Protein AF-0000000078524363 (afdb_homodimer)

Solvent-accessible surface area (backbone atoms only — not comparable to full-atom values): 30331 Å² total; per-residue (Å²): 136,84,83,78,81,81,77,78,78,78,72,84,49,73,62,57,52,48,48,48,49,49,46,49,48,50,50,48,50,50,52,49,51,38,39,44,22,25,48,52,52,36,53,69,60,32,50,50,48,59,71,64,64,77,65,51,61,67,53,34,22,51,27,39,32,40,5,48,63,60,56,24,57,70,42,38,52,54,34,45,75,74,59,30,51,55,81,67,30,52,76,46,66,52,56,66,34,87,51,42,39,62,42,52,50,52,36,44,78,66,65,46,58,49,71,41,58,53,98,62,28,33,45,65,48,55,42,81,37,46,66,48,39,47,58,34,48,77,68,63,26,63,46,67,55,47,26,87,88,64,48,28,29,58,55,36,40,58,62,64,27,83,56,102,59,63,60,44,47,50,52,40,46,76,65,66,26,74,89,56,72,68,50,54,52,56,24,54,36,82,49,38,82,42,19,57,58,45,36,53,51,44,44,72,73,60,48,65,65,71,43,71,39,63,51,53,29,31,54,59,38,39,21,56,75,68,64,34,61,71,44,39,42,50,41,47,74,72,62,41,62,53,71,46,52,46,73,83,19,84,56,74,50,41,16,40,56,56,46,49,68,69,44,86,51,93,57,31,66,61,51,52,51,49,70,70,102,134,86,82,78,80,82,78,78,79,79,74,82,49,73,61,58,53,49,49,48,50,50,47,49,50,49,50,48,50,52,52,49,52,38,40,43,22,24,50,51,50,36,52,67,60,34,51,52,49,59,71,66,66,76,66,50,62,67,53,35,21,51,29,38,32,40,6,47,65,60,56,24,57,70,42,39,52,53,33,47,76,73,58,31,53,56,82,68,31,53,78,43,71,51,57,62,37,86,52,42,41,62,42,50,50,51,38,44,77,66,65,47,58,48,70,40,58,55,97,64,27,32,46,66,49,56,42,78,37,46,65,47,39,46,58,33,47,78,67,62,28,62,47,66,56,46,26,87,87,62,48,28,28,59,55,36,40,58,61,62,28,84,56,102,60,62,60,45,47,50,53,41,45,77,65,65,25,75,89,54,71,66,51,54,52,56,25,54,35,83,49,39,82,42,18,56,60,45,35,53,50,44,45,73,73,61,48,66,64,71,42,70,38,62,52,52,29,30,52,59,39,39,21,56,76,68,66,36,61,71,46,42,42,50,42,46,76,71,62,42,62,53,71,47,53,44,74,82,19,82,56,73,50,40,18,41,55,54,47,48,67,68,44,86,52,94,57,29,65,62,51,51,51,50,72,69,101

InterPro domains:
  IPR002110 Ankyrin repeat [PF13637] (196-236)
  IPR002110 Ankyrin repeat [PS50088] (218-247)
  IPR002110 Ankyrin repeat [SM00248] (59-88)
  IPR002110 Ankyrin repeat [SM00248] (149-183)
  IPR002110 Ankyrin repeat [SM00248] (215-244)
  IPR036770 Ankyrin repeat-containing domain superfamily [G3DSA:1.25.40.20] (22-184)
  IPR036770 Ankyrin repeat-containing domain superfamily [G3DSA:1.25.40.20] (185-277)
  IPR036770 Ankyrin repeat-containing domain superfamily [SSF48403] (101-267)
  IPR050745 Multifunctional regulatory proteins [PTHR24189] (63-179)

Sequence (554 aa):
MPGHPKVGKSGYTTECKWEHLDGMKAEEAFVEEFLDACAAGDLSNTQEAISSGRLTVEDLDEGLKLATEEARPEIVTALFDAGARATSAISWLTGEQRELPGIIRQFFDHGLDPNATSNGEPLLCLLSTPESAREFLLRGADPNRCSPRGASPLMRAISSTCEEDPSLFELLLAHGAKLEPHLLFKAIAPRLRQGEFMTKYLLAKGLDINMTHEIWGSPLHRAITYSKLSIIKLLVDAGADRTARPAGTPYHDESPLEFAERSERSDKEAILSLLRSMPGHPKVGKSGYTTECKWEHLDGMKAEEAFVEEFLDACAAGDLSNTQEAISSGRLTVEDLDEGLKLATEEARPEIVTALFDAGARATSAISWLTGEQRELPGIIRQFFDHGLDPNATSNGEPLLCLLSTPESAREFLLRGADPNRCSPRGASPLMRAISSTCEEDPSLFELLLAHGAKLEPHLLFKAIAPRLRQGEFMTKYLLAKGLDINMTHEIWGSPLHRAITYSKLSIIKLLVDAGADRTARPAGTPYHDESPLEFAERSERSDKEAILSLLRS

pLDDT: mean 86.43, std 15.02, range [28.31, 97.88]

Organism: Penicillium expansum (NCBI:txid27334)

Nearest PDB structures (foldseek):
  6mol-assembly1_A  TM=6.518E-01  e=6.651E-08  synthetic construct
  8v0e-assembly1_A  TM=6.307E-01  e=8.390E-06  Homo sapiens
  5y4d-assembly1_A  TM=4.933E-01  e=9.089E-07  Mus musculus
  8csl-assembly1_A  TM=4.910E-01  e=6.460E-06  Homo sapiens
  6le6-assembly2_B  TM=4.713E-01  e=1.006E-04  Homo sapiens

Radius of gyration: 29.72 Å; Cα contacts (8 Å, |Δi|>4): 803; chains: 2; bounding box: 67×107×103 Å

Secondary structure (DSSP, 8-state):
-------------HHHHHHHHHHHHHHHHHHHHHHHHHHHT-HHHHHHHHHTT---HHHHHHHHHHHHHTT-HHHHHHHHHHT--GGGGGGGG-S--TTHHHHHHHHHHTT--TT-EETTEEHHHH--SHHHHHHHHHTT--TTPPPTT---HHHHHHHH--SS--HHHHHHHHTT----TTHHHHHTSTT-TTHHHHHHHHHHTT--TT--BTTTBSHHHHHHHTT-HHHHHHHHHTT--TT---TTSTTTT--HHHHHHH---TTHHHHHHHHH-/-------------HHHHHHHHHHHHHHHHHHHHHHHHHHHT-HHHHHHHHHTT---HHHHHHHHHHHHHTT-HHHHHHHHHHT--GGGGGGGG-S--TTHHHHHHHHHHTT--TT-EETTEEHHHH--SHHHHHHHHHTT--TTPPPTT---HHHHHHHH--SS--HHHHHHHHTT----TTHHHHHTSTT-TTHHHHHHHHHHTT--TT--BTTTBSHHHHHHHTT-HHHHHHHHHTT--TT---TTSTTTT--HHHHHHH---TTHHHHHHHHH-

Foldseek 3Di:
DDDDDDPPPPCPDPVVVVVVVVVVVVLVVLLVVLLVCLLVLVLVSVLVSLVVVSDDLVSLLSSLQNNLLSLRQSSNLSSLVSPHQLLSNLVSLQDDDPSSLVNLLSSVVSPDDLQDADVQAGSLLRHADQSNNVSSLVVPHDQQDAGPVGHGSLLSNQQSDQDLDCNNNVSSVVSPHDLDLCSLLSLLDPPRNCSQSVNVVSVVVPRDQQDQDLEQGGSLSSNLVRVVLSNNLVSVVVPYDQQAQDPNYPCNRGGSLRSLVPDPDPCSVSSNVSNVD/DDDDDDPPPPCPDPVVVVVVVVVVVVLVVLLVVLLVCLLVLVLVSVLVSLVVVSDDLVSLLSSLQNNLLSLRQSSNLSSLVSPHQLLSNLVSLQDDDPSSLVNLLSSVVSPDDLQDDDVQAGSLLRHADQSNNVSSLVVPHDQQDAGPVGHGSLLSNQQSDQDLDCNNNVSSVVSPHDLDLCSLLSLLDPRRNCSQSVNVVSVVVPRDQQDQDLEQGGSLSSNLVVVVLSNNLVSVVVPYDQQAQDPNYPCNRGGSLRSLVPDPDPCSVSSNVSNVD

Structure (mmCIF, N/CA/C/O backbone):
data_AF-0000000078524363-model_v1
#
loop_
_entity.id
_entity.type
_entity.pdbx_description
1 polymer 'Uncharacterized protein'
#
loop_
_atom_site.group_PDB
_atom_site.id
_atom_site.type_symbol
_atom_site.label_atom_id
_atom_site.label_alt_id
_atom_site.label_comp_id
_atom_site.label_asym_id
_atom_site.label_entity_id
_atom_site.label_seq_id
_atom_site.pdbx_PDB_ins_code
_atom_site.Cartn_x
_atom_site.Cartn_y
_atom_site.Cartn_z
_atom_site.occupancy
_atom_site.B_iso_or_equiv
_atom_site.auth_seq_id
_atom_site.auth_comp_id
_atom_site.auth_asym_id
_atom_site.auth_atom_id
_atom_site.pdbx_PDB_model_num
ATOM 1 N N . MET A 1 1 ? -13.047 69.25 -46.938 1 28.31 1 MET A N 1
ATOM 2 C CA . MET A 1 1 ? -12.305 69.125 -45.688 1 28.31 1 MET A CA 1
ATOM 3 C C . MET A 1 1 ? -12.914 68 -44.844 1 28.31 1 MET A C 1
ATOM 5 O O . MET A 1 1 ? -13.945 68.25 -44.188 1 28.31 1 MET A O 1
ATOM 9 N N . PRO A 1 2 ? -12.844 66.688 -45.188 1 36.53 2 PRO A N 1
ATOM 10 C CA . PRO A 1 2 ? -13.555 65.5 -44.688 1 36.53 2 PRO A CA 1
ATOM 11 C C . PRO A 1 2 ? -13.148 65.188 -43.25 1 36.53 2 PRO A C 1
ATOM 13 O O . PRO A 1 2 ? -12.008 65.375 -42.844 1 36.53 2 PRO A O 1
ATOM 16 N N . GLY A 1 3 ? -14.07 65.312 -42.25 1 31.25 3 GLY A N 1
ATOM 17 C CA . GLY A 1 3 ? -13.938 65.188 -40.812 1 31.25 3 GLY A CA 1
ATOM 18 C C . GLY A 1 3 ? -13.562 63.75 -40.406 1 31.25 3 GLY A C 1
ATOM 19 O O . GLY A 1 3 ? -14.141 62.781 -40.906 1 31.25 3 GLY A O 1
ATOM 20 N N . HIS A 1 4 ? -12.25 63.469 -40 1 36.78 4 HIS A N 1
ATOM 21 C CA . HIS A 1 4 ? -11.594 62.25 -39.625 1 36.78 4 HIS A CA 1
ATOM 22 C C . HIS A 1 4 ? -12.258 61.625 -38.375 1 36.78 4 HIS A C 1
ATOM 24 O O . HIS A 1 4 ? -12.539 62.344 -37.406 1 36.78 4 HIS A O 1
ATOM 30 N N . PRO A 1 5 ? -13.023 60.5 -38.531 1 36.97 5 PRO A N 1
ATOM 31 C CA . PRO A 1 5 ? -13.727 59.906 -37.375 1 36.97 5 PRO A CA 1
ATOM 32 C C . PRO A 1 5 ? -12.789 59.562 -36.219 1 36.97 5 PRO A C 1
ATOM 34 O O . PRO A 1 5 ? -11.641 59.156 -36.469 1 36.97 5 PRO A O 1
ATOM 37 N N . LYS A 1 6 ? -13.008 60.094 -35 1 35.5 6 LYS A N 1
ATOM 38 C CA . LYS A 1 6 ? -12.336 59.875 -33.719 1 35.5 6 LYS A CA 1
ATOM 39 C C . LYS A 1 6 ? -12.453 58.406 -33.312 1 35.5 6 LYS A C 1
ATOM 41 O O . LYS A 1 6 ? -13.562 57.875 -33.188 1 35.5 6 LYS A O 1
ATOM 46 N N . VAL A 1 7 ? -11.57 57.531 -33.719 1 36.22 7 VAL A N 1
ATOM 47 C CA . VAL A 1 7 ? -11.461 56.156 -33.219 1 36.22 7 VAL A CA 1
ATOM 48 C C . VAL A 1 7 ? -11.375 56.156 -31.688 1 36.22 7 VAL A C 1
ATOM 50 O O . VAL A 1 7 ? -10.492 56.812 -31.125 1 36.22 7 VAL A O 1
ATOM 53 N N . GLY A 1 8 ? -12.469 56 -30.969 1 31.89 8 GLY A N 1
ATOM 54 C CA . GLY A 1 8 ? -12.547 55.844 -29.531 1 31.89 8 GLY A CA 1
ATOM 55 C C . GLY A 1 8 ? -11.648 54.719 -29.016 1 31.89 8 GLY A C 1
ATOM 56 O O . GLY A 1 8 ? -11.641 53.625 -29.578 1 31.89 8 GLY A O 1
ATOM 57 N N . LYS A 1 9 ? -10.453 55.062 -28.422 1 35.5 9 LYS A N 1
ATOM 58 C CA . LYS A 1 9 ? -9.508 54.219 -27.688 1 35.5 9 LYS A CA 1
ATOM 59 C C . LYS A 1 9 ? -10.227 53.375 -26.656 1 35.5 9 LYS A C 1
ATOM 61 O O . LYS A 1 9 ? -10.898 53.906 -25.766 1 35.5 9 LYS A O 1
ATOM 66 N N . SER A 1 10 ? -10.727 52.25 -26.969 1 35.62 10 SER A N 1
ATOM 67 C CA . SER A 1 10 ? -11.141 51.219 -26.016 1 35.62 10 SER A CA 1
ATOM 68 C C . SER A 1 10 ? -10.047 50.938 -25 1 35.62 10 SER A C 1
ATOM 70 O O . SER A 1 10 ? -8.977 50.438 -25.344 1 35.62 10 SER A O 1
ATOM 72 N N . GLY A 1 11 ? -9.688 51.812 -24.078 1 31.16 11 GLY A N 1
ATOM 73 C CA . GLY A 1 11 ? -8.82 51.625 -22.922 1 31.16 11 GLY A CA 1
ATOM 74 C C . GLY A 1 11 ? -9.109 50.375 -22.141 1 31.16 11 GLY A C 1
ATOM 75 O O . GLY A 1 11 ? -9.844 50.406 -21.156 1 31.16 11 GLY A O 1
ATOM 76 N N . TYR A 1 12 ? -9.367 49.25 -22.703 1 42.53 12 TYR A N 1
ATOM 77 C CA . TYR A 1 12 ? -9.258 47.969 -21.953 1 42.53 12 TYR A CA 1
ATOM 78 C C . TYR A 1 12 ? -7.961 47.938 -21.156 1 42.53 12 TYR A C 1
ATOM 80 O O . TYR A 1 12 ? -6.891 47.688 -21.703 1 42.53 12 TYR A O 1
ATOM 88 N N . THR A 1 13 ? -7.668 48.969 -20.234 1 39.34 13 THR A N 1
ATOM 89 C CA . THR A 1 13 ? -6.453 49.406 -19.547 1 39.34 13 THR A CA 1
ATOM 90 C C . THR A 1 13 ? -5.848 48.25 -18.75 1 39.34 13 THR A C 1
ATOM 92 O O . THR A 1 13 ? -6.562 47.344 -18.312 1 39.34 13 THR A O 1
ATOM 95 N N . THR A 1 14 ? -4.496 48.062 -18.594 1 50.56 14 THR A N 1
ATOM 96 C CA . THR A 1 14 ? -3.525 47.375 -17.766 1 50.56 14 THR A CA 1
ATOM 97 C C . THR A 1 14 ? -4.031 47.25 -16.328 1 50.56 14 THR A C 1
ATOM 99 O O . THR A 1 14 ? -3.705 46.281 -15.633 1 50.56 14 THR A O 1
ATOM 102 N N . GLU A 1 15 ? -4.879 48.156 -15.938 1 46.12 15 GLU A N 1
ATOM 103 C CA . GLU A 1 15 ? -5.422 48.094 -14.586 1 46.12 15 GLU A CA 1
ATOM 104 C C . GLU A 1 15 ? -6.395 46.938 -14.422 1 46.12 15 GLU A C 1
ATOM 106 O O . GLU A 1 15 ? -6.418 46.281 -13.375 1 46.12 15 GLU A O 1
ATOM 111 N N . CYS A 1 16 ? -7.148 46.656 -15.422 1 47.91 16 CYS A N 1
ATOM 112 C CA . CYS A 1 16 ? -8.086 45.531 -15.312 1 47.91 16 CYS A CA 1
ATOM 113 C C . CYS A 1 16 ? -7.355 44.219 -15.25 1 47.91 16 CYS A C 1
ATOM 115 O O . CYS A 1 16 ? -7.766 43.312 -14.516 1 47.91 16 CYS A O 1
ATOM 117 N N . LYS A 1 17 ? -6.316 44.219 -15.922 1 50.66 17 LYS A N 1
ATOM 118 C CA . LYS A 1 17 ? -5.535 42.969 -15.906 1 50.66 17 LYS A CA 1
ATOM 119 C C . LYS A 1 17 ? -4.855 42.75 -14.562 1 50.66 17 LYS A C 1
ATOM 121 O O . LYS A 1 17 ? -4.832 41.656 -14.039 1 50.66 17 LYS A O 1
ATOM 126 N N . TRP A 1 18 ? -4.273 43.781 -14.078 1 49.41 18 TRP A N 1
ATOM 127 C CA . TRP A 1 18 ? -3.629 43.688 -12.773 1 49.41 18 TRP A CA 1
ATOM 128 C C . TRP A 1 18 ? -4.656 43.406 -11.68 1 49.41 18 TRP A C 1
ATOM 130 O O . TRP A 1 18 ? -4.414 42.594 -10.789 1 49.41 18 TRP A O 1
ATOM 140 N N . GLU A 1 19 ? -5.828 44.125 -11.797 1 50.22 19 GLU A N 1
ATOM 141 C CA . GLU A 1 19 ? -6.891 43.844 -10.844 1 50.22 19 GLU A CA 1
ATOM 142 C C . GLU A 1 19 ? -7.363 42.406 -10.953 1 50.22 19 GLU A C 1
ATOM 144 O O . GLU A 1 19 ? -7.637 41.75 -9.938 1 50.22 19 GLU A O 1
ATOM 149 N N . HIS A 1 20 ? -7.418 41.938 -12.18 1 55.78 20 HIS A N 1
ATOM 150 C CA . HIS A 1 20 ? -7.805 40.562 -12.391 1 55.78 20 HIS A CA 1
ATOM 151 C C . HIS A 1 20 ? -6.746 39.594 -11.844 1 55.78 20 HIS A C 1
ATOM 153 O O . HIS A 1 20 ? -7.082 38.594 -11.242 1 55.78 20 HIS A O 1
ATOM 159 N N . LEU A 1 21 ? -5.547 39.969 -12.141 1 58.31 21 LEU A N 1
ATOM 160 C CA . LEU A 1 21 ? -4.469 39.156 -11.617 1 58.31 21 LEU A CA 1
ATOM 161 C C . LEU A 1 21 ? -4.422 39.219 -10.094 1 58.31 21 LEU A C 1
ATOM 163 O O . LEU A 1 21 ? -4.195 38.219 -9.43 1 58.31 21 LEU A O 1
ATOM 167 N N . ASP A 1 22 ? -4.574 40.531 -9.578 1 61.69 22 ASP A N 1
ATOM 168 C CA . ASP A 1 22 ? -4.613 40.688 -8.133 1 61.69 22 ASP A CA 1
ATOM 169 C C . ASP A 1 22 ? -5.805 39.969 -7.516 1 61.69 22 ASP A C 1
ATOM 171 O O . ASP A 1 22 ? -5.688 39.375 -6.441 1 61.69 22 ASP A O 1
ATOM 175 N N . GLY A 1 23 ? -6.926 40.062 -8.211 1 62.38 23 GLY A N 1
ATOM 176 C CA . GLY A 1 23 ? -8.102 39.344 -7.773 1 62.38 23 GLY A CA 1
ATOM 177 C C . GLY A 1 23 ? -7.887 37.812 -7.762 1 62.38 23 GLY A C 1
ATOM 178 O O . GLY A 1 23 ? -8.297 37.156 -6.824 1 62.38 23 GLY A O 1
ATOM 179 N N . MET A 1 24 ? -7.242 37.438 -8.812 1 70.88 24 MET A N 1
ATOM 180 C CA . MET A 1 24 ? -6.965 36 -8.914 1 70.88 24 MET A CA 1
ATOM 181 C C . MET A 1 24 ? -6.012 35.562 -7.809 1 70.88 24 MET A C 1
ATOM 183 O O . MET A 1 24 ? -6.188 34.5 -7.227 1 70.88 24 MET A O 1
ATOM 187 N N . LYS A 1 25 ? -5.07 36.406 -7.559 1 74.69 25 LYS A N 1
ATOM 188 C CA . LYS A 1 25 ? -4.125 36.094 -6.488 1 74.69 25 LYS A CA 1
ATOM 189 C C . LYS A 1 25 ? -4.812 36.094 -5.129 1 74.69 25 LYS A C 1
ATOM 191 O O . LYS A 1 25 ? -4.512 35.25 -4.273 1 74.69 25 LYS A O 1
ATOM 196 N N . ALA A 1 26 ? -5.66 37.094 -5.016 1 77.94 26 ALA A N 1
ATOM 197 C CA . ALA A 1 26 ? -6.398 37.156 -3.758 1 77.94 26 ALA A CA 1
ATOM 198 C C . ALA A 1 26 ? -7.301 35.938 -3.588 1 77.94 26 ALA A C 1
ATOM 200 O O . ALA A 1 26 ? -7.426 35.406 -2.486 1 77.94 26 ALA A O 1
ATOM 201 N N . GLU A 1 27 ? -7.922 35.562 -4.625 1 83.44 27 GLU A N 1
ATOM 202 C CA . GLU A 1 27 ? -8.773 34.375 -4.57 1 83.44 27 GLU A CA 1
ATOM 203 C C . GLU A 1 27 ? -7.949 33.125 -4.293 1 83.44 27 GLU A C 1
ATOM 205 O O . GLU A 1 27 ? -8.367 32.25 -3.52 1 83.44 27 GLU A O 1
ATOM 210 N N . GLU A 1 28 ? -6.852 33.094 -4.879 1 87.25 28 GLU A N 1
ATOM 211 C CA . GLU A 1 28 ? -5.961 31.969 -4.652 1 87.25 28 GLU A CA 1
ATOM 212 C C . GLU A 1 28 ? -5.5 31.922 -3.197 1 87.25 28 GLU A C 1
ATOM 214 O O . GLU A 1 28 ? -5.426 30.844 -2.607 1 87.25 28 GLU A O 1
ATOM 219 N N . ALA A 1 29 ? -5.18 33.094 -2.713 1 89.25 29 ALA A N 1
ATOM 220 C CA . ALA A 1 29 ? -4.762 33.156 -1.314 1 89.25 29 ALA A CA 1
ATOM 221 C C . ALA A 1 29 ? -5.887 32.719 -0.384 1 89.25 29 ALA A C 1
ATOM 223 O O . ALA A 1 29 ? -5.645 32.031 0.627 1 89.25 29 ALA A O 1
ATOM 224 N N . PHE A 1 30 ? -7.094 33.125 -0.729 1 92.88 30 PHE A N 1
ATOM 225 C CA . PHE A 1 30 ? -8.266 32.75 0.053 1 92.88 30 PHE A CA 1
ATOM 226 C C . PHE A 1 30 ? -8.438 31.234 0.062 1 92.88 30 PHE A C 1
ATOM 228 O O . PHE A 1 30 ? -8.656 30.641 1.117 1 92.88 30 PHE A O 1
ATOM 235 N N . VAL A 1 31 ? -8.367 30.609 -1.031 1 94.81 31 VAL A N 1
ATOM 236 C CA . VAL A 1 31 ? -8.539 29.156 -1.145 1 94.81 31 VAL A CA 1
ATOM 237 C C . VAL A 1 31 ? -7.414 28.453 -0.404 1 94.81 31 VAL A C 1
ATOM 239 O O . VAL A 1 31 ? -7.648 27.438 0.274 1 94.81 31 VAL A O 1
ATOM 242 N N . GLU A 1 32 ? -6.258 28.953 -0.534 1 92.38 32 GLU A N 1
ATOM 243 C CA . GLU A 1 32 ? -5.117 28.359 0.154 1 92.38 32 GLU A CA 1
ATOM 244 C C . GLU A 1 32 ? -5.301 28.406 1.669 1 92.38 32 GLU A C 1
ATOM 246 O O . GLU A 1 32 ? -4.984 27.438 2.365 1 92.38 32 GLU A O 1
ATOM 251 N N . GLU A 1 33 ? -5.727 29.516 2.096 1 90.56 33 GLU A N 1
ATOM 252 C CA . GLU A 1 33 ? -5.992 29.656 3.525 1 90.56 33 GLU A CA 1
ATOM 253 C C . GLU A 1 33 ? -7.074 28.672 3.982 1 90.56 33 GLU A C 1
ATOM 255 O O . GLU A 1 33 ? -6.988 28.109 5.078 1 90.56 33 GLU A O 1
ATOM 260 N N . PHE A 1 34 ? -8.102 28.547 3.154 1 94.94 34 PHE A N 1
ATOM 261 C CA . PHE A 1 34 ? -9.156 27.578 3.43 1 94.94 34 PHE A CA 1
ATOM 262 C C . PHE A 1 34 ? -8.586 26.172 3.52 1 94.94 34 PHE A C 1
ATOM 264 O O . PHE A 1 34 ? -8.875 25.438 4.473 1 94.94 34 PHE A O 1
ATOM 271 N N . LEU A 1 35 ? -7.77 25.812 2.619 1 94.38 35 LEU A N 1
ATOM 272 C CA . LEU A 1 35 ? -7.184 24.484 2.594 1 94.38 35 LEU A CA 1
ATOM 273 C C . LEU A 1 35 ? -6.266 24.266 3.791 1 94.38 35 LEU A C 1
ATOM 275 O O . LEU A 1 35 ? -6.258 23.188 4.387 1 94.38 35 LEU A O 1
ATOM 279 N N . ASP A 1 36 ? -5.547 25.312 4.121 1 90.12 36 ASP A N 1
ATOM 280 C CA . ASP A 1 36 ? -4.699 25.234 5.305 1 90.12 36 ASP A CA 1
ATOM 281 C C . ASP A 1 36 ? -5.531 24.984 6.562 1 90.12 36 ASP A C 1
ATOM 283 O O . ASP A 1 36 ? -5.141 24.203 7.434 1 90.12 36 ASP A O 1
ATOM 287 N N . ALA A 1 37 ? -6.582 25.656 6.656 1 92.12 37 ALA A N 1
ATOM 288 C CA . ALA A 1 37 ? -7.484 25.5 7.797 1 92.12 37 ALA A CA 1
ATOM 289 C C . ALA A 1 37 ? -8.031 24.078 7.859 1 92.12 37 ALA A C 1
ATOM 291 O O . ALA A 1 37 ? -8.141 23.5 8.945 1 92.12 37 ALA A O 1
ATOM 292 N N . CYS A 1 38 ? -8.383 23.5 6.723 1 94.31 38 CYS A N 1
ATOM 293 C CA . CYS A 1 38 ? -8.883 22.141 6.664 1 94.31 38 CYS A CA 1
ATOM 294 C C . CYS A 1 38 ? -7.832 21.156 7.164 1 94.31 38 CYS A C 1
ATOM 296 O O . CYS A 1 38 ? -8.133 20.266 7.969 1 94.31 38 CYS A O 1
ATOM 298 N N . ALA A 1 39 ? -6.652 21.344 6.734 1 89.5 39 ALA A N 1
ATOM 299 C CA . ALA A 1 39 ? -5.559 20.453 7.109 1 89.5 39 ALA A CA 1
ATOM 300 C C . ALA A 1 39 ? -5.238 20.578 8.602 1 89.5 39 ALA A C 1
ATOM 302 O O . ALA A 1 39 ? -4.941 19.578 9.258 1 89.5 39 ALA A O 1
ATOM 303 N N . ALA A 1 40 ? -5.34 21.781 9.094 1 86.56 40 ALA A N 1
ATOM 304 C CA . ALA A 1 40 ? -4.984 22.062 10.477 1 86.56 40 ALA A CA 1
ATOM 305 C C . ALA A 1 40 ? -6.102 21.641 11.43 1 86.56 40 ALA A C 1
ATOM 307 O O . ALA A 1 40 ? -5.879 21.5 12.633 1 86.56 40 ALA A O 1
ATOM 308 N N . GLY A 1 41 ? -7.238 21.453 10.883 1 89.81 41 GLY A N 1
ATOM 309 C CA . GLY A 1 41 ? -8.391 21.141 11.719 1 89.81 41 GLY A CA 1
ATOM 310 C C . GLY A 1 41 ? -9 22.359 12.367 1 89.81 41 GLY A C 1
ATOM 311 O O . GLY A 1 41 ? -9.609 22.266 13.438 1 89.81 41 GLY A O 1
ATOM 312 N N . ASP A 1 42 ? -8.766 23.484 11.82 1 89.44 42 ASP A N 1
ATOM 313 C CA . ASP A 1 42 ? -9.344 24.734 12.32 1 89.44 42 ASP A CA 1
ATOM 314 C C . ASP A 1 42 ? -10.789 24.891 11.867 1 89.44 42 ASP A C 1
ATOM 316 O O . ASP A 1 42 ? -11.062 25.531 10.852 1 89.44 42 ASP A O 1
ATOM 320 N N . LEU A 1 43 ? -11.68 24.422 12.695 1 93.5 43 LEU A N 1
ATOM 321 C CA . LEU A 1 43 ? -13.094 24.375 12.328 1 93.5 43 LEU A CA 1
ATOM 322 C C . LEU A 1 43 ? -13.648 25.781 12.133 1 93.5 43 LEU A C 1
ATOM 324 O O . LEU A 1 43 ? -14.414 26.016 11.188 1 93.5 43 LEU A O 1
ATOM 328 N N . SER A 1 44 ? -13.273 26.641 13.023 1 93.25 44 SER A N 1
ATOM 329 C CA . SER A 1 44 ? -13.805 28 12.969 1 93.25 44 SER A CA 1
ATOM 330 C C . SER A 1 44 ? -13.477 28.672 11.633 1 93.25 44 SER A C 1
ATOM 332 O O . SER A 1 44 ? -14.375 29.156 10.938 1 93.25 44 SER A O 1
ATOM 334 N N . ASN A 1 45 ? -12.242 28.688 11.258 1 93.5 45 ASN A N 1
ATOM 335 C CA . ASN A 1 45 ? -11.828 29.312 10 1 93.5 45 ASN A CA 1
ATOM 336 C C . ASN A 1 45 ? -12.406 28.578 8.797 1 93.5 45 ASN A C 1
ATOM 338 O O . ASN A 1 45 ? -12.727 29.203 7.781 1 93.5 45 ASN A O 1
ATOM 342 N N . THR A 1 46 ? -12.469 27.266 8.875 1 96.38 46 THR A N 1
ATOM 343 C CA . THR A 1 46 ? -13.062 26.484 7.797 1 96.38 46 THR A CA 1
ATOM 344 C C . THR A 1 46 ? -14.516 26.875 7.57 1 96.38 46 THR A C 1
ATOM 346 O O . THR A 1 46 ? -14.93 27.141 6.438 1 96.38 46 THR A O 1
ATOM 349 N N . GLN A 1 47 ? -15.266 26.984 8.656 1 97 47 GLN A N 1
ATOM 350 C CA . GLN A 1 47 ? -16.672 27.328 8.562 1 97 47 GLN A CA 1
ATOM 351 C C . GLN A 1 47 ? -16.859 28.766 8.055 1 97 47 GLN A C 1
ATOM 353 O O . GLN A 1 47 ? -17.781 29.031 7.289 1 97 47 GLN A O 1
ATOM 358 N N . GLU A 1 48 ? -16.031 29.609 8.547 1 96.25 48 GLU A N 1
ATOM 359 C CA . GLU A 1 48 ? -16.078 30.984 8.062 1 96.25 48 GLU A CA 1
ATOM 360 C C . GLU A 1 48 ? -15.859 31.062 6.551 1 96.25 48 GLU A C 1
ATOM 362 O O . GLU A 1 48 ? -16.562 31.781 5.844 1 96.25 48 GLU A O 1
ATOM 367 N N . ALA A 1 49 ? -14.906 30.375 6.074 1 96.81 49 ALA A N 1
ATOM 368 C CA . ALA A 1 49 ? -14.625 30.328 4.641 1 96.81 49 ALA A CA 1
ATOM 369 C C . ALA A 1 49 ? -15.812 29.766 3.863 1 96.81 49 ALA A C 1
ATOM 371 O O . ALA A 1 49 ? -16.172 30.297 2.807 1 96.81 49 ALA A O 1
ATOM 372 N N . ILE A 1 50 ? -16.406 28.734 4.348 1 97.31 50 ILE A N 1
ATOM 373 C CA . ILE A 1 50 ? -17.562 28.109 3.717 1 97.31 50 ILE A CA 1
ATOM 374 C C . ILE A 1 50 ? -18.719 29.109 3.652 1 97.31 50 ILE A C 1
ATOM 376 O O . ILE A 1 50 ? -19.375 29.25 2.615 1 97.31 50 ILE A O 1
ATOM 380 N N . SER A 1 51 ? -18.938 29.828 4.742 1 96.69 51 SER A N 1
ATOM 381 C CA . SER A 1 51 ? -20.062 30.75 4.867 1 96.69 51 SER A CA 1
ATOM 382 C C . SER A 1 51 ? -19.891 31.953 3.947 1 96.69 51 SER A C 1
ATOM 384 O O . SER A 1 51 ? -20.859 32.656 3.625 1 96.69 51 SER A O 1
ATOM 386 N N . SER A 1 52 ? -18.688 32.188 3.559 1 95.69 52 SER A N 1
ATOM 387 C CA . SER A 1 52 ? -18.422 33.312 2.668 1 95.69 52 SER A CA 1
ATOM 388 C C . SER A 1 52 ? -19.109 33.125 1.32 1 95.69 52 SER A C 1
ATOM 390 O O . SER A 1 52 ? -19.375 34.094 0.611 1 95.69 52 SER A O 1
ATOM 392 N N . GLY A 1 53 ? -19.266 31.891 0.875 1 93.75 53 GLY A N 1
ATOM 393 C CA . GLY A 1 53 ? -19.906 31.578 -0.394 1 93.75 53 GLY A CA 1
ATOM 394 C C . GLY A 1 53 ? -18.969 31.688 -1.578 1 93.75 53 GLY A C 1
ATOM 395 O O . GLY A 1 53 ? -19.391 31.562 -2.729 1 93.75 53 GLY A O 1
ATOM 396 N N . ARG A 1 54 ? -17.734 31.859 -1.306 1 94.75 54 ARG A N 1
ATOM 397 C CA . ARG A 1 54 ? -16.75 32.094 -2.363 1 94.75 54 ARG A CA 1
ATOM 398 C C . ARG A 1 54 ? -16.156 30.781 -2.859 1 94.75 54 ARG A C 1
ATOM 400 O O . ARG A 1 54 ? -15.523 30.734 -3.916 1 94.75 54 ARG A O 1
ATOM 407 N N . LEU A 1 55 ? -16.344 29.719 -2.174 1 96.56 55 LEU A N 1
ATOM 408 C CA . LEU A 1 55 ? -15.703 28.438 -2.488 1 96.56 55 LEU A CA 1
ATOM 409 C C . LEU A 1 55 ? -16.5 27.688 -3.549 1 96.56 55 LEU A C 1
ATOM 411 O O . LEU A 1 55 ? -17.734 27.672 -3.518 1 96.56 55 LEU A O 1
ATOM 415 N N . THR A 1 56 ? -15.797 27.109 -4.484 1 95.88 56 THR A N 1
ATOM 416 C CA . THR A 1 56 ? -16.422 26.203 -5.449 1 95.88 56 THR A CA 1
ATOM 417 C C . THR A 1 56 ? -16.516 24.797 -4.879 1 95.88 56 THR A C 1
ATOM 419 O O . THR A 1 56 ? -15.953 24.5 -3.824 1 95.88 56 THR A O 1
ATOM 422 N N . VAL A 1 57 ? -17.234 23.969 -5.578 1 95.75 57 VAL A N 1
ATOM 423 C CA . VAL A 1 57 ? -17.359 22.578 -5.16 1 95.75 57 VAL A CA 1
ATOM 424 C C . VAL A 1 57 ? -16 21.891 -5.223 1 95.75 57 VAL A C 1
ATOM 426 O O . VAL A 1 57 ? -15.688 21.047 -4.383 1 95.75 57 VAL A O 1
ATOM 429 N N . GLU A 1 58 ? -15.234 22.25 -6.211 1 95.62 58 GLU A N 1
ATOM 430 C CA . GLU A 1 58 ? -13.898 21.672 -6.348 1 95.62 58 GLU A CA 1
ATOM 431 C C . GLU A 1 58 ? -13.008 22.062 -5.164 1 95.62 58 GLU A C 1
ATOM 433 O O . GLU A 1 58 ? -12.195 21.25 -4.707 1 95.62 58 GLU A O 1
ATOM 438 N N . ASP A 1 59 ? -13.156 23.266 -4.734 1 96.31 59 ASP A N 1
ATOM 439 C CA . ASP A 1 59 ? -12.422 23.703 -3.547 1 96.31 59 ASP A CA 1
ATOM 440 C C . ASP A 1 59 ? -12.82 22.875 -2.326 1 96.31 59 ASP A C 1
ATOM 442 O O . ASP A 1 59 ? -11.961 22.438 -1.562 1 96.31 59 ASP A O 1
ATOM 446 N N . LEU A 1 60 ? -14.125 22.703 -2.213 1 97.31 60 LEU A N 1
ATOM 447 C CA . LEU A 1 60 ? -14.633 21.906 -1.101 1 97.31 60 LEU A CA 1
ATOM 448 C C . LEU A 1 60 ? -14.117 20.469 -1.176 1 97.31 60 LEU A C 1
ATOM 450 O O . LEU A 1 60 ? -13.734 19.891 -0.158 1 97.31 60 LEU A O 1
ATOM 454 N N . ASP A 1 61 ? -14.086 19.938 -2.357 1 95.94 61 ASP A N 1
ATOM 455 C CA . ASP A 1 61 ? -13.578 18.594 -2.562 1 95.94 61 ASP A CA 1
ATOM 456 C C . ASP A 1 61 ? -12.109 18.484 -2.15 1 95.94 61 ASP A C 1
ATOM 458 O O . ASP A 1 61 ? -11.703 17.5 -1.532 1 95.94 61 ASP A O 1
ATOM 462 N N . GLU A 1 62 ? -11.359 19.469 -2.527 1 94.94 62 GLU A N 1
ATOM 463 C CA . GLU A 1 62 ? -9.953 19.469 -2.154 1 94.94 62 GLU A CA 1
ATOM 464 C C . GLU A 1 62 ? -9.781 19.562 -0.64 1 94.94 62 GLU A C 1
ATOM 466 O O . GLU A 1 62 ? -8.906 18.922 -0.067 1 94.94 62 GLU A O 1
ATOM 471 N N . GLY A 1 63 ? -10.516 20.391 -0.059 1 95.88 63 GLY A N 1
ATOM 472 C CA . GLY A 1 63 ? -10.516 20.469 1.393 1 95.88 63 GLY A CA 1
ATOM 473 C C . GLY A 1 63 ? -10.859 19.141 2.055 1 95.88 63 GLY A C 1
ATOM 474 O O . GLY A 1 63 ? -10.242 18.766 3.049 1 95.88 63 GLY A O 1
ATOM 475 N N . LEU A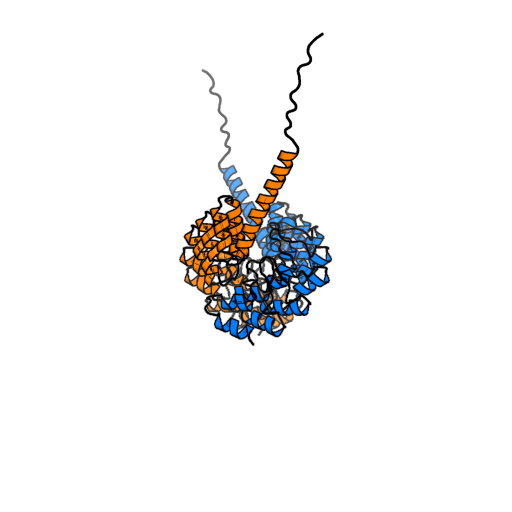 1 64 ? -11.828 18.422 1.481 1 95.69 64 LEU A N 1
ATOM 476 C CA . LEU A 1 64 ? -12.242 17.125 2.012 1 95.69 64 LEU A CA 1
ATOM 477 C C . LEU A 1 64 ? -11.102 16.125 1.937 1 95.69 64 LEU A C 1
ATOM 479 O O . LEU A 1 64 ? -10.898 15.344 2.869 1 95.69 64 LEU A O 1
ATOM 483 N N . LYS A 1 65 ? -10.453 16.156 0.822 1 91.69 65 LYS A N 1
ATOM 484 C CA . LYS A 1 65 ? -9.297 15.281 0.676 1 91.69 65 LYS A CA 1
ATOM 485 C C . LYS A 1 65 ? -8.273 15.531 1.779 1 91.69 65 LYS A C 1
ATOM 487 O O . LYS A 1 65 ? -7.816 14.594 2.438 1 91.69 65 LYS A O 1
ATOM 492 N N . LEU A 1 66 ? -7.949 16.75 2.014 1 90.12 66 LEU A N 1
ATOM 493 C CA . LEU A 1 66 ? -6.949 17.125 3.008 1 90.12 66 LEU A CA 1
ATOM 494 C C . LEU A 1 66 ? -7.426 16.781 4.414 1 90.12 66 LEU A C 1
ATOM 496 O O . LEU A 1 66 ? -6.66 16.266 5.227 1 90.12 66 LEU A O 1
ATOM 500 N N . ALA A 1 67 ? -8.633 17.109 4.688 1 92.38 67 ALA A N 1
ATOM 501 C CA . ALA A 1 67 ? -9.203 16.828 6 1 92.38 67 ALA A CA 1
ATOM 502 C C . ALA A 1 67 ? -9.219 15.336 6.281 1 92.38 67 ALA A C 1
ATOM 504 O O . ALA A 1 67 ? -9.008 14.906 7.418 1 92.38 67 ALA A O 1
ATOM 505 N N . THR A 1 68 ? -9.523 14.555 5.277 1 89.69 68 THR A N 1
ATOM 506 C CA . THR A 1 68 ? -9.531 13.109 5.418 1 89.69 68 THR A CA 1
ATOM 507 C C . THR A 1 68 ? -8.109 12.578 5.637 1 89.69 68 THR A C 1
ATOM 509 O O . THR A 1 68 ? -7.887 11.734 6.508 1 89.69 68 THR A O 1
ATOM 512 N N . GLU A 1 69 ? -7.234 13.055 4.898 1 84.69 69 GLU A N 1
ATOM 513 C CA . GLU A 1 69 ? -5.836 12.648 5.035 1 84.69 69 GLU A CA 1
ATOM 514 C C . GLU A 1 69 ? -5.312 12.938 6.438 1 84.69 69 GLU A C 1
ATOM 516 O O . GLU A 1 69 ? -4.562 12.141 7.004 1 84.69 69 GLU A O 1
ATOM 521 N N . GLU A 1 70 ? -5.715 14.078 6.969 1 85.62 70 GLU A N 1
ATOM 522 C CA . GLU A 1 70 ? -5.227 14.508 8.273 1 85.62 70 GLU A CA 1
ATOM 523 C C . GLU A 1 70 ? -6.129 13.992 9.391 1 85.62 70 GLU A C 1
ATOM 525 O O . GLU A 1 70 ? -5.91 14.305 10.57 1 85.62 70 GLU A O 1
ATOM 530 N N . ALA A 1 71 ? -7.141 13.258 9 1 85.81 71 ALA A N 1
ATOM 531 C CA . ALA A 1 71 ? -8.039 12.633 9.969 1 85.81 71 ALA A CA 1
ATOM 532 C C . ALA A 1 71 ? -8.719 13.688 10.844 1 85.81 71 ALA A C 1
ATOM 534 O O . ALA A 1 71 ? -8.656 13.609 12.07 1 85.81 71 ALA A O 1
ATOM 535 N N . ARG A 1 72 ? -9.352 14.625 10.227 1 89 72 ARG A N 1
ATOM 536 C CA . ARG A 1 72 ? -10.086 15.688 10.898 1 89 72 ARG A CA 1
ATOM 537 C C . ARG A 1 72 ? -11.594 15.477 10.781 1 89 72 ARG A C 1
ATOM 539 O O . ARG A 1 72 ? -12.234 16.047 9.898 1 89 72 ARG A O 1
ATOM 546 N N . PRO A 1 73 ? -12.195 14.781 11.719 1 90.81 73 PRO A N 1
ATOM 547 C CA . PRO A 1 73 ? -13.594 14.391 11.555 1 90.81 73 PRO A CA 1
ATOM 548 C C . PRO A 1 73 ? -14.539 15.586 11.531 1 90.81 73 PRO A C 1
ATOM 550 O O . PRO A 1 73 ? -15.508 15.602 10.766 1 90.81 73 PRO A O 1
ATOM 553 N N . GLU A 1 74 ? -14.297 16.578 12.383 1 93 74 GLU A N 1
ATOM 554 C CA . GLU A 1 74 ? -15.195 17.734 12.445 1 93 74 GLU A CA 1
ATOM 555 C C . GLU A 1 74 ? -15.164 18.516 11.141 1 93 74 GLU A C 1
ATOM 557 O O . GLU A 1 74 ? -16.188 19.031 10.688 1 93 74 GLU A O 1
ATOM 562 N N . ILE A 1 75 ? -13.961 18.625 10.602 1 95.5 75 ILE A N 1
ATOM 563 C CA . ILE A 1 75 ? -13.812 19.344 9.336 1 95.5 75 ILE A CA 1
ATOM 564 C C . ILE A 1 75 ? -14.523 18.578 8.227 1 95.5 75 ILE A C 1
ATOM 566 O O . ILE A 1 75 ? -15.195 19.172 7.379 1 95.5 75 ILE A O 1
ATOM 570 N N . VAL A 1 76 ? -14.375 17.266 8.195 1 95.94 76 VAL A N 1
ATOM 571 C CA . VAL A 1 76 ? -15.016 16.406 7.211 1 95.94 76 VAL A CA 1
ATOM 572 C C . VAL A 1 76 ? -16.531 16.625 7.242 1 95.94 76 VAL A C 1
ATOM 574 O O . VAL A 1 76 ? -17.156 16.812 6.199 1 95.94 76 VAL A O 1
ATOM 577 N N . THR A 1 77 ? -17.094 16.656 8.438 1 95.5 77 THR A N 1
ATOM 578 C CA . THR A 1 77 ? -18.531 16.875 8.594 1 95.5 77 THR A CA 1
ATOM 579 C C . THR A 1 77 ? -18.938 18.219 8.016 1 95.5 77 THR A C 1
ATOM 581 O O . THR A 1 77 ? -19.906 18.312 7.27 1 95.5 77 THR A O 1
ATOM 584 N N . ALA A 1 78 ? -18.219 19.25 8.383 1 96.94 78 ALA A N 1
ATOM 585 C CA . ALA A 1 78 ? -18.516 20.609 7.914 1 96.94 78 ALA A CA 1
ATOM 586 C C . ALA A 1 78 ? -18.484 20.672 6.391 1 96.94 78 ALA A C 1
ATOM 588 O O . ALA A 1 78 ? -19.312 21.359 5.773 1 96.94 78 ALA A O 1
ATOM 589 N N . LEU A 1 79 ? -17.516 20.016 5.824 1 97.75 79 LEU A N 1
ATOM 590 C CA . LEU A 1 79 ? -17.359 20.047 4.375 1 97.75 79 LEU A CA 1
ATOM 591 C C . LEU A 1 79 ? -18.484 19.281 3.678 1 97.75 79 LEU A C 1
ATOM 593 O O . LEU A 1 79 ? -18.969 19.719 2.631 1 97.75 79 LEU A O 1
ATOM 597 N N . PHE A 1 80 ? -18.891 18.203 4.234 1 96.38 80 PHE A N 1
ATOM 598 C CA . PHE A 1 80 ? -20.031 17.469 3.688 1 96.38 80 PHE A CA 1
ATOM 599 C C . PHE A 1 80 ? -21.297 18.312 3.754 1 96.38 80 PHE A C 1
ATOM 601 O O . PHE A 1 80 ? -22.062 18.359 2.787 1 96.38 80 PHE A O 1
ATOM 608 N N . ASP A 1 81 ? -21.516 18.938 4.867 1 95.69 81 ASP A N 1
ATOM 609 C CA . ASP A 1 81 ? -22.672 19.797 5.035 1 95.69 81 ASP A CA 1
ATOM 610 C C . ASP A 1 81 ? -22.672 20.938 4.016 1 95.69 81 ASP A C 1
ATOM 612 O O . ASP A 1 81 ? -23.734 21.422 3.607 1 95.69 81 ASP A O 1
ATOM 616 N N . ALA A 1 82 ? -21.531 21.344 3.598 1 96.81 82 ALA A N 1
ATOM 617 C CA . ALA A 1 82 ? -21.375 22.453 2.65 1 96.81 82 ALA A CA 1
ATOM 618 C C . ALA A 1 82 ? -21.531 21.953 1.212 1 96.81 82 ALA A C 1
ATOM 620 O O . ALA A 1 82 ? -21.594 22.766 0.279 1 96.81 82 ALA A O 1
ATOM 621 N N . GLY A 1 83 ? -21.453 20.609 0.99 1 95.25 83 GLY A N 1
ATOM 622 C CA . GLY A 1 83 ? -21.75 20.078 -0.333 1 95.25 83 GLY A CA 1
ATOM 623 C C . GLY A 1 83 ? -20.578 19.375 -0.971 1 95.25 83 GLY A C 1
ATOM 624 O O . GLY A 1 83 ? -20.594 19.062 -2.164 1 95.25 83 GLY A O 1
ATOM 625 N N . ALA A 1 84 ? -19.484 19.141 -0.261 1 96.25 84 ALA A N 1
ATOM 626 C CA . ALA A 1 84 ? -18.359 18.375 -0.809 1 96.25 84 ALA A CA 1
ATOM 627 C C . ALA A 1 84 ? -18.812 16.984 -1.246 1 96.25 84 ALA A C 1
ATOM 629 O O . ALA A 1 84 ? -19.719 16.406 -0.652 1 96.25 84 ALA A O 1
ATOM 630 N N . ARG A 1 85 ? -18.172 16.484 -2.273 1 93.19 85 ARG A N 1
ATOM 631 C CA . ARG A 1 85 ? -18.547 15.188 -2.826 1 93.19 85 ARG A CA 1
ATOM 632 C C . ARG A 1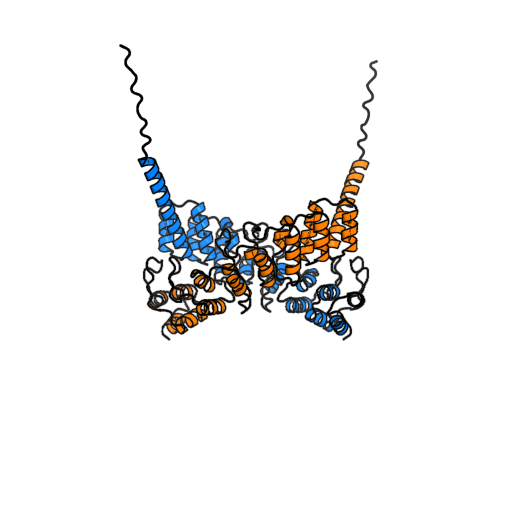 85 ? -17.688 14.07 -2.248 1 93.19 85 ARG A C 1
ATOM 634 O O . ARG A 1 85 ? -16.469 14.102 -2.355 1 93.19 85 ARG A O 1
ATOM 641 N N . ALA A 1 86 ? -18.297 13.039 -1.731 1 88.88 86 ALA A N 1
ATOM 642 C CA . ALA A 1 86 ? -17.609 11.922 -1.093 1 88.88 86 ALA A CA 1
ATOM 643 C C . ALA A 1 86 ? -16.672 11.211 -2.074 1 88.88 86 ALA A C 1
ATOM 645 O O . ALA A 1 86 ? -15.586 10.773 -1.702 1 88.88 86 ALA A O 1
ATOM 646 N N . THR A 1 87 ? -17.047 11.102 -3.285 1 84.88 87 THR A N 1
ATOM 647 C CA . THR A 1 87 ? -16.312 10.359 -4.305 1 84.88 87 THR A CA 1
ATOM 648 C C . THR A 1 87 ? -14.953 11 -4.574 1 84.88 87 THR A C 1
ATOM 650 O O . THR A 1 87 ? -14.039 10.344 -5.066 1 84.88 87 THR A O 1
ATOM 653 N N . SER A 1 88 ? -14.797 12.242 -4.16 1 84.38 88 SER A N 1
ATOM 654 C CA . SER A 1 88 ? -13.562 12.969 -4.457 1 84.38 88 SER A CA 1
ATOM 655 C C . SER A 1 88 ? -12.445 12.57 -3.498 1 84.38 88 SER A C 1
ATOM 657 O O . SER A 1 88 ? -11.266 12.812 -3.777 1 84.38 88 SER A O 1
ATOM 659 N N . ALA A 1 89 ? -12.859 11.977 -2.422 1 86.62 89 ALA A N 1
ATOM 660 C CA . ALA A 1 89 ? -11.859 11.766 -1.378 1 86.62 89 ALA A CA 1
ATOM 661 C C . ALA A 1 89 ? -11.766 10.289 -1.002 1 86.62 89 ALA A C 1
ATOM 663 O O . ALA A 1 89 ? -11.148 9.938 0.008 1 86.62 89 ALA A O 1
ATOM 664 N N . ILE A 1 90 ? -12.273 9.453 -1.84 1 86.19 90 ILE A N 1
ATOM 665 C CA . ILE A 1 90 ? -12.367 8.047 -1.471 1 86.19 90 ILE A CA 1
ATOM 666 C C . ILE A 1 90 ? -10.961 7.438 -1.412 1 86.19 90 ILE A C 1
ATOM 668 O O . ILE A 1 90 ? -10.703 6.539 -0.609 1 86.19 90 ILE A O 1
ATOM 672 N N . SER A 1 91 ? -10.055 7.914 -2.258 1 80.12 91 SER A N 1
ATOM 673 C CA . SER A 1 91 ? -8.695 7.371 -2.291 1 80.12 91 SER A CA 1
ATOM 674 C C . SER A 1 91 ? -7.957 7.656 -0.988 1 80.12 91 SER A C 1
ATOM 676 O O . SER A 1 91 ? -6.93 7.035 -0.705 1 80.12 91 SER A O 1
ATOM 678 N N . TRP A 1 92 ? -8.492 8.492 -0.149 1 82.12 92 TRP A N 1
ATOM 679 C CA . TRP A 1 92 ? -7.828 8.898 1.085 1 82.12 92 TRP A CA 1
ATOM 680 C C . TRP A 1 92 ? -8.359 8.102 2.275 1 82.12 92 TRP A C 1
ATOM 682 O O . TRP A 1 92 ? -7.871 8.25 3.396 1 82.12 92 TRP A O 1
ATOM 692 N N . LEU A 1 93 ? -9.266 7.266 1.938 1 82.5 93 LEU A N 1
ATOM 693 C CA . LEU A 1 93 ? -9.844 6.441 2.996 1 82.5 93 LEU A CA 1
ATOM 694 C C . LEU A 1 93 ? -8.984 5.203 3.24 1 82.5 93 LEU A C 1
ATOM 696 O O . LEU A 1 93 ? -9.312 4.375 4.094 1 82.5 93 LEU A O 1
ATOM 700 N N . THR A 1 94 ? -7.844 5.141 2.434 1 72 94 THR A N 1
ATOM 701 C CA . THR A 1 94 ? -7.016 3.939 2.529 1 72 94 THR A CA 1
ATOM 702 C C . THR A 1 94 ? -5.875 4.148 3.523 1 72 94 THR A C 1
ATOM 704 O O . THR A 1 94 ? -5.297 5.234 3.596 1 72 94 THR A O 1
ATOM 707 N N . GLY A 1 95 ? -6.074 4.203 4.848 1 66.38 95 GLY A N 1
ATOM 708 C CA . GLY A 1 95 ? -5.035 4.391 5.848 1 66.38 95 GLY A CA 1
ATOM 709 C C . GLY A 1 95 ? -5.324 3.672 7.152 1 66.38 95 GLY A C 1
ATOM 710 O O . GLY A 1 95 ? -6.23 2.838 7.219 1 66.38 95 GLY A O 1
ATOM 711 N N . GLU A 1 96 ? -4.422 3.701 8.047 1 63.12 96 GLU A N 1
ATOM 712 C CA . GLU A 1 96 ? -4.547 3 9.32 1 63.12 96 GLU A CA 1
ATOM 713 C C . GLU A 1 96 ? -4.77 3.98 10.469 1 63.12 96 GLU A C 1
ATOM 715 O O . GLU A 1 96 ? -4.504 3.654 11.633 1 63.12 96 GLU A O 1
ATOM 720 N N . GLN A 1 97 ? -5.422 5.043 10.141 1 65.62 97 GLN A N 1
ATOM 721 C CA . GLN A 1 97 ? -5.641 6.062 11.156 1 65.62 97 GLN A CA 1
ATOM 722 C C . GLN A 1 97 ? -6.734 5.641 12.133 1 65.62 97 GLN A C 1
ATOM 724 O O . GLN A 1 97 ? -7.727 5.027 11.734 1 65.62 97 GLN A O 1
ATOM 729 N N . ARG A 1 98 ? -6.461 5.949 13.414 1 65.19 98 ARG A N 1
ATOM 730 C CA . ARG A 1 98 ? -7.422 5.648 14.477 1 65.19 98 ARG A CA 1
ATOM 731 C C . ARG A 1 98 ? -8.781 6.273 14.172 1 65.19 98 ARG A C 1
ATOM 733 O O . ARG A 1 98 ? -9.82 5.688 14.484 1 65.19 98 ARG A O 1
ATOM 740 N N . GLU A 1 99 ? -8.727 7.418 13.562 1 71.44 99 GLU A N 1
ATOM 741 C CA . GLU A 1 99 ? -9.953 8.18 13.344 1 71.44 99 GLU A CA 1
ATOM 742 C C . GLU A 1 99 ? -10.641 7.746 12.047 1 71.44 99 GLU A C 1
ATOM 744 O O . GLU A 1 99 ? -11.773 8.148 11.781 1 71.44 99 GLU A O 1
ATOM 749 N N . LEU A 1 100 ? -10.07 6.902 11.406 1 82.12 100 LEU A N 1
ATOM 750 C CA . LEU A 1 100 ? -10.539 6.609 10.055 1 82.12 100 LEU A CA 1
ATOM 751 C C . LEU A 1 100 ? -11.914 5.953 10.086 1 82.12 100 LEU A C 1
ATOM 753 O O . LEU A 1 100 ? -12.789 6.305 9.297 1 82.12 100 LEU A O 1
ATOM 757 N N . PRO A 1 101 ? -12.164 5.125 11.039 1 87.56 101 PRO A N 1
ATOM 758 C CA . PRO A 1 101 ? -13.5 4.539 11.055 1 87.56 101 PRO A CA 1
ATOM 759 C C . PRO A 1 101 ? -14.602 5.586 11.203 1 87.56 101 PRO A C 1
ATOM 761 O O . PRO A 1 101 ? -15.641 5.492 10.539 1 87.56 101 PRO A O 1
ATOM 764 N N . GLY A 1 102 ? -14.359 6.531 12.07 1 90.12 102 GLY A N 1
ATOM 765 C CA . GLY A 1 102 ? -15.32 7.613 12.219 1 90.12 102 GLY A CA 1
ATOM 766 C C . GLY A 1 102 ? -15.516 8.422 10.945 1 90.12 102 GLY A C 1
ATOM 767 O O . GLY A 1 102 ? -16.641 8.805 10.609 1 90.12 102 GLY A O 1
ATOM 768 N N . ILE A 1 103 ? -14.469 8.672 10.305 1 91.94 103 ILE A N 1
ATOM 769 C CA . ILE A 1 103 ? -14.516 9.414 9.047 1 91.94 103 ILE A CA 1
ATOM 770 C C . ILE A 1 103 ? -15.258 8.602 7.996 1 91.94 103 ILE A C 1
ATOM 772 O O . ILE A 1 103 ? -16.094 9.141 7.258 1 91.94 103 ILE A O 1
ATOM 776 N N . ILE A 1 104 ? -14.961 7.359 7.93 1 93 104 ILE A N 1
ATOM 777 C CA . ILE A 1 104 ? -15.633 6.465 6.992 1 93 104 ILE A CA 1
ATOM 778 C C . ILE A 1 104 ? -17.141 6.508 7.23 1 93 104 ILE A C 1
ATOM 780 O O . ILE A 1 104 ? -17.922 6.566 6.281 1 93 104 ILE A O 1
ATOM 784 N N . ARG A 1 105 ? -17.562 6.504 8.469 1 94.31 105 ARG A N 1
ATOM 785 C CA . ARG A 1 105 ? -18.984 6.594 8.805 1 94.31 105 ARG A CA 1
ATOM 786 C C . ARG A 1 105 ? -19.609 7.867 8.242 1 94.31 105 ARG A C 1
ATOM 788 O O . ARG A 1 105 ? -20.734 7.852 7.746 1 94.31 105 ARG A O 1
ATOM 795 N N . GLN A 1 106 ? -18.906 8.891 8.375 1 94.5 106 GLN A N 1
ATOM 796 C CA . GLN A 1 106 ? -19.391 10.156 7.836 1 94.5 106 GLN A CA 1
ATOM 797 C C . GLN A 1 106 ? -19.578 10.078 6.32 1 94.5 106 GLN A C 1
ATOM 799 O O . GLN A 1 106 ? -20.531 10.617 5.773 1 94.5 106 GLN A O 1
ATOM 804 N N . PHE A 1 107 ? -18.641 9.469 5.672 1 95.25 107 PHE A N 1
ATOM 805 C CA . PHE A 1 107 ? -18.75 9.281 4.23 1 95.25 107 PHE A CA 1
ATOM 806 C C . PHE A 1 107 ? -20.031 8.516 3.889 1 95.25 107 PHE A C 1
ATOM 808 O O . PHE A 1 107 ? -20.75 8.875 2.951 1 95.25 107 PHE A O 1
ATOM 815 N N . PHE A 1 108 ? -20.312 7.551 4.652 1 94.75 108 PHE A N 1
ATOM 816 C CA . PHE A 1 108 ? -21.516 6.75 4.426 1 94.75 108 PHE A CA 1
ATOM 817 C C . PHE A 1 108 ? -22.766 7.57 4.68 1 94.75 108 PHE A C 1
ATOM 819 O O . PHE A 1 108 ? -23.734 7.5 3.908 1 94.75 108 PHE A O 1
ATOM 826 N N . ASP A 1 109 ? -22.734 8.281 5.746 1 93.75 109 ASP A N 1
ATOM 827 C CA . ASP A 1 109 ? -23.875 9.133 6.078 1 93.75 109 ASP A CA 1
ATOM 828 C C . ASP A 1 109 ? -24.172 10.133 4.965 1 93.75 109 ASP A C 1
ATOM 830 O O . ASP A 1 109 ? -25.281 10.648 4.855 1 93.75 109 ASP A O 1
ATOM 834 N N . HIS A 1 110 ? -23.234 10.328 4.156 1 92.44 110 HIS A N 1
ATOM 835 C CA . HIS A 1 110 ? -23.391 11.305 3.088 1 92.44 110 HIS A CA 1
ATOM 836 C C . HIS A 1 110 ? -23.406 10.633 1.719 1 92.44 110 HIS A C 1
ATOM 838 O O . HIS A 1 110 ? -23.016 11.25 0.72 1 92.44 110 HIS A O 1
ATOM 844 N N . GLY A 1 111 ? -23.578 9.375 1.713 1 90.38 111 GLY A N 1
ATOM 845 C CA . GLY A 1 111 ? -24 8.727 0.482 1 90.38 111 GLY A CA 1
ATOM 846 C C . GLY A 1 111 ? -22.906 7.902 -0.169 1 90.38 111 GLY A C 1
ATOM 847 O O . GLY A 1 111 ? -23.016 7.535 -1.341 1 90.38 111 GLY A O 1
ATOM 848 N N . LEU A 1 112 ? -21.891 7.672 0.483 1 93.56 112 LEU A N 1
ATOM 849 C CA . LEU A 1 112 ? -20.875 6.812 -0.119 1 93.56 112 LEU A CA 1
ATOM 850 C C . LEU A 1 112 ? -21.422 5.402 -0.327 1 93.56 112 LEU A C 1
ATOM 852 O O . LEU A 1 112 ? -22.047 4.836 0.567 1 93.56 112 LEU A O 1
ATOM 856 N N . ASP A 1 113 ? -21.172 4.863 -1.502 1 94.56 113 ASP A N 1
ATOM 857 C CA . ASP A 1 113 ? -21.5 3.469 -1.797 1 94.56 113 ASP A CA 1
ATOM 858 C C . ASP A 1 113 ? -20.469 2.529 -1.177 1 94.56 113 ASP A C 1
ATOM 860 O O . ASP A 1 113 ? -19.266 2.633 -1.464 1 94.56 113 ASP A O 1
ATOM 864 N N . PRO A 1 114 ? -20.906 1.678 -0.312 1 94.81 114 PRO A N 1
ATOM 865 C CA . PRO A 1 114 ? -19.953 0.751 0.316 1 94.81 114 PRO A CA 1
ATOM 866 C C . PRO A 1 114 ? -19.188 -0.092 -0.702 1 94.81 114 PRO A C 1
ATOM 868 O O . PRO A 1 114 ? -18.141 -0.662 -0.377 1 94.81 114 PRO A O 1
ATOM 871 N N . ASN A 1 115 ? -19.688 -0.237 -1.879 1 95 115 ASN A N 1
ATOM 872 C CA . ASN A 1 115 ? -19.016 -1.02 -2.91 1 95 115 ASN A CA 1
ATOM 873 C C . ASN A 1 115 ? -18.328 -0.123 -3.938 1 95 115 ASN A C 1
ATOM 875 O O . ASN A 1 115 ? -18.031 -0.56 -5.051 1 95 115 ASN A O 1
ATOM 879 N N . ALA A 1 116 ? -18.109 1.139 -3.514 1 92.06 116 ALA A N 1
ATOM 880 C CA . ALA A 1 116 ? -17.375 2.061 -4.379 1 92.06 116 ALA A CA 1
ATOM 881 C C . ALA A 1 116 ? -15.961 1.558 -4.648 1 92.06 116 ALA A C 1
ATOM 883 O O . ALA A 1 116 ? -15.422 0.76 -3.877 1 92.06 116 ALA A O 1
ATOM 884 N N . THR A 1 117 ? -15.43 1.983 -5.805 1 90.5 117 THR A N 1
ATOM 885 C CA . THR A 1 117 ? -14.094 1.543 -6.188 1 90.5 117 THR A CA 1
ATOM 886 C C . THR A 1 117 ? -13.156 2.738 -6.371 1 90.5 117 THR A C 1
ATOM 888 O O . THR A 1 117 ? -13.609 3.844 -6.676 1 90.5 117 THR A O 1
ATOM 891 N N . SER A 1 118 ? -11.914 2.611 -6.062 1 85.06 118 SER A N 1
ATOM 892 C CA . SER A 1 118 ? -10.828 3.531 -6.406 1 85.06 118 SER A CA 1
ATOM 893 C C . SER A 1 118 ? -9.914 2.934 -7.465 1 85.06 118 SER A C 1
ATOM 895 O O . SER A 1 118 ? -9.258 1.916 -7.227 1 85.06 118 SER A O 1
ATOM 897 N N . ASN A 1 119 ? -9.883 3.529 -8.656 1 78.44 119 ASN A N 1
ATOM 898 C CA . ASN A 1 119 ? -9.117 2.994 -9.773 1 78.44 119 ASN A CA 1
ATOM 899 C C . ASN A 1 119 ? -9.484 1.541 -10.062 1 78.44 119 ASN A C 1
ATOM 901 O O . ASN A 1 119 ? -8.609 0.693 -10.219 1 78.44 119 ASN A O 1
ATOM 905 N N . GLY A 1 120 ? -10.773 1.232 -9.812 1 82.62 120 GLY A N 1
ATOM 906 C CA . GLY A 1 120 ? -11.289 -0.087 -10.141 1 82.62 120 GLY A CA 1
ATOM 907 C C . GLY A 1 120 ? -11.227 -1.057 -8.977 1 82.62 120 GLY A C 1
ATOM 908 O O . GLY A 1 120 ? -11.82 -2.139 -9.039 1 82.62 120 GLY A O 1
ATOM 909 N N . GLU A 1 121 ? -10.578 -0.708 -7.973 1 87.81 121 GLU A N 1
ATOM 910 C CA . GLU A 1 121 ? -10.43 -1.594 -6.824 1 87.81 121 GLU A CA 1
ATOM 911 C C . GLU A 1 121 ? -11.492 -1.301 -5.766 1 87.81 121 GLU A C 1
ATOM 913 O O . GLU A 1 121 ? -11.641 -0.158 -5.328 1 87.81 121 GLU A O 1
ATOM 918 N N . PRO A 1 122 ? -12.195 -2.322 -5.426 1 92.75 122 PRO A N 1
ATOM 919 C CA . PRO A 1 122 ? -13.117 -2.096 -4.312 1 92.75 122 PRO A CA 1
ATOM 920 C C . PRO A 1 122 ? -12.422 -1.556 -3.064 1 92.75 122 PRO A C 1
ATOM 922 O O . PRO A 1 122 ? -11.336 -2.021 -2.709 1 92.75 122 PRO A O 1
ATOM 925 N N . LEU A 1 123 ? -13.031 -0.652 -2.381 1 92.12 123 LEU A N 1
ATOM 926 C CA . LEU A 1 123 ? -12.391 0.004 -1.245 1 92.12 123 LEU A CA 1
ATOM 927 C C . LEU A 1 123 ? -12.133 -0.992 -0.12 1 92.12 123 LEU A C 1
ATOM 929 O O . LEU A 1 123 ? -11.133 -0.878 0.593 1 92.12 123 LEU A O 1
ATOM 933 N N . LEU A 1 124 ? -12.984 -1.935 0.007 1 93.5 124 LEU A N 1
ATOM 934 C CA . LEU A 1 124 ? -12.812 -2.951 1.038 1 93.5 124 LEU A CA 1
ATOM 935 C C . LEU A 1 124 ? -11.477 -3.668 0.879 1 93.5 124 LEU A C 1
ATOM 937 O O . LEU A 1 124 ? -10.852 -4.059 1.87 1 93.5 124 LEU A O 1
ATOM 941 N N . CYS A 1 125 ? -11.008 -3.756 -0.372 1 91.62 125 CYS A N 1
ATOM 942 C CA . CYS A 1 125 ? -9.742 -4.426 -0.66 1 91.62 125 CYS A CA 1
ATOM 943 C C . CYS A 1 125 ? -8.562 -3.545 -0.276 1 91.62 125 CYS A C 1
ATOM 945 O O . CYS A 1 125 ? -7.438 -4.031 -0.14 1 91.62 125 CYS A O 1
ATOM 947 N N . LEU A 1 126 ? -8.844 -2.318 -0.093 1 86.75 126 LEU A N 1
ATOM 948 C CA . LEU A 1 126 ? -7.758 -1.371 0.14 1 86.75 126 LEU A CA 1
ATOM 949 C C . LEU A 1 126 ? -7.602 -1.078 1.629 1 86.75 126 LEU A C 1
ATOM 951 O O . LEU A 1 126 ? -6.645 -0.418 2.039 1 86.75 126 LEU A O 1
ATOM 955 N N . LEU A 1 127 ? -8.484 -1.517 2.408 1 87.19 127 LEU A N 1
ATOM 956 C CA . LEU A 1 127 ? -8.445 -1.264 3.844 1 87.19 127 LEU A CA 1
ATOM 957 C C . LEU A 1 127 ? -7.535 -2.262 4.547 1 87.19 127 LEU A C 1
ATOM 959 O O . LEU A 1 127 ? -7.5 -3.441 4.188 1 87.19 127 LEU A O 1
ATOM 963 N N . SER A 1 128 ? -6.828 -1.779 5.551 1 81.38 128 SER A N 1
ATOM 964 C CA . SER A 1 128 ? -5.836 -2.633 6.188 1 81.38 128 SER A CA 1
ATOM 965 C C . SER A 1 128 ? -6.176 -2.881 7.652 1 81.38 128 SER A C 1
ATOM 967 O O . SER A 1 128 ? -5.504 -3.658 8.336 1 81.38 128 SER A O 1
ATOM 969 N N . THR A 1 129 ? -7.219 -2.232 8.164 1 85.25 129 THR A N 1
ATOM 970 C CA . THR A 1 129 ? -7.574 -2.422 9.57 1 85.25 129 THR A CA 1
ATOM 971 C C . THR A 1 129 ? -8.984 -2.988 9.695 1 85.25 129 THR A C 1
ATOM 973 O O . THR A 1 129 ? -9.875 -2.641 8.914 1 85.25 129 THR A O 1
ATOM 976 N N . PRO A 1 130 ? -9.086 -3.895 10.664 1 91.56 130 PRO A N 1
ATOM 977 C CA . PRO A 1 130 ? -10.414 -4.477 10.859 1 91.56 130 PRO A CA 1
ATOM 978 C C . PRO A 1 130 ? -11.477 -3.424 11.172 1 91.56 130 PRO A C 1
ATOM 980 O O . PRO A 1 130 ? -12.633 -3.562 10.758 1 91.56 130 PRO A O 1
ATOM 983 N N . GLU A 1 131 ? -11.148 -2.377 11.914 1 90.69 131 GLU A N 1
ATOM 984 C CA . GLU A 1 131 ? -12.109 -1.355 12.312 1 90.69 131 GLU A CA 1
ATOM 985 C C . GLU A 1 131 ? -12.695 -0.642 11.102 1 90.69 131 GLU A C 1
ATOM 987 O O . GLU A 1 131 ? -13.906 -0.442 11.016 1 90.69 131 GLU A O 1
ATOM 992 N N . SER A 1 132 ? -11.836 -0.317 10.242 1 91.31 132 SER A N 1
ATOM 993 C CA . SER A 1 132 ? -12.289 0.361 9.039 1 91.31 132 SER A CA 1
ATOM 994 C C . SER A 1 132 ? -13.094 -0.58 8.148 1 91.31 132 SER A C 1
ATOM 996 O O . SER A 1 132 ? -14.125 -0.187 7.586 1 91.31 132 SER A O 1
ATOM 998 N N . ALA A 1 133 ? -12.594 -1.763 8.016 1 94.62 133 ALA A N 1
ATOM 999 C CA . ALA A 1 133 ? -13.297 -2.75 7.207 1 94.62 133 ALA A CA 1
ATOM 1000 C C . ALA A 1 133 ? -14.688 -3.031 7.77 1 94.62 133 ALA A C 1
ATOM 1002 O O . ALA A 1 133 ? -15.641 -3.23 7.016 1 94.62 133 ALA A O 1
ATOM 1003 N N . ARG A 1 134 ? -14.773 -3.072 9.039 1 95.94 134 ARG A N 1
ATOM 1004 C CA . ARG A 1 134 ? -16.047 -3.334 9.711 1 95.94 134 ARG A CA 1
ATOM 1005 C C . ARG A 1 134 ? -17.094 -2.295 9.312 1 95.94 134 ARG A C 1
ATOM 1007 O O . ARG A 1 134 ? -18.266 -2.631 9.109 1 95.94 134 ARG A O 1
ATOM 1014 N N . GLU A 1 135 ? -16.734 -1.051 9.211 1 95 135 GLU A N 1
ATOM 1015 C CA . GLU A 1 135 ? -17.656 0.003 8.82 1 95 135 GLU A CA 1
ATOM 1016 C C . GLU A 1 135 ? -18.266 -0.275 7.445 1 95 135 GLU A C 1
ATOM 1018 O O . GLU A 1 135 ? -19.453 -0.033 7.219 1 95 135 GLU A O 1
ATOM 1023 N N . PHE A 1 136 ? -17.438 -0.731 6.539 1 96.12 136 PHE A N 1
ATOM 1024 C CA . PHE A 1 136 ? -17.906 -1.041 5.191 1 96.12 136 PHE A CA 1
ATOM 1025 C C . PHE A 1 136 ? -18.828 -2.252 5.203 1 96.12 136 PHE A C 1
ATOM 1027 O O . PHE A 1 136 ? -19.906 -2.232 4.582 1 96.12 136 PHE A O 1
ATOM 1034 N N . LEU A 1 137 ? -18.422 -3.24 5.902 1 97.62 137 LEU A N 1
ATOM 1035 C CA . LEU A 1 137 ? -19.172 -4.492 5.926 1 97.62 137 LEU A CA 1
ATOM 1036 C C . LEU A 1 137 ? -20.547 -4.297 6.566 1 97.62 137 LEU A C 1
ATOM 1038 O O . LEU A 1 137 ? -21.531 -4.84 6.082 1 97.62 137 LEU A O 1
ATOM 1042 N N . LEU A 1 138 ? -20.625 -3.549 7.633 1 96.44 138 LEU A N 1
ATOM 1043 C CA . LEU A 1 138 ? -21.891 -3.277 8.32 1 96.44 138 LEU A CA 1
ATOM 1044 C C . LEU A 1 138 ? -22.844 -2.502 7.414 1 96.44 138 LEU A C 1
ATOM 1046 O O . LEU A 1 138 ? -24.062 -2.545 7.609 1 96.44 138 LEU A O 1
ATOM 1050 N N . ARG A 1 139 ? -22.312 -1.856 6.453 1 96.06 139 ARG A N 1
ATOM 1051 C CA . ARG A 1 139 ? -23.141 -1.043 5.562 1 96.06 139 ARG A CA 1
ATOM 1052 C C . ARG A 1 139 ? -23.438 -1.789 4.27 1 96.06 139 ARG A C 1
ATOM 1054 O O . ARG A 1 139 ? -24 -1.214 3.33 1 96.06 139 ARG A O 1
ATOM 1061 N N . GLY A 1 140 ? -22.922 -3.012 4.172 1 96.25 140 GLY A N 1
ATOM 1062 C CA . GLY A 1 140 ? -23.375 -3.861 3.08 1 96.25 140 GLY A CA 1
ATOM 1063 C C . GLY A 1 140 ? -22.312 -4.066 2.016 1 96.25 140 GLY A C 1
ATOM 1064 O O . GLY A 1 140 ? -22.609 -4.484 0.897 1 96.25 140 GLY A O 1
ATOM 1065 N N . ALA A 1 141 ? -21.156 -3.719 2.277 1 97.38 141 ALA A N 1
ATOM 1066 C CA . ALA A 1 141 ? -20.094 -4.012 1.322 1 97.38 141 ALA A CA 1
ATOM 1067 C C . ALA A 1 141 ? -20.016 -5.508 1.045 1 97.38 141 ALA A C 1
ATOM 1069 O O . ALA A 1 141 ? -20.141 -6.324 1.959 1 97.38 141 ALA A O 1
ATOM 1070 N N . ASP A 1 142 ? -19.797 -5.906 -0.178 1 97.88 142 ASP A N 1
ATOM 1071 C CA . ASP A 1 142 ? -19.641 -7.305 -0.576 1 97.88 142 ASP A CA 1
ATOM 1072 C C . ASP A 1 142 ? -18.234 -7.809 -0.259 1 97.88 142 ASP A C 1
ATOM 1074 O O . ASP A 1 142 ? -17.25 -7.391 -0.89 1 97.88 142 ASP A O 1
ATOM 1078 N N . PRO A 1 143 ? -18.125 -8.68 0.652 1 97.62 143 PRO A N 1
ATOM 1079 C CA . PRO A 1 143 ? -16.812 -9.164 1.054 1 97.62 143 PRO A CA 1
ATOM 1080 C C . PRO A 1 143 ? -16.156 -10.055 -0.007 1 97.62 143 PRO A C 1
ATOM 1082 O O . PRO A 1 143 ? -15.008 -10.461 0.146 1 97.62 143 PRO A O 1
ATOM 1085 N N . ASN A 1 144 ? -16.828 -10.32 -1.111 1 97.19 144 ASN A N 1
ATOM 1086 C CA . ASN A 1 144 ? -16.297 -11.211 -2.145 1 97.19 144 ASN A CA 1
ATOM 1087 C C . ASN A 1 144 ? -16.078 -10.461 -3.457 1 97.19 144 ASN A C 1
ATOM 1089 O O . ASN A 1 144 ? -15.781 -11.078 -4.484 1 97.19 144 ASN A O 1
ATOM 1093 N N . ARG A 1 145 ? -16.25 -9.164 -3.428 1 95.62 145 ARG A N 1
ATOM 1094 C CA . ARG A 1 145 ? -16 -8.367 -4.629 1 95.62 145 ARG A CA 1
ATOM 1095 C C . ARG A 1 145 ? -14.508 -8.25 -4.902 1 95.62 145 ARG A C 1
ATOM 1097 O O . ARG A 1 145 ? -13.758 -7.73 -4.074 1 95.62 145 ARG A O 1
ATOM 1104 N N . CYS A 1 146 ? -14.078 -8.633 -6.094 1 92.5 146 CYS A N 1
ATOM 1105 C CA . CYS A 1 146 ? -12.656 -8.719 -6.41 1 92.5 146 CYS A CA 1
ATOM 1106 C C . CYS A 1 146 ? -12.195 -7.504 -7.199 1 92.5 146 CYS A C 1
ATOM 1108 O O . CYS A 1 146 ? -13.008 -6.816 -7.816 1 92.5 146 CYS A O 1
ATOM 1110 N N . SER A 1 147 ? -10.898 -7.258 -7.09 1 87.81 147 SER A N 1
ATOM 1111 C CA . SER A 1 147 ? -10.258 -6.25 -7.934 1 87.81 147 SER A CA 1
ATOM 1112 C C . SER A 1 147 ? -10.219 -6.695 -9.391 1 87.81 147 SER A C 1
ATOM 1114 O O . SER A 1 147 ? -10.531 -7.848 -9.703 1 87.81 147 SER A O 1
ATOM 1116 N N . PRO A 1 148 ? -9.836 -5.723 -10.242 1 79.06 148 PRO A N 1
ATOM 1117 C CA . PRO A 1 148 ? -9.711 -6.086 -11.656 1 79.06 148 PRO A CA 1
ATOM 1118 C C . PRO A 1 148 ? -8.672 -7.176 -11.898 1 79.06 148 PRO A C 1
ATOM 1120 O O . PRO A 1 148 ? -8.758 -7.91 -12.883 1 79.06 148 PRO A O 1
ATOM 1123 N N . ARG A 1 149 ? -7.793 -7.34 -11.016 1 75 149 ARG A N 1
ATOM 1124 C CA . ARG A 1 149 ? -6.754 -8.352 -11.148 1 75 149 ARG A CA 1
ATOM 1125 C C . ARG A 1 149 ? -7.164 -9.648 -10.461 1 75 149 ARG A C 1
ATOM 1127 O O . ARG A 1 149 ? -6.359 -10.578 -10.344 1 75 149 ARG A O 1
ATOM 1134 N N . GLY A 1 150 ? -8.367 -9.641 -9.828 1 83.25 150 GLY A N 1
ATOM 1135 C CA . GLY A 1 150 ? -8.906 -10.859 -9.25 1 83.25 150 GLY A CA 1
ATOM 1136 C C . GLY A 1 150 ? -8.602 -11.008 -7.773 1 83.25 150 GLY A C 1
ATOM 1137 O O . GLY A 1 150 ? -8.852 -12.07 -7.191 1 83.25 150 GLY A O 1
ATOM 1138 N N . ALA A 1 151 ? -8.141 -10.023 -7.188 1 86.5 151 ALA A N 1
ATOM 1139 C CA . ALA A 1 151 ? -7.832 -10.102 -5.762 1 86.5 151 ALA A CA 1
ATOM 1140 C C . ALA A 1 151 ? -9.07 -9.844 -4.914 1 86.5 151 ALA A C 1
ATOM 1142 O O . ALA A 1 151 ? -9.703 -8.797 -5.035 1 86.5 151 ALA A O 1
ATOM 1143 N N . SER A 1 152 ? -9.383 -10.812 -4.098 1 93.75 152 SER A N 1
ATOM 1144 C CA . SER A 1 152 ? -10.477 -10.656 -3.145 1 93.75 152 SER A CA 1
ATOM 1145 C C . SER A 1 152 ? -10.016 -9.93 -1.883 1 93.75 152 SER A C 1
ATOM 1147 O O . SER A 1 152 ? -8.812 -9.828 -1.629 1 93.75 152 SER A O 1
ATOM 1149 N N . PRO A 1 153 ? -10.977 -9.438 -1.101 1 94.69 153 PRO A N 1
ATOM 1150 C CA . PRO A 1 153 ? -10.609 -8.828 0.178 1 94.69 153 PRO A CA 1
ATOM 1151 C C . PRO A 1 153 ? -9.836 -9.781 1.088 1 94.69 153 PRO A C 1
ATOM 1153 O O . PRO A 1 153 ? -8.883 -9.367 1.753 1 94.69 153 PRO A O 1
ATOM 1156 N N . LEU A 1 154 ? -10.148 -11.016 1.042 1 95.81 154 LEU A N 1
ATOM 1157 C CA . LEU A 1 154 ? -9.406 -11.977 1.847 1 95.81 154 LEU A CA 1
ATOM 1158 C C . LEU A 1 154 ? -7.965 -12.094 1.365 1 95.81 154 LEU A C 1
ATOM 1160 O O . LEU A 1 154 ? -7.039 -12.172 2.178 1 95.81 154 LEU A O 1
ATOM 1164 N N . MET A 1 155 ? -7.836 -12.172 0.056 1 92.44 155 MET A N 1
ATOM 1165 C CA . MET A 1 155 ? -6.492 -12.25 -0.505 1 92.44 155 MET A CA 1
ATOM 1166 C C . MET A 1 155 ? -5.664 -11.031 -0.104 1 92.44 155 MET A C 1
ATOM 1168 O O . MET A 1 155 ? -4.488 -11.156 0.235 1 92.44 155 MET A O 1
ATOM 1172 N N . ARG A 1 156 ? -6.273 -9.891 -0.171 1 89.25 156 ARG A N 1
ATOM 1173 C CA . ARG A 1 156 ? -5.594 -8.664 0.216 1 89.25 156 ARG A CA 1
ATOM 1174 C C . ARG A 1 156 ? -5.262 -8.664 1.705 1 89.25 156 ARG A C 1
ATOM 1176 O O . ARG A 1 156 ? -4.223 -8.141 2.115 1 89.25 156 ARG A O 1
ATOM 1183 N N . ALA A 1 157 ? -6.145 -9.148 2.508 1 91.38 157 ALA A N 1
ATOM 1184 C CA . ALA A 1 157 ? -5.895 -9.25 3.943 1 91.38 157 ALA A CA 1
ATOM 1185 C C . ALA A 1 157 ? -4.652 -10.086 4.227 1 91.38 157 ALA A C 1
ATOM 1187 O O . ALA A 1 157 ? -3.891 -9.789 5.148 1 91.38 157 ALA A O 1
ATOM 1188 N N . ILE A 1 158 ? -4.422 -11.117 3.422 1 91.19 158 ILE A N 1
ATOM 1189 C CA . ILE A 1 158 ? -3.236 -11.953 3.562 1 91.19 158 ILE A CA 1
ATOM 1190 C C . ILE A 1 158 ? -1.986 -11.133 3.246 1 91.19 158 ILE A C 1
ATOM 1192 O O . ILE A 1 158 ? -1.008 -11.164 3.998 1 91.19 158 ILE A O 1
ATOM 1196 N N . SER A 1 159 ? -2.131 -10.391 2.23 1 83.5 159 SER A N 1
ATOM 1197 C CA . SER A 1 159 ? -0.976 -9.633 1.754 1 83.5 159 SER A CA 1
ATOM 1198 C C . SER A 1 159 ? -0.663 -8.461 2.678 1 83.5 159 SER A C 1
ATOM 1200 O O . SER A 1 159 ? 0.494 -8.055 2.803 1 83.5 159 SER A O 1
ATOM 1202 N N . SER A 1 160 ? -1.647 -7.953 3.324 1 78.62 160 SER A N 1
ATOM 1203 C CA . SER A 1 160 ? -1.47 -6.742 4.121 1 78.62 160 SER A CA 1
ATOM 1204 C C . SER A 1 160 ? -1.115 -7.078 5.566 1 78.62 160 SER A C 1
ATOM 1206 O O . SER A 1 160 ? -0.878 -6.18 6.375 1 78.62 160 SER A O 1
ATOM 1208 N N . THR A 1 161 ? -1.03 -8.297 5.863 1 78.19 161 THR A N 1
ATOM 1209 C CA . THR A 1 161 ? -0.722 -8.703 7.23 1 78.19 161 THR A CA 1
ATOM 1210 C C . THR A 1 161 ? 0.728 -8.375 7.578 1 78.19 161 THR A C 1
ATOM 1212 O O . THR A 1 161 ? 1.653 -8.867 6.93 1 78.19 161 THR A O 1
ATOM 1215 N N . CYS A 1 162 ? 0.929 -7.445 8.492 1 72.5 162 CYS A N 1
ATOM 1216 C CA . CYS A 1 162 ? 2.273 -7.02 8.867 1 72.5 162 CYS A CA 1
ATOM 1217 C C . CYS A 1 162 ? 2.693 -7.648 10.195 1 72.5 162 CYS A C 1
ATOM 1219 O O . CYS A 1 162 ? 3.887 -7.754 10.484 1 72.5 162 CYS A O 1
ATOM 1221 N N . GLU A 1 163 ? 1.726 -7.934 10.969 1 78.06 163 GLU A N 1
ATOM 1222 C CA . GLU A 1 163 ? 1.955 -8.633 12.227 1 78.06 163 GLU A CA 1
ATOM 1223 C C . GLU A 1 163 ? 1.172 -9.945 12.281 1 78.06 163 GLU A C 1
ATOM 1225 O O . GLU A 1 163 ? 0.39 -10.242 11.375 1 78.06 163 GLU A O 1
ATOM 1230 N N . GLU A 1 164 ? 1.571 -10.758 13.227 1 87.31 164 GLU A N 1
ATOM 1231 C CA . GLU A 1 164 ? 0.832 -12.008 13.398 1 87.31 164 GLU A CA 1
ATOM 1232 C C . GLU A 1 164 ? -0.546 -11.75 14.008 1 87.31 164 GLU A C 1
ATOM 1234 O O . GLU A 1 164 ? -0.788 -12.078 15.172 1 87.31 164 GLU A O 1
ATOM 1239 N N . ASP A 1 165 ? -1.368 -11.102 13.25 1 88.75 165 ASP A N 1
ATOM 1240 C CA . ASP A 1 165 ? -2.723 -10.719 13.641 1 88.75 165 ASP A CA 1
ATOM 1241 C C . ASP A 1 165 ? -3.723 -11.023 12.531 1 88.75 165 ASP A C 1
ATOM 1243 O O . ASP A 1 165 ? -3.764 -10.32 11.516 1 88.75 165 ASP A O 1
ATOM 1247 N N . PRO A 1 166 ? -4.523 -12.023 12.688 1 93.25 166 PRO A N 1
ATOM 1248 C CA . PRO A 1 166 ? -5.473 -12.414 11.641 1 93.25 166 PRO A CA 1
ATOM 1249 C C . PRO A 1 166 ? -6.816 -11.703 11.773 1 93.25 166 PRO A C 1
ATOM 1251 O O . PRO A 1 166 ? -7.801 -12.117 11.156 1 93.25 166 PRO A O 1
ATOM 1254 N N . SER A 1 167 ? -6.953 -10.633 12.57 1 94.5 167 SER A N 1
ATOM 1255 C CA . SER A 1 167 ? -8.227 -10.008 12.93 1 94.5 167 SER A CA 1
ATOM 1256 C C . SER A 1 167 ? -8.984 -9.547 11.688 1 94.5 167 SER A C 1
ATOM 1258 O O . SER A 1 167 ? -10.203 -9.719 11.609 1 94.5 167 SER A O 1
ATOM 1260 N N . LEU A 1 168 ? -8.289 -8.969 10.758 1 94.38 168 LEU A N 1
ATOM 1261 C CA . LEU A 1 168 ? -8.953 -8.516 9.547 1 94.38 168 LEU A CA 1
ATOM 1262 C C . LEU A 1 168 ? -9.5 -9.695 8.75 1 94.38 168 LEU A C 1
ATOM 1264 O O . LEU A 1 168 ? -10.625 -9.648 8.25 1 94.38 168 LEU A O 1
ATOM 1268 N N . PHE A 1 169 ? -8.695 -10.656 8.586 1 95.94 169 PHE A N 1
ATOM 1269 C CA . PHE A 1 169 ? -9.102 -11.875 7.887 1 95.94 169 PHE A CA 1
ATOM 1270 C C . PHE A 1 169 ? -10.336 -12.492 8.539 1 95.94 169 PHE A C 1
ATOM 1272 O O . PHE A 1 169 ? -11.297 -12.828 7.848 1 95.94 169 PHE A O 1
ATOM 1279 N N . GLU A 1 170 ? -10.344 -12.586 9.852 1 96.81 170 GLU A N 1
ATOM 1280 C CA . GLU A 1 170 ? -11.445 -13.156 10.609 1 96.81 170 GLU A CA 1
ATOM 1281 C C . GLU A 1 170 ? -12.711 -12.32 10.461 1 96.81 170 GLU A C 1
ATOM 1283 O O . GLU A 1 170 ? -13.812 -12.867 10.352 1 96.81 170 GLU A O 1
ATOM 1288 N N . LEU A 1 171 ? -12.547 -11.086 10.492 1 97.44 171 LEU A N 1
ATOM 1289 C CA . LEU A 1 171 ? -13.688 -10.18 10.32 1 97.44 171 LEU A CA 1
ATOM 1290 C C . LEU A 1 171 ? -14.359 -10.406 8.977 1 97.44 171 LEU A C 1
ATOM 1292 O O . LEU A 1 171 ? -15.594 -10.469 8.898 1 97.44 171 LEU A O 1
ATOM 1296 N N . LEU A 1 172 ? -13.57 -10.508 7.941 1 97.88 172 LEU A N 1
ATOM 1297 C CA . LEU A 1 172 ? -14.102 -10.719 6.602 1 97.88 172 LEU A CA 1
ATOM 1298 C C . LEU A 1 172 ? -14.852 -12.047 6.52 1 97.88 172 LEU A C 1
ATOM 1300 O O . LEU A 1 172 ? -15.953 -12.109 5.961 1 97.88 172 LEU A O 1
ATOM 1304 N N . LEU A 1 173 ? -14.289 -13.07 7.125 1 97.56 173 LEU A N 1
ATOM 1305 C CA . LEU A 1 173 ? -14.945 -14.375 7.16 1 97.56 173 LEU A CA 1
ATOM 1306 C C . LEU A 1 173 ? -16.281 -14.289 7.883 1 97.56 173 LEU A C 1
ATOM 1308 O O . LEU A 1 173 ? -17.281 -14.852 7.422 1 97.56 173 LEU A O 1
ATOM 1312 N N . ALA A 1 174 ? -16.266 -13.664 8.977 1 97.5 174 ALA A N 1
ATOM 1313 C CA . ALA A 1 174 ? -17.469 -13.531 9.805 1 97.5 174 ALA A CA 1
ATOM 1314 C C . ALA A 1 174 ? -18.594 -12.828 9.039 1 97.5 174 ALA A C 1
ATOM 1316 O O . ALA A 1 174 ? -19.766 -12.992 9.352 1 97.5 174 ALA A O 1
ATOM 1317 N N . HIS A 1 175 ? -18.25 -12.109 8.031 1 97.81 175 HIS A N 1
ATOM 1318 C CA . HIS A 1 175 ? -19.25 -11.352 7.289 1 97.81 175 HIS A CA 1
ATOM 1319 C C . HIS A 1 175 ? -19.484 -11.969 5.914 1 97.81 175 HIS A C 1
ATOM 1321 O O . HIS A 1 175 ? -19.922 -11.273 4.988 1 97.81 175 HIS A O 1
ATOM 1327 N N . GLY A 1 176 ? -18.984 -13.148 5.715 1 97.31 176 GLY A N 1
ATOM 1328 C CA . GLY A 1 176 ? -19.453 -13.906 4.562 1 97.31 176 GLY A CA 1
ATOM 1329 C C . GLY A 1 176 ? -18.406 -14.055 3.479 1 97.31 176 GLY A C 1
ATOM 1330 O O . GLY A 1 176 ? -18.688 -14.555 2.391 1 97.31 176 GLY A O 1
ATOM 1331 N N . ALA A 1 177 ? -17.234 -13.594 3.701 1 97.81 177 ALA A N 1
ATOM 1332 C CA . ALA A 1 177 ? -16.172 -13.852 2.719 1 97.81 177 ALA A CA 1
ATOM 1333 C C . ALA A 1 177 ? -15.945 -15.352 2.541 1 97.81 177 ALA A C 1
ATOM 1335 O O . ALA A 1 177 ? -15.992 -16.109 3.512 1 97.81 177 ALA A O 1
ATOM 1336 N N . LYS A 1 178 ? -15.656 -15.75 1.366 1 96.81 178 LYS A N 1
ATOM 1337 C CA . LYS A 1 178 ? -15.5 -17.172 1.066 1 96.81 178 LYS A CA 1
ATOM 1338 C C . LYS A 1 178 ? -14.047 -17.609 1.207 1 96.81 178 LYS A C 1
ATOM 1340 O O . LYS A 1 178 ? -13.156 -17.016 0.587 1 96.81 178 LYS A O 1
ATOM 1345 N N . LEU A 1 179 ? -13.859 -18.562 2 1 96.25 179 LEU A N 1
ATOM 1346 C CA . LEU A 1 179 ? -12.539 -19.156 2.182 1 96.25 179 LEU A CA 1
ATOM 1347 C C . LEU A 1 179 ? -12.188 -20.078 1.016 1 96.25 179 LEU A C 1
ATOM 1349 O O . LEU A 1 179 ? -12.445 -21.281 1.07 1 96.25 179 LEU A O 1
ATOM 1353 N N . GLU A 1 180 ? -11.539 -19.531 0.06 1 93.19 180 GLU A N 1
ATOM 1354 C CA . GLU A 1 180 ? -11.203 -20.297 -1.138 1 93.19 180 GLU A CA 1
ATOM 1355 C C . GLU A 1 180 ? -9.875 -21.031 -0.968 1 93.19 180 GLU A C 1
ATOM 1357 O O . GLU A 1 180 ? -8.945 -20.516 -0.348 1 93.19 180 GLU A O 1
ATOM 1362 N N . PRO A 1 181 ? -9.781 -22.125 -1.604 1 90.38 181 PRO A N 1
ATOM 1363 C CA . PRO A 1 181 ? -8.578 -22.938 -1.444 1 90.38 181 PRO A CA 1
ATOM 1364 C C . PRO A 1 181 ? -7.32 -22.25 -1.973 1 90.38 181 PRO A C 1
ATOM 1366 O O . PRO A 1 181 ? -6.234 -22.422 -1.41 1 90.38 181 PRO A O 1
ATOM 1369 N N . HIS A 1 182 ? -7.473 -21.516 -2.949 1 90.06 182 HIS A N 1
ATOM 1370 C CA . HIS A 1 182 ? -6.309 -20.906 -3.594 1 90.06 182 HIS A CA 1
ATOM 1371 C C . HIS A 1 182 ? -5.633 -19.891 -2.68 1 90.06 182 HIS A C 1
ATOM 1373 O O . HIS A 1 182 ? -4.492 -19.5 -2.926 1 90.06 182 HIS A O 1
ATOM 1379 N N . LEU A 1 183 ? -6.273 -19.484 -1.562 1 93.88 183 LEU A N 1
ATOM 1380 C CA . LEU A 1 183 ? -5.695 -18.547 -0.605 1 93.88 183 LEU A CA 1
ATOM 1381 C C . LEU A 1 183 ? -4.441 -19.141 0.037 1 93.88 183 LEU A C 1
ATOM 1383 O O . LEU A 1 183 ? -3.535 -18.391 0.427 1 93.88 183 LEU A O 1
ATOM 1387 N N . LEU A 1 184 ? -4.449 -20.438 0.125 1 95 184 LEU A N 1
ATOM 1388 C CA . LEU A 1 184 ? -3.26 -21.094 0.662 1 95 184 LEU A CA 1
ATOM 1389 C C . LEU A 1 184 ? -2.045 -20.812 -0.216 1 95 184 LEU A C 1
ATOM 1391 O O . LEU A 1 184 ? -0.946 -20.578 0.293 1 95 184 LEU A O 1
ATOM 1395 N N . PHE A 1 185 ? -2.24 -20.75 -1.506 1 92.94 185 PHE A N 1
ATOM 1396 C CA . PHE A 1 185 ? -1.158 -20.484 -2.443 1 92.94 185 PHE A CA 1
ATOM 1397 C C . PHE A 1 185 ? -0.724 -19.016 -2.354 1 92.94 185 PHE A C 1
ATOM 1399 O O . PHE A 1 185 ? 0.452 -18.703 -2.545 1 92.94 185 PHE A O 1
ATOM 1406 N N . LYS A 1 186 ? -1.684 -18.172 -2.068 1 90.69 186 LYS A N 1
ATOM 1407 C CA . LYS A 1 186 ? -1.344 -16.766 -1.857 1 90.69 186 LYS A CA 1
ATOM 1408 C C . LYS A 1 186 ? -0.446 -16.594 -0.635 1 90.69 186 LYS A C 1
ATOM 1410 O O . LYS A 1 186 ? 0.504 -15.812 -0.662 1 90.69 186 LYS A O 1
ATOM 1415 N N . ALA A 1 187 ? -0.742 -17.281 0.412 1 92.62 187 ALA A N 1
ATOM 1416 C CA . ALA A 1 187 ? 0.049 -17.188 1.637 1 92.62 187 ALA A CA 1
ATOM 1417 C C . ALA A 1 187 ? 1.489 -17.641 1.394 1 92.62 187 ALA A C 1
ATOM 1419 O O . ALA A 1 187 ? 2.41 -17.188 2.076 1 92.62 187 ALA A O 1
ATOM 1420 N N . ILE A 1 188 ? 1.653 -18.469 0.36 1 92.44 188 ILE A N 1
ATOM 1421 C CA . ILE A 1 188 ? 2.973 -19.016 0.069 1 92.44 188 ILE A CA 1
ATOM 1422 C C . ILE A 1 188 ? 3.646 -18.203 -1.025 1 92.44 188 ILE A C 1
ATOM 1424 O O . ILE A 1 188 ? 4.797 -18.453 -1.383 1 92.44 188 ILE A O 1
ATOM 1428 N N . ALA A 1 189 ? 2.912 -17.25 -1.578 1 86 189 ALA A N 1
ATOM 1429 C CA . ALA A 1 189 ? 3.43 -16.406 -2.648 1 86 189 ALA A CA 1
ATOM 1430 C C . ALA A 1 189 ? 4.711 -15.703 -2.217 1 86 189 ALA A C 1
ATOM 1432 O O . ALA A 1 189 ? 4.98 -15.57 -1.02 1 86 189 ALA A O 1
ATOM 1433 N N . PRO A 1 190 ? 5.344 -15.359 -3.281 1 75.69 190 PRO A N 1
ATOM 1434 C CA . PRO A 1 190 ? 6.57 -14.648 -2.93 1 75.69 190 PRO A CA 1
ATOM 1435 C C . PRO A 1 190 ? 6.305 -13.297 -2.27 1 75.69 190 PRO A C 1
ATOM 1437 O O . PRO A 1 190 ? 5.281 -12.664 -2.545 1 75.69 190 PRO A O 1
ATOM 1440 N N . ARG A 1 191 ? 6.875 -12.82 -1.321 1 64.62 191 ARG A N 1
ATOM 1441 C CA . ARG A 1 191 ? 6.863 -11.438 -0.848 1 64.62 191 ARG A CA 1
ATOM 1442 C C . ARG A 1 191 ? 5.941 -11.281 0.358 1 64.62 191 ARG A C 1
ATOM 1444 O O . ARG A 1 191 ? 5.629 -10.164 0.764 1 64.62 191 ARG A O 1
ATOM 1451 N N . LEU A 1 192 ? 5.406 -12.359 0.808 1 76.31 192 LEU A N 1
ATOM 1452 C CA . LEU A 1 192 ? 4.488 -12.125 1.915 1 76.31 192 LEU A CA 1
ATOM 1453 C C . LEU A 1 192 ? 5.23 -12.102 3.246 1 76.31 192 LEU A C 1
ATOM 1455 O O . LEU A 1 192 ? 5.938 -13.055 3.582 1 76.31 192 LEU A O 1
ATOM 1459 N N . ARG A 1 193 ? 5.18 -11.016 3.922 1 73.25 193 ARG A N 1
ATOM 1460 C CA . ARG A 1 193 ? 5.859 -10.797 5.195 1 73.25 193 ARG A CA 1
ATOM 1461 C C . ARG A 1 193 ? 5.434 -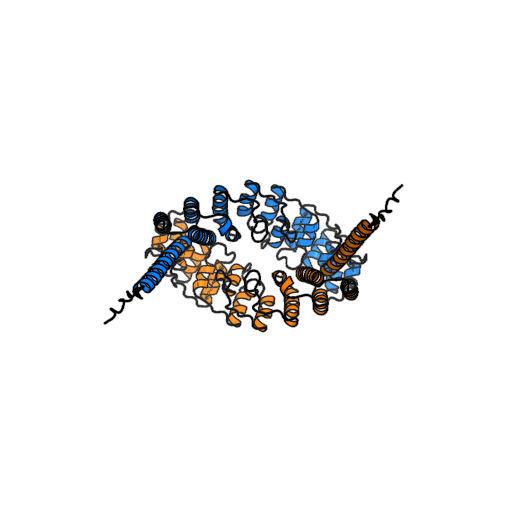11.844 6.223 1 73.25 193 ARG A C 1
ATOM 1463 O O . ARG A 1 193 ? 6.266 -12.352 6.977 1 73.25 193 ARG A O 1
ATOM 1470 N N . GLN A 1 194 ? 4.199 -12.164 6.27 1 85.56 194 GLN A N 1
ATOM 1471 C CA . GLN A 1 194 ? 3.676 -13.102 7.258 1 85.56 194 GLN A CA 1
ATOM 1472 C C . GLN A 1 194 ? 3.162 -14.375 6.594 1 85.56 194 GLN A C 1
ATOM 1474 O O . GLN A 1 194 ? 2.111 -14.898 6.969 1 85.56 194 GLN A O 1
ATOM 1479 N N . GLY A 1 195 ? 3.959 -14.805 5.602 1 90.75 195 GLY A N 1
ATOM 1480 C CA . GLY A 1 195 ? 3.533 -15.969 4.836 1 90.75 195 GLY A CA 1
ATOM 1481 C C . GLY A 1 195 ? 3.396 -17.219 5.684 1 90.75 195 GLY A C 1
ATOM 1482 O O . GLY A 1 195 ? 2.416 -17.953 5.559 1 90.75 195 GLY A O 1
ATOM 1483 N N . GLU A 1 196 ? 4.398 -17.438 6.527 1 93.88 196 GLU A N 1
ATOM 1484 C CA . GLU A 1 196 ? 4.379 -18.625 7.371 1 93.88 196 GLU A CA 1
ATOM 1485 C C . GLU A 1 196 ? 3.191 -18.594 8.328 1 93.88 196 GLU A C 1
ATOM 1487 O O . GLU A 1 196 ? 2.48 -19.594 8.477 1 93.88 196 GLU A O 1
ATOM 1492 N N . PHE A 1 197 ? 3.049 -17.469 8.93 1 95.31 197 PHE A N 1
ATOM 1493 C CA . PHE A 1 197 ? 1.938 -17.297 9.867 1 95.31 197 PHE A CA 1
ATOM 1494 C C . PHE A 1 197 ? 0.606 -17.547 9.172 1 95.31 197 PHE A C 1
ATOM 1496 O O . PHE A 1 197 ? -0.238 -18.297 9.68 1 95.31 197 PHE A O 1
ATOM 1503 N N . MET A 1 198 ? 0.444 -16.953 8.047 1 95.31 198 MET A N 1
ATOM 1504 C CA . MET A 1 198 ? -0.828 -17.062 7.34 1 95.31 198 MET A CA 1
ATOM 1505 C C . MET A 1 198 ? -1.041 -18.484 6.82 1 95.31 198 MET A C 1
ATOM 1507 O O . MET A 1 198 ? -2.172 -18.969 6.777 1 95.31 198 MET A O 1
ATOM 1511 N N . THR A 1 199 ? 0.034 -19.094 6.34 1 96.75 199 THR A N 1
ATOM 1512 C CA . THR A 1 199 ? -0.068 -20.484 5.922 1 96.75 199 THR A CA 1
ATOM 1513 C C . THR A 1 199 ? -0.564 -21.359 7.07 1 96.75 199 THR A C 1
ATOM 1515 O O . THR A 1 199 ? -1.506 -22.141 6.902 1 96.75 199 THR A O 1
ATOM 1518 N N . LYS A 1 200 ? 0.057 -21.234 8.211 1 96.69 200 LYS A N 1
ATOM 1519 C CA . LYS A 1 200 ? -0.352 -21.969 9.406 1 96.69 200 LYS A CA 1
ATOM 1520 C C . LYS A 1 200 ? -1.804 -21.672 9.766 1 96.69 200 LYS A C 1
ATOM 1522 O O . LYS A 1 200 ? -2.574 -22.594 10.07 1 96.69 200 LYS A O 1
ATOM 1527 N N . TYR A 1 201 ? -2.117 -20.469 9.727 1 96.88 201 TYR A N 1
ATOM 1528 C CA . TYR A 1 201 ? -3.459 -20.016 10.062 1 96.88 201 TYR A CA 1
ATOM 1529 C C . TYR A 1 201 ? -4.496 -20.625 9.125 1 96.88 201 TYR A C 1
ATOM 1531 O O . TYR A 1 201 ? -5.535 -21.109 9.57 1 96.88 201 TYR A O 1
ATOM 1539 N N . LEU A 1 202 ? -4.246 -20.609 7.867 1 97.06 202 LEU A N 1
ATOM 1540 C CA . LEU A 1 202 ? -5.188 -21.109 6.871 1 97.06 202 LEU A CA 1
ATOM 1541 C C . LEU A 1 202 ? -5.348 -22.625 6.984 1 97.06 202 LEU A C 1
ATOM 1543 O O . LEU A 1 202 ? -6.441 -23.156 6.793 1 97.06 202 LEU A O 1
ATOM 1547 N N . LEU A 1 203 ? -4.309 -23.312 7.273 1 97.25 203 LEU A N 1
ATOM 1548 C CA . LEU A 1 203 ? -4.395 -24.75 7.516 1 97.25 203 LEU A CA 1
ATOM 1549 C C . LEU A 1 203 ? -5.266 -25.047 8.734 1 97.25 203 LEU A C 1
ATOM 1551 O O . LEU A 1 203 ? -6.074 -25.969 8.711 1 97.25 203 LEU A O 1
ATOM 1555 N N . ALA A 1 204 ? -5.105 -24.297 9.758 1 96.62 204 ALA A N 1
ATOM 1556 C CA . ALA A 1 204 ? -5.906 -24.453 10.969 1 96.62 204 ALA A CA 1
ATOM 1557 C C . ALA A 1 204 ? -7.383 -24.188 10.688 1 96.62 204 ALA A C 1
ATOM 1559 O O . ALA A 1 204 ? -8.258 -24.75 11.352 1 96.62 204 ALA A O 1
ATOM 1560 N N . LYS A 1 205 ? -7.641 -23.391 9.711 1 96.06 205 LYS A N 1
ATOM 1561 C CA . LYS A 1 205 ? -9.016 -23.078 9.336 1 96.06 205 LYS A CA 1
ATOM 1562 C C . LYS A 1 205 ? -9.617 -24.203 8.5 1 96.06 205 LYS A C 1
ATOM 1564 O O . LYS A 1 205 ? -10.812 -24.188 8.188 1 96.06 205 LYS A O 1
ATOM 1569 N N . GLY A 1 206 ? -8.766 -25.109 8.039 1 95.25 206 GLY A N 1
ATOM 1570 C CA . GLY A 1 206 ? -9.312 -26.312 7.441 1 95.25 206 GLY A CA 1
ATOM 1571 C C . GLY A 1 206 ? -9 -26.438 5.965 1 95.25 206 GLY A C 1
ATOM 1572 O O . GLY A 1 206 ? -9.508 -27.344 5.289 1 95.25 206 GLY A O 1
ATOM 1573 N N . LEU A 1 207 ? -8.227 -25.594 5.418 1 96.44 207 LEU A N 1
ATOM 1574 C CA . LEU A 1 207 ? -7.867 -25.75 4.012 1 96.44 207 LEU A CA 1
ATOM 1575 C C . LEU A 1 207 ? -7.047 -27.016 3.793 1 96.44 207 LEU A C 1
ATOM 1577 O O . LEU A 1 207 ? -6.203 -27.359 4.621 1 96.44 207 LEU A O 1
ATOM 1581 N N . ASP A 1 208 ? -7.258 -27.594 2.658 1 95.69 208 ASP A N 1
ATOM 1582 C CA . ASP A 1 208 ? -6.598 -28.859 2.326 1 95.69 208 ASP A CA 1
ATOM 1583 C C . ASP A 1 208 ? -5.125 -28.625 1.992 1 95.69 208 ASP A C 1
ATOM 1585 O O . ASP A 1 208 ? -4.801 -27.938 1.025 1 95.69 208 ASP A O 1
ATOM 1589 N N . ILE A 1 209 ? -4.297 -29.219 2.797 1 95.88 209 ILE A N 1
ATOM 1590 C CA . ILE A 1 209 ? -2.852 -29.047 2.684 1 95.88 209 ILE A CA 1
ATOM 1591 C C . ILE A 1 209 ? -2.367 -29.641 1.361 1 95.88 209 ILE A C 1
ATOM 1593 O O . ILE A 1 209 ? -1.289 -29.281 0.875 1 95.88 209 ILE A O 1
ATOM 1597 N N . ASN A 1 210 ? -3.158 -30.562 0.716 1 94.12 210 ASN A N 1
ATOM 1598 C CA . ASN A 1 210 ? -2.746 -31.25 -0.507 1 94.12 210 ASN A CA 1
ATOM 1599 C C . ASN A 1 210 ? -3.613 -30.844 -1.695 1 94.12 210 ASN A C 1
ATOM 1601 O O . ASN A 1 210 ? -3.725 -31.578 -2.672 1 94.12 210 ASN A O 1
ATOM 1605 N N . MET A 1 211 ? -4.211 -29.703 -1.499 1 91.94 211 MET A N 1
ATOM 1606 C CA . MET A 1 211 ? -4.984 -29.219 -2.639 1 91.94 211 MET A CA 1
ATOM 1607 C C . MET A 1 211 ? -4.082 -28.984 -3.846 1 91.94 211 MET A C 1
ATOM 1609 O O . MET A 1 211 ? -2.879 -28.75 -3.691 1 91.94 211 MET A O 1
ATOM 1613 N N . THR A 1 212 ? -4.672 -29.062 -5.039 1 89.25 212 THR A N 1
ATOM 1614 C CA . THR A 1 212 ? -3.885 -28.875 -6.254 1 89.25 212 THR A CA 1
ATOM 1615 C C . THR A 1 212 ? -4.387 -27.672 -7.047 1 89.25 212 THR A C 1
ATOM 1617 O O . THR A 1 212 ? -5.582 -27.375 -7.031 1 89.25 212 THR A O 1
ATOM 1620 N N . HIS A 1 213 ? -3.479 -26.969 -7.59 1 89.06 213 HIS A N 1
ATOM 1621 C CA . HIS A 1 213 ? -3.752 -25.844 -8.477 1 89.06 213 HIS A CA 1
ATOM 1622 C C . HIS A 1 213 ? -3.172 -26.094 -9.867 1 89.06 213 HIS A C 1
ATOM 1624 O O . HIS A 1 213 ? -2.08 -26.641 -10 1 89.06 213 HIS A O 1
ATOM 1630 N N . GLU A 1 214 ? -3.873 -25.672 -10.852 1 83.81 214 GLU A N 1
ATOM 1631 C CA . GLU A 1 214 ? -3.494 -25.938 -12.242 1 83.81 214 GLU A CA 1
ATOM 1632 C C . GLU A 1 214 ? -2.148 -25.312 -12.578 1 83.81 214 GLU A C 1
ATOM 1634 O O . GLU A 1 214 ? -1.384 -25.844 -13.383 1 83.81 214 GLU A O 1
ATOM 1639 N N . ILE A 1 215 ? -1.817 -24.25 -11.898 1 84.75 215 ILE A N 1
ATOM 1640 C CA . ILE A 1 215 ? -0.604 -23.516 -12.227 1 84.75 215 ILE A CA 1
ATOM 1641 C C . ILE A 1 215 ? 0.481 -23.812 -11.203 1 84.75 215 ILE A C 1
ATOM 1643 O O . ILE A 1 215 ? 1.646 -24.016 -11.555 1 84.75 215 ILE A O 1
ATOM 1647 N N . TRP A 1 216 ? 0.123 -24 -9.93 1 88.94 216 TRP A N 1
ATOM 1648 C CA . TRP A 1 216 ? 1.122 -23.938 -8.867 1 88.94 216 TRP A CA 1
ATOM 1649 C C . TRP A 1 216 ? 1.337 -25.328 -8.25 1 88.94 216 TRP A C 1
ATOM 1651 O O . TRP A 1 216 ? 2.176 -25.484 -7.363 1 88.94 216 TRP A O 1
ATOM 1661 N N . GLY A 1 217 ? 0.575 -26.297 -8.75 1 89.81 217 GLY A N 1
ATOM 1662 C CA . GLY A 1 217 ? 0.696 -27.625 -8.172 1 89.81 217 GLY A CA 1
ATOM 1663 C C . GLY A 1 217 ? 0.151 -27.719 -6.762 1 89.81 217 GLY A C 1
ATOM 1664 O O . GLY A 1 217 ? -0.975 -27.297 -6.496 1 89.81 217 GLY A O 1
ATOM 1665 N N . SER A 1 218 ? 0.896 -28.312 -5.875 1 93.25 218 SER A N 1
ATOM 1666 C CA . SER A 1 218 ? 0.52 -28.375 -4.465 1 93.25 218 SER A CA 1
ATOM 1667 C C . SER A 1 218 ? 1.195 -27.266 -3.666 1 93.25 218 SER A C 1
ATOM 1669 O O . SER A 1 218 ? 2.139 -26.641 -4.145 1 93.25 218 SER A O 1
ATOM 1671 N N . PRO A 1 219 ? 0.692 -27 -2.473 1 95.12 219 PRO A N 1
ATOM 1672 C CA . PRO A 1 219 ? 1.356 -26.016 -1.625 1 95.12 219 PRO A CA 1
ATOM 1673 C C . PRO A 1 219 ? 2.838 -26.312 -1.411 1 95.12 219 PRO A C 1
ATOM 1675 O O . PRO A 1 219 ? 3.664 -25.406 -1.394 1 95.12 219 PRO A O 1
ATOM 1678 N N . LEU A 1 220 ? 3.121 -27.562 -1.328 1 95.44 220 LEU A N 1
ATOM 1679 C CA . LEU A 1 220 ? 4.52 -27.938 -1.16 1 95.44 220 LEU A CA 1
ATOM 1680 C C . LEU A 1 220 ? 5.328 -27.594 -2.406 1 95.44 220 LEU A C 1
ATOM 1682 O O . LEU A 1 220 ? 6.461 -27.125 -2.303 1 95.44 220 LEU A O 1
ATOM 1686 N N . HIS A 1 221 ? 4.805 -27.875 -3.602 1 93.56 221 HIS A N 1
ATOM 1687 C CA . HIS A 1 221 ? 5.457 -27.469 -4.844 1 93.56 221 HIS A CA 1
ATOM 1688 C C . HIS A 1 221 ? 5.781 -25.984 -4.84 1 93.56 221 HIS A C 1
ATOM 1690 O O . HIS A 1 221 ? 6.898 -25.578 -5.172 1 93.56 221 HIS A O 1
ATOM 1696 N N . ARG A 1 222 ? 4.785 -25.203 -4.469 1 91.75 222 ARG A N 1
ATOM 1697 C CA . ARG A 1 222 ? 4.93 -23.75 -4.488 1 91.75 222 ARG A CA 1
ATOM 1698 C C . ARG A 1 222 ? 5.977 -23.281 -3.48 1 91.75 222 ARG A C 1
ATOM 1700 O O . ARG A 1 222 ? 6.785 -22.406 -3.777 1 91.75 222 ARG A O 1
ATOM 1707 N N . ALA A 1 223 ? 5.945 -23.859 -2.289 1 93.88 223 ALA A N 1
ATOM 1708 C CA . ALA A 1 223 ? 6.922 -23.5 -1.261 1 93.88 223 ALA A CA 1
ATOM 1709 C C . ALA A 1 223 ? 8.344 -23.812 -1.721 1 93.88 223 ALA A C 1
ATOM 1711 O O . ALA A 1 223 ? 9.273 -23.047 -1.44 1 93.88 223 ALA A O 1
ATOM 1712 N N . ILE A 1 224 ? 8.508 -24.906 -2.438 1 92.25 224 ILE A N 1
ATOM 1713 C CA . ILE A 1 224 ? 9.805 -25.312 -2.953 1 92.25 224 ILE A CA 1
ATOM 1714 C C . ILE A 1 224 ? 10.242 -24.359 -4.059 1 92.25 224 ILE A C 1
ATOM 1716 O O . ILE A 1 224 ? 11.406 -23.953 -4.113 1 92.25 224 ILE A O 1
ATOM 1720 N N . THR A 1 225 ? 9.273 -24.047 -4.906 1 87.38 225 THR A N 1
ATOM 1721 C CA . THR A 1 225 ? 9.547 -23.141 -6.023 1 87.38 225 THR A CA 1
ATOM 1722 C C . THR A 1 225 ? 10.18 -21.844 -5.531 1 87.38 225 THR A C 1
ATOM 1724 O O . THR A 1 225 ? 11.078 -21.297 -6.176 1 87.38 225 THR A O 1
ATOM 1727 N N . TYR A 1 226 ? 9.797 -21.422 -4.348 1 87.31 226 TYR A N 1
ATOM 1728 C CA . TYR A 1 226 ? 10.273 -20.125 -3.855 1 87.31 226 TYR A CA 1
ATOM 1729 C C . TYR A 1 226 ? 11.25 -20.312 -2.701 1 87.31 226 TYR A C 1
ATOM 1731 O O . TYR A 1 226 ? 11.617 -19.344 -2.027 1 87.31 226 TYR A O 1
ATOM 1739 N N . SER A 1 227 ? 11.633 -21.516 -2.418 1 89.06 227 SER A N 1
ATOM 1740 C CA . SER A 1 227 ? 12.633 -21.859 -1.412 1 89.06 227 SER A CA 1
ATOM 1741 C C . SER A 1 227 ? 12.25 -21.312 -0.043 1 89.06 227 SER A C 1
ATOM 1743 O O . SER A 1 227 ? 13.078 -20.688 0.628 1 89.06 227 SER A O 1
ATOM 1745 N N . LYS A 1 228 ? 11.023 -21.453 0.289 1 91.44 228 LYS A N 1
ATOM 1746 C CA . LYS A 1 228 ? 10.539 -21.016 1.6 1 91.44 228 LYS A CA 1
ATOM 1747 C C . LYS A 1 228 ? 10.734 -22.125 2.641 1 91.44 228 LYS A C 1
ATOM 1749 O O . LYS A 1 228 ? 9.781 -22.828 2.99 1 91.44 228 LYS A O 1
ATOM 1754 N N . LEU A 1 229 ? 11.852 -22.156 3.174 1 93.75 229 LEU A N 1
ATOM 1755 C CA . LEU A 1 229 ? 12.266 -23.281 4.008 1 93.75 229 LEU A CA 1
ATOM 1756 C C . LEU A 1 229 ? 11.359 -23.422 5.223 1 93.75 229 LEU A C 1
ATOM 1758 O O . LEU A 1 229 ? 10.969 -24.531 5.582 1 93.75 229 LEU A O 1
ATOM 1762 N N . SER A 1 230 ? 10.992 -22.297 5.844 1 94.88 230 SER A N 1
ATOM 1763 C CA . SER A 1 230 ? 10.148 -22.375 7.031 1 94.88 230 SER A CA 1
ATOM 1764 C C . SER A 1 230 ? 8.766 -22.906 6.691 1 94.88 230 SER A C 1
ATOM 1766 O O . SER A 1 230 ? 8.172 -23.656 7.473 1 94.88 230 SER A O 1
ATOM 1768 N N . ILE A 1 231 ? 8.289 -22.531 5.547 1 96.5 231 ILE A N 1
ATOM 1769 C CA . ILE A 1 231 ? 6.961 -22.984 5.137 1 96.5 231 ILE A CA 1
ATOM 1770 C C . ILE A 1 231 ? 7.016 -24.438 4.707 1 96.5 231 ILE A C 1
ATOM 1772 O O . ILE A 1 231 ? 6.082 -25.203 4.965 1 96.5 231 ILE A O 1
ATOM 1776 N N . ILE A 1 232 ? 8.109 -24.781 3.998 1 96.75 232 ILE A N 1
ATOM 1777 C CA . ILE A 1 232 ? 8.297 -26.188 3.645 1 96.75 232 ILE A CA 1
ATOM 1778 C C . ILE A 1 232 ? 8.25 -27.047 4.906 1 96.75 232 ILE A C 1
ATOM 1780 O O . ILE A 1 232 ? 7.531 -28.047 4.961 1 96.75 232 ILE A O 1
ATOM 1784 N N . LYS A 1 233 ? 8.984 -26.672 5.895 1 97.31 233 LYS A N 1
ATOM 1785 C CA . LYS A 1 233 ? 9 -27.391 7.164 1 97.31 233 LYS A CA 1
ATOM 1786 C C . LYS A 1 233 ? 7.598 -27.453 7.77 1 97.31 233 LYS A C 1
ATOM 1788 O O . LYS A 1 233 ? 7.152 -28.516 8.211 1 97.31 233 LYS A O 1
ATOM 1793 N N . LEU A 1 234 ? 7 -26.359 7.773 1 97.5 234 LEU A N 1
ATOM 1794 C CA . LEU A 1 234 ? 5.648 -26.266 8.32 1 97.5 234 LEU A CA 1
ATOM 1795 C C . LEU A 1 234 ? 4.711 -27.234 7.609 1 97.5 234 LEU A C 1
ATOM 1797 O O . LEU A 1 234 ? 3.936 -27.953 8.258 1 97.5 234 LEU A O 1
ATOM 1801 N N . LEU A 1 235 ? 4.715 -27.266 6.301 1 97.88 235 LEU A N 1
ATOM 1802 C CA . LEU A 1 235 ? 3.838 -28.109 5.512 1 97.88 235 LEU A CA 1
ATOM 1803 C C . LEU A 1 235 ? 4.16 -29.594 5.742 1 97.88 235 LEU A C 1
ATOM 1805 O O . LEU A 1 235 ? 3.25 -30.406 5.895 1 97.88 235 LEU A O 1
ATOM 1809 N N . VAL A 1 236 ? 5.402 -29.891 5.809 1 97 236 VAL A N 1
ATOM 1810 C CA . VAL A 1 236 ? 5.828 -31.266 6.043 1 97 236 VAL A CA 1
ATOM 1811 C C . VAL A 1 236 ? 5.375 -31.719 7.43 1 97 236 VAL A C 1
ATOM 1813 O O . VAL A 1 236 ? 4.816 -32.812 7.586 1 97 236 VAL A O 1
ATOM 1816 N N . ASP A 1 237 ? 5.598 -30.906 8.406 1 96.75 237 ASP A N 1
ATOM 1817 C CA . ASP A 1 237 ? 5.199 -31.219 9.773 1 96.75 237 ASP A CA 1
ATOM 1818 C C . ASP A 1 237 ? 3.686 -31.391 9.883 1 96.75 237 ASP A C 1
ATOM 1820 O O . ASP A 1 237 ? 3.203 -32.156 10.711 1 96.75 237 ASP A O 1
ATOM 1824 N N . ALA A 1 238 ? 3.021 -30.766 9.062 1 96.06 238 ALA A N 1
ATOM 1825 C CA . ALA A 1 238 ? 1.562 -30.812 9.094 1 96.06 238 ALA A CA 1
ATOM 1826 C C . ALA A 1 238 ? 1.034 -32 8.289 1 96.06 238 ALA A C 1
ATOM 1828 O O . ALA A 1 238 ? -0.175 -32.219 8.242 1 96.06 238 ALA A O 1
ATOM 1829 N N . GLY A 1 239 ? 1.927 -32.688 7.543 1 95.38 239 GLY A N 1
ATOM 1830 C CA . GLY A 1 239 ? 1.527 -33.906 6.891 1 95.38 239 GLY A CA 1
ATOM 1831 C C . GLY A 1 239 ? 1.314 -33.75 5.398 1 95.38 239 GLY A C 1
ATOM 1832 O O . GLY A 1 239 ? 0.579 -34.531 4.785 1 95.38 239 GLY A O 1
ATOM 1833 N N . ALA A 1 240 ? 1.87 -32.781 4.844 1 96.56 240 ALA A N 1
ATOM 1834 C CA . ALA A 1 240 ? 1.755 -32.594 3.4 1 96.56 240 ALA A CA 1
ATOM 1835 C C . ALA A 1 240 ? 2.312 -33.812 2.656 1 96.56 240 ALA A C 1
ATOM 1837 O O . ALA A 1 240 ? 3.328 -34.375 3.061 1 96.56 240 ALA A O 1
ATOM 1838 N N . ASP A 1 241 ? 1.719 -34.156 1.531 1 95.19 241 ASP A N 1
ATOM 1839 C CA . ASP A 1 241 ? 2.127 -35.312 0.727 1 95.19 241 ASP A CA 1
ATOM 1840 C C . ASP A 1 241 ? 3.314 -34.969 -0.165 1 95.19 241 ASP A C 1
ATOM 1842 O O . ASP A 1 241 ? 3.164 -34.25 -1.158 1 95.19 241 ASP A O 1
ATOM 1846 N N . ARG A 1 242 ? 4.445 -35.5 0.119 1 94.12 242 ARG A N 1
ATOM 1847 C CA . ARG A 1 242 ? 5.676 -35.219 -0.609 1 94.12 242 ARG A CA 1
ATOM 1848 C C . ARG A 1 242 ? 5.715 -35.969 -1.937 1 94.12 242 ARG A C 1
ATOM 1850 O O . ARG A 1 242 ? 6.512 -35.625 -2.818 1 94.12 242 ARG A O 1
ATOM 1857 N N . THR A 1 243 ? 4.785 -36.844 -2.109 1 91.12 243 THR A N 1
ATOM 1858 C CA . THR A 1 243 ? 4.789 -37.688 -3.303 1 91.12 243 THR A CA 1
ATOM 1859 C C . THR A 1 243 ? 3.586 -37.375 -4.188 1 91.12 243 THR A C 1
ATOM 1861 O O . THR A 1 243 ? 3.32 -38.094 -5.156 1 91.12 243 THR A O 1
ATOM 1864 N N . ALA A 1 244 ? 2.895 -36.312 -3.791 1 86.25 244 ALA A N 1
ATOM 1865 C CA . ALA A 1 244 ? 1.722 -35.938 -4.566 1 86.25 244 ALA A CA 1
ATOM 1866 C C . ALA A 1 244 ? 2.102 -35.594 -6.004 1 86.25 244 ALA A C 1
ATOM 1868 O O . ALA A 1 244 ? 3.131 -34.938 -6.25 1 86.25 244 ALA A O 1
ATOM 1869 N N . ARG A 1 245 ? 1.318 -36.062 -6.988 1 85.94 245 ARG A N 1
ATOM 1870 C CA . ARG A 1 245 ? 1.55 -35.812 -8.406 1 85.94 245 ARG A CA 1
ATOM 1871 C C . ARG A 1 245 ? 0.353 -35.125 -9.039 1 85.94 245 ARG A C 1
ATOM 1873 O O . ARG A 1 245 ? -0.518 -35.781 -9.625 1 85.94 245 ARG A O 1
ATOM 1880 N N . PRO A 1 246 ? 0.347 -33.812 -8.891 1 79.75 246 PRO A N 1
ATOM 1881 C CA . PRO A 1 246 ? -0.784 -33.094 -9.477 1 79.75 246 PRO A CA 1
ATOM 1882 C C . PRO A 1 246 ? -0.801 -33.188 -11 1 79.75 246 PRO A C 1
ATOM 1884 O O . PRO A 1 246 ? 0.214 -32.906 -11.648 1 79.75 246 PRO A O 1
ATOM 1887 N N . ALA A 1 247 ? -1.903 -33.562 -11.578 1 75.5 247 ALA A N 1
ATOM 1888 C CA . ALA A 1 247 ? -2.049 -33.75 -13.016 1 75.5 247 ALA A CA 1
ATOM 1889 C C . ALA A 1 247 ? -2.287 -32.406 -13.711 1 75.5 247 ALA A C 1
ATOM 1891 O O . ALA A 1 247 ? -2.963 -31.531 -13.164 1 75.5 247 ALA A O 1
ATOM 1892 N N . GLY A 1 248 ? -1.714 -32.375 -14.867 1 70.06 248 GLY A N 1
ATOM 1893 C CA . GLY A 1 248 ? -2.039 -31.219 -15.711 1 70.06 248 GLY A CA 1
ATOM 1894 C C . GLY A 1 248 ? -1.362 -29.938 -15.258 1 70.06 248 GLY A C 1
ATOM 1895 O O . GLY A 1 248 ? -1.921 -28.844 -15.406 1 70.06 248 GLY A O 1
ATOM 1896 N N . THR A 1 249 ? -0.269 -30.094 -14.523 1 72.81 249 THR A N 1
ATOM 1897 C CA . THR A 1 249 ? 0.45 -28.906 -14.047 1 72.81 249 THR A CA 1
ATOM 1898 C C . THR A 1 249 ? 1.807 -28.797 -14.734 1 72.81 249 THR A C 1
ATOM 1900 O O . THR A 1 249 ? 2.25 -29.719 -15.414 1 72.81 249 THR A O 1
ATOM 1903 N N . PRO A 1 250 ? 2.309 -27.656 -14.656 1 72.94 250 PRO A N 1
ATOM 1904 C CA . PRO A 1 250 ? 3.641 -27.484 -15.234 1 72.94 250 PRO A CA 1
ATOM 1905 C C . PRO A 1 250 ? 4.691 -28.375 -14.578 1 72.94 250 PRO A C 1
ATOM 1907 O O . PRO A 1 250 ? 5.824 -28.469 -15.062 1 72.94 250 PRO A O 1
ATOM 1910 N N . TYR A 1 251 ? 4.324 -29.031 -13.562 1 76.25 251 TYR A N 1
ATOM 1911 C CA . TYR A 1 251 ? 5.277 -29.875 -12.859 1 76.25 251 TYR A CA 1
ATOM 1912 C C . TYR A 1 251 ? 5.309 -31.281 -13.469 1 76.25 251 TYR A C 1
ATOM 1914 O O . TYR A 1 251 ? 6.016 -32.156 -12.969 1 76.25 251 TYR A O 1
ATOM 1922 N N . HIS A 1 252 ? 4.648 -31.391 -14.609 1 71.88 252 HIS A N 1
ATOM 1923 C CA . HIS A 1 252 ? 4.727 -32.594 -15.43 1 71.88 252 HIS A CA 1
ATOM 1924 C C . HIS A 1 252 ? 4.613 -33.844 -14.57 1 71.88 252 HIS A C 1
ATOM 1926 O O . HIS A 1 252 ? 5.445 -34.75 -14.672 1 71.88 252 HIS A O 1
ATOM 1932 N N . ASP A 1 253 ? 3.826 -33.844 -13.602 1 79.44 253 ASP A N 1
ATOM 1933 C CA . ASP A 1 253 ? 3.52 -35 -12.758 1 79.44 253 ASP A CA 1
ATOM 1934 C C . ASP A 1 253 ? 4.66 -35.281 -11.781 1 79.44 253 ASP A C 1
ATOM 1936 O O . ASP A 1 253 ? 4.801 -36.406 -11.297 1 79.44 253 ASP A O 1
ATOM 1940 N N . GLU A 1 254 ? 5.5 -34.406 -11.633 1 88.69 254 GLU A N 1
ATOM 1941 C CA . GLU A 1 254 ? 6.559 -34.562 -10.633 1 88.69 254 GLU A CA 1
ATOM 1942 C C . GLU A 1 254 ? 6.039 -34.281 -9.227 1 88.69 254 GLU A C 1
ATOM 1944 O O . GLU A 1 254 ? 5.32 -33.281 -9.016 1 88.69 254 GLU A O 1
ATOM 1949 N N . SER A 1 255 ? 6.488 -35.125 -8.359 1 92.62 255 SER A N 1
ATOM 1950 C CA . SER A 1 255 ? 6.188 -34.875 -6.949 1 92.62 255 SER A CA 1
ATOM 1951 C C . SER A 1 255 ? 7.055 -33.75 -6.391 1 92.62 255 SER A C 1
ATOM 1953 O O . SER A 1 255 ? 8.055 -33.375 -6.996 1 92.62 255 SER A O 1
ATOM 1955 N N . PRO A 1 256 ? 6.617 -33.219 -5.227 1 93.62 256 PRO A N 1
ATOM 1956 C CA . PRO A 1 256 ? 7.461 -32.219 -4.594 1 93.62 256 PRO A CA 1
ATOM 1957 C C . PRO A 1 256 ? 8.883 -32.688 -4.344 1 93.62 256 PRO A C 1
ATOM 1959 O O . PRO A 1 256 ? 9.844 -31.938 -4.543 1 93.62 256 PRO A O 1
ATOM 1962 N N . LEU A 1 257 ? 9.023 -33.938 -4 1 93.19 257 LEU A N 1
ATOM 1963 C CA . LEU A 1 257 ? 10.344 -34.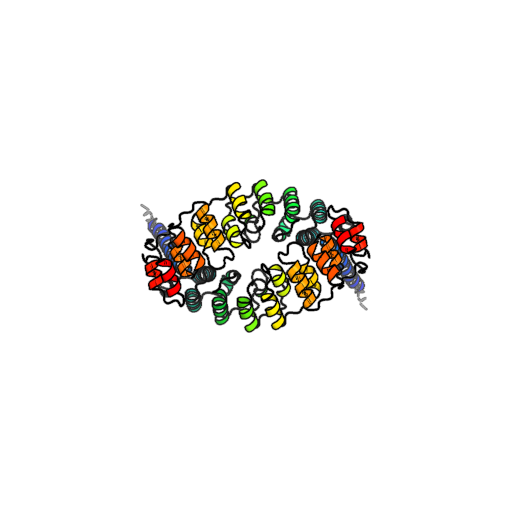5 -3.758 1 93.19 257 LEU A CA 1
ATOM 1964 C C . LEU A 1 257 ? 11.148 -34.562 -5.051 1 93.19 257 LEU A C 1
ATOM 1966 O O . LEU A 1 257 ? 12.32 -34.188 -5.078 1 93.19 257 LEU A O 1
ATOM 1970 N N . GLU A 1 258 ? 10.547 -35.031 -6.129 1 92.62 258 GLU A N 1
ATOM 1971 C CA . GLU A 1 258 ? 11.211 -35.156 -7.422 1 92.62 258 GLU A CA 1
ATOM 1972 C C . GLU A 1 258 ? 11.57 -33.781 -7.973 1 92.62 258 GLU A C 1
ATOM 1974 O O . GLU A 1 258 ? 12.648 -33.594 -8.539 1 92.62 258 GLU A O 1
ATOM 1979 N N . PHE A 1 259 ? 10.664 -32.906 -7.785 1 91.75 259 PHE A N 1
ATOM 1980 C CA . PHE A 1 259 ? 10.867 -31.531 -8.234 1 91.75 259 PHE A CA 1
ATOM 1981 C C . PHE A 1 259 ? 12.062 -30.906 -7.531 1 91.75 259 PHE A C 1
ATOM 1983 O O . PHE A 1 259 ? 12.898 -30.266 -8.164 1 91.75 259 PHE A O 1
ATOM 1990 N N . ALA A 1 260 ? 12.148 -31.031 -6.238 1 92.5 260 ALA A N 1
ATOM 1991 C CA . ALA A 1 260 ? 13.258 -30.516 -5.449 1 92.5 260 ALA A CA 1
ATOM 1992 C C . ALA A 1 260 ? 14.586 -31.141 -5.883 1 92.5 260 ALA A C 1
ATOM 1994 O O . ALA A 1 260 ? 15.617 -30.469 -5.906 1 92.5 260 ALA A O 1
ATOM 1995 N N . GLU A 1 261 ? 14.578 -32.375 -6.238 1 91.94 261 GLU A N 1
ATOM 1996 C CA . GLU A 1 261 ? 15.781 -33.094 -6.648 1 91.94 261 GLU A CA 1
ATOM 1997 C C . GLU A 1 261 ? 16.281 -32.594 -8 1 91.94 261 GLU A C 1
ATOM 1999 O O . GLU A 1 261 ? 17.484 -32.562 -8.25 1 91.94 261 GLU A O 1
ATOM 2004 N N . ARG A 1 262 ? 15.375 -32.25 -8.773 1 87.56 262 ARG A N 1
ATOM 2005 C CA . ARG A 1 262 ? 15.727 -31.828 -10.125 1 87.56 262 ARG A CA 1
ATOM 2006 C C . ARG A 1 262 ? 16.219 -30.391 -10.125 1 87.56 262 ARG A C 1
ATOM 2008 O O . ARG A 1 262 ? 17.016 -30 -10.984 1 87.56 262 ARG A O 1
ATOM 2015 N N . SER A 1 263 ? 15.742 -29.703 -9.133 1 82.19 263 SER A N 1
ATOM 2016 C CA . SER A 1 263 ? 16.078 -28.281 -9.086 1 82.19 263 SER A CA 1
ATOM 2017 C C . SER A 1 263 ? 17.562 -28.078 -8.781 1 82.19 263 SER A C 1
ATOM 2019 O O . SER A 1 263 ? 18.156 -28.844 -8.016 1 82.19 263 SER A O 1
ATOM 2021 N N . GLU A 1 264 ? 18.234 -27.188 -9.469 1 79.88 264 GLU A N 1
ATOM 2022 C CA . GLU A 1 264 ? 19.641 -26.906 -9.273 1 79.88 264 GLU A CA 1
ATOM 2023 C C . GLU A 1 264 ? 19.844 -25.641 -8.445 1 79.88 264 GLU A C 1
ATOM 2025 O O . GLU A 1 264 ? 20.781 -24.875 -8.672 1 79.88 264 GLU A O 1
ATOM 2030 N N . ARG A 1 265 ? 19.172 -25.625 -7.445 1 81.31 265 ARG A N 1
ATOM 2031 C CA . ARG A 1 265 ? 19.266 -24.453 -6.594 1 81.31 265 ARG A CA 1
ATOM 2032 C C . ARG A 1 265 ? 20.297 -24.641 -5.492 1 81.31 265 ARG A C 1
ATOM 2034 O O . ARG A 1 265 ? 20.625 -25.781 -5.137 1 81.31 265 ARG A O 1
ATOM 2041 N N . SER A 1 266 ? 20.766 -23.5 -4.965 1 84.19 266 SER A N 1
ATOM 2042 C CA . SER A 1 266 ? 21.797 -23.547 -3.934 1 84.19 266 SER A CA 1
ATOM 2043 C C . SER A 1 266 ? 21.25 -24.109 -2.629 1 84.19 266 SER A C 1
ATOM 2045 O O . SER A 1 266 ? 22 -24.656 -1.82 1 84.19 266 SER A O 1
ATOM 2047 N N . ASP A 1 267 ? 20 -24.016 -2.469 1 88.56 267 ASP A N 1
ATOM 2048 C CA . ASP A 1 267 ? 19.406 -24.469 -1.218 1 88.56 267 ASP A CA 1
ATOM 2049 C C . ASP A 1 267 ? 18.766 -25.859 -1.39 1 88.56 267 ASP A C 1
ATOM 2051 O O . ASP A 1 267 ? 17.953 -26.281 -0.562 1 88.56 267 ASP A O 1
ATOM 2055 N N . LYS A 1 268 ? 19.109 -26.469 -2.461 1 92 268 LYS A N 1
ATOM 2056 C CA . LYS A 1 268 ? 18.547 -27.781 -2.793 1 92 268 LYS A CA 1
ATOM 2057 C C . LYS A 1 268 ? 18.688 -28.75 -1.628 1 92 268 LYS A C 1
ATOM 2059 O O . LYS A 1 268 ? 17.734 -29.422 -1.248 1 92 268 LYS A O 1
ATOM 2064 N N . GLU A 1 269 ? 19.875 -28.781 -1.091 1 93.19 269 GLU A N 1
ATOM 2065 C CA . GLU A 1 269 ? 20.141 -29.75 -0.03 1 93.19 269 GLU A CA 1
ATOM 2066 C C . GLU A 1 269 ? 19.312 -29.453 1.211 1 93.19 269 GLU A C 1
ATOM 2068 O O . GLU A 1 269 ? 18.844 -30.375 1.886 1 93.19 269 GLU A O 1
ATOM 2073 N N . ALA A 1 270 ? 19.172 -28.25 1.503 1 94.5 270 ALA A N 1
ATOM 2074 C CA . ALA A 1 270 ? 18.359 -27.875 2.652 1 94.5 270 ALA A CA 1
ATOM 2075 C C . ALA A 1 270 ? 16.891 -28.266 2.441 1 94.5 270 ALA A C 1
ATOM 2077 O O . ALA A 1 270 ? 16.25 -28.766 3.363 1 94.5 270 ALA A O 1
ATOM 2078 N N . ILE A 1 271 ? 16.438 -28.062 1.293 1 95.56 271 ILE A N 1
ATOM 2079 C CA . ILE A 1 271 ? 15.062 -28.375 0.947 1 95.56 271 ILE A CA 1
ATOM 2080 C C . ILE A 1 271 ? 14.844 -29.891 1.044 1 95.56 271 ILE A C 1
ATOM 2082 O O . ILE A 1 271 ? 13.867 -30.344 1.645 1 95.56 271 ILE A O 1
ATOM 2086 N N . LEU A 1 272 ? 15.781 -30.609 0.479 1 95.62 272 LEU A N 1
ATOM 2087 C CA . LEU A 1 272 ? 15.664 -32.062 0.478 1 95.62 272 LEU A CA 1
ATOM 2088 C C . LEU A 1 272 ? 15.727 -32.625 1.898 1 95.62 272 LEU A C 1
ATOM 2090 O O . LEU A 1 272 ? 15.031 -33.594 2.227 1 95.62 272 LEU A O 1
ATOM 2094 N N . SER A 1 273 ? 16.531 -32 2.684 1 95.81 273 SER A N 1
ATOM 2095 C CA . SER A 1 273 ? 16.609 -32.438 4.078 1 95.81 273 SER A CA 1
ATOM 2096 C C . SER A 1 273 ? 15.281 -32.25 4.793 1 95.81 273 SER A C 1
ATOM 2098 O O . SER A 1 273 ? 14.867 -33.094 5.582 1 95.81 273 SER A O 1
ATOM 2100 N N . LEU A 1 274 ? 14.672 -31.219 4.52 1 95.38 274 LEU A N 1
ATOM 2101 C CA . LEU A 1 274 ? 13.383 -30.938 5.133 1 95.38 274 LEU A CA 1
ATOM 2102 C C . LEU A 1 274 ? 12.312 -31.906 4.625 1 95.38 274 LEU A C 1
ATOM 2104 O O . LEU A 1 274 ? 11.461 -32.344 5.391 1 95.38 274 LEU A O 1
ATOM 2108 N N . LEU A 1 275 ? 12.406 -32.219 3.361 1 94.88 275 LEU A N 1
ATOM 2109 C CA . LEU A 1 275 ? 11.398 -33.094 2.746 1 94.88 275 LEU A CA 1
ATOM 2110 C C . LEU A 1 275 ? 11.555 -34.531 3.221 1 94.88 275 LEU A C 1
ATOM 2112 O O . LEU A 1 275 ? 10.586 -35.281 3.256 1 94.88 275 LEU A O 1
ATOM 2116 N N . ARG A 1 276 ? 12.734 -34.812 3.652 1 92.19 276 ARG A N 1
ATOM 2117 C CA . ARG A 1 276 ? 13.016 -36.188 4.062 1 92.19 276 ARG A CA 1
ATOM 2118 C C . ARG A 1 276 ? 12.914 -36.344 5.574 1 92.19 276 ARG A C 1
ATOM 2120 O O . ARG A 1 276 ? 13.031 -37.469 6.102 1 92.19 276 ARG A O 1
ATOM 2127 N N . SER A 1 277 ? 12.703 -35.375 6.305 1 86 277 SER A N 1
ATOM 2128 C CA . SER A 1 277 ? 12.578 -35.406 7.758 1 86 277 SER A CA 1
ATOM 2129 C C . SER A 1 277 ? 11.25 -36.031 8.18 1 86 277 SER A C 1
ATOM 2131 O O . SER A 1 277 ? 10.266 -36 7.434 1 86 277 SER A O 1
ATOM 2133 N N . MET B 1 1 ? -43.875 -14.742 -70.812 1 28.78 1 MET B N 1
ATOM 2134 C CA . MET B 1 1 ? -43.625 -15.453 -69.562 1 28.78 1 MET B CA 1
ATOM 2135 C C . MET B 1 1 ? -42.219 -15.156 -69.062 1 28.78 1 MET B C 1
ATOM 2137 O O . MET B 1 1 ? -41.219 -15.523 -69.75 1 28.78 1 MET B O 1
ATOM 2141 N N . PRO B 1 2 ? -41.938 -14.008 -68.375 1 37.12 2 PRO B N 1
ATOM 2142 C CA . PRO B 1 2 ? -40.656 -13.391 -68 1 37.12 2 PRO B CA 1
ATOM 2143 C C . PRO B 1 2 ? -39.844 -14.227 -67 1 37.12 2 PRO B C 1
ATOM 2145 O O . PRO B 1 2 ? -40.438 -14.984 -66.25 1 37.12 2 PRO B O 1
ATOM 2148 N N . GLY B 1 3 ? -38.656 -14.805 -67.438 1 31.84 3 GLY B N 1
ATOM 2149 C CA . GLY B 1 3 ? -37.719 -15.68 -66.75 1 31.84 3 GLY B CA 1
ATOM 2150 C C . GLY B 1 3 ? -37.156 -15.062 -65.5 1 31.84 3 GLY B C 1
ATOM 2151 O O . GLY B 1 3 ? -36.688 -13.914 -65.5 1 31.84 3 GLY B O 1
ATOM 2152 N N . HIS B 1 4 ? -37.688 -15.438 -64.25 1 37.44 4 HIS B N 1
ATOM 2153 C CA . HIS B 1 4 ? -37.344 -14.984 -62.906 1 37.44 4 HIS B CA 1
ATOM 2154 C C . HIS B 1 4 ? -35.875 -15.25 -62.562 1 37.44 4 HIS B C 1
ATOM 2156 O O . HIS B 1 4 ? -35.375 -16.344 -62.844 1 37.44 4 HIS B O 1
ATOM 2162 N N . PRO B 1 5 ? -35 -14.203 -62.469 1 37.62 5 PRO B N 1
ATOM 2163 C CA . PRO B 1 5 ? -33.562 -14.398 -62.219 1 37.62 5 PRO B CA 1
ATOM 2164 C C . PRO B 1 5 ? -33.281 -15.172 -60.938 1 37.62 5 PRO B C 1
ATOM 2166 O O . PRO B 1 5 ? -34.062 -15.07 -59.969 1 37.62 5 PRO B O 1
ATOM 2169 N N . LYS B 1 6 ? -32.531 -16.312 -60.969 1 36.72 6 LYS B N 1
ATOM 2170 C CA . LYS B 1 6 ? -32.062 -17.188 -59.906 1 36.72 6 LYS B CA 1
ATOM 2171 C C . LYS B 1 6 ? -31.203 -16.406 -58.906 1 36.72 6 LYS B C 1
ATOM 2173 O O . LYS B 1 6 ? -30.203 -15.797 -59.281 1 36.72 6 LYS B O 1
ATOM 2178 N N . VAL B 1 7 ? -31.75 -15.82 -57.875 1 36.81 7 VAL B N 1
ATOM 2179 C CA . VAL B 1 7 ? -31.016 -15.234 -56.781 1 36.81 7 VAL B CA 1
ATOM 2180 C C . VAL B 1 7 ? -30.047 -16.266 -56.188 1 36.81 7 VAL B C 1
ATOM 2182 O O . VAL B 1 7 ? -30.469 -17.359 -55.812 1 36.81 7 VAL B O 1
ATOM 2185 N N . GLY B 1 8 ? -28.781 -16.297 -56.562 1 32.56 8 GLY B N 1
ATOM 2186 C CA . GLY B 1 8 ? -27.703 -17.078 -55.969 1 32.56 8 GLY B CA 1
ATOM 2187 C C . GLY B 1 8 ? -27.594 -16.953 -54.469 1 32.56 8 GLY B C 1
ATOM 2188 O O . GLY B 1 8 ? -27.625 -15.836 -53.938 1 32.56 8 GLY B O 1
ATOM 2189 N N . LYS B 1 9 ? -28.062 -17.969 -53.656 1 35.47 9 LYS B N 1
ATOM 2190 C CA . LYS B 1 9 ? -27.922 -18.188 -52.219 1 35.47 9 LYS B CA 1
ATOM 2191 C C . LYS B 1 9 ? -26.469 -18.016 -51.781 1 35.47 9 LYS B C 1
ATOM 2193 O O . LYS B 1 9 ? -25.594 -18.734 -52.25 1 35.47 9 LYS B O 1
ATOM 2198 N N . SER B 1 10 ? -26 -16.875 -51.531 1 36.19 10 SER B N 1
ATOM 2199 C CA . SER B 1 10 ? -24.75 -16.672 -50.812 1 36.19 10 SER B CA 1
ATOM 2200 C C . SER B 1 10 ? -24.734 -17.484 -49.5 1 36.19 10 SER B C 1
ATOM 2202 O O . SER B 1 10 ? -25.484 -17.188 -48.594 1 36.19 10 SER B O 1
ATOM 2204 N N . GLY B 1 11 ? -24.625 -18.797 -49.469 1 32.25 11 GLY B N 1
ATOM 2205 C CA . GLY B 1 11 ? -24.375 -19.688 -48.344 1 32.25 11 GLY B CA 1
ATOM 2206 C C . GLY B 1 11 ? -23.266 -19.203 -47.438 1 32.25 11 GLY B C 1
ATOM 2207 O O . GLY B 1 11 ? -22.125 -19.641 -47.562 1 32.25 11 GLY B O 1
ATOM 2208 N N . TYR B 1 12 ? -23.078 -17.969 -47.156 1 43.62 12 TYR B N 1
ATOM 2209 C CA . TYR B 1 12 ? -22.25 -17.594 -46 1 43.62 12 TYR B CA 1
ATOM 2210 C C . TYR B 1 12 ? -22.609 -18.422 -44.781 1 43.62 12 TYR B C 1
ATOM 2212 O O . TYR B 1 12 ? -23.625 -18.172 -44.125 1 43.62 12 TYR B O 1
ATOM 2220 N N . THR B 1 13 ? -22.562 -19.828 -44.812 1 40 13 THR B N 1
ATOM 2221 C CA . THR B 1 13 ? -23.094 -20.906 -44 1 40 13 THR B CA 1
ATOM 2222 C C . THR B 1 13 ? -22.609 -20.781 -42.562 1 40 13 THR B C 1
ATOM 2224 O O . THR B 1 13 ? -21.562 -20.188 -42.281 1 40 13 THR B O 1
ATOM 2227 N N . THR B 1 14 ? -23.359 -21.219 -41.5 1 51.19 14 THR B N 1
ATOM 2228 C CA . THR B 1 14 ? -23.266 -21.547 -40.062 1 51.19 14 THR B CA 1
ATOM 2229 C C . THR B 1 14 ? -21.922 -22.203 -39.75 1 51.19 14 THR B C 1
ATOM 2231 O O . THR B 1 14 ? -21.391 -22.062 -38.656 1 51.19 14 THR B O 1
ATOM 2234 N N . GLU B 1 15 ? -21.328 -22.844 -40.75 1 46.75 15 GLU B N 1
ATOM 2235 C CA . GLU B 1 15 ? -20.047 -23.5 -40.531 1 46.75 15 GLU B CA 1
ATOM 2236 C C . GLU B 1 15 ? -18.922 -22.484 -40.375 1 46.75 15 GLU B C 1
ATOM 2238 O O . GLU B 1 15 ? -18.016 -22.672 -39.562 1 46.75 15 GLU B O 1
ATOM 2243 N N . CYS B 1 16 ? -19 -21.422 -41.062 1 48.34 16 CYS B N 1
ATOM 2244 C CA . CYS B 1 16 ? -17.938 -20.422 -40.938 1 48.34 16 CYS B CA 1
ATOM 2245 C C . CYS B 1 16 ? -18 -19.734 -39.594 1 48.34 16 CYS B C 1
ATOM 2247 O O . CYS B 1 16 ? -16.953 -19.453 -39 1 48.34 16 CYS B O 1
ATOM 2249 N N . LYS B 1 17 ? -19.141 -19.625 -39.156 1 50.91 17 LYS B N 1
ATOM 2250 C CA . LYS B 1 17 ? -19.297 -18.984 -37.844 1 50.91 17 LYS B CA 1
ATOM 2251 C C . LYS B 1 17 ? -18.797 -19.906 -36.719 1 50.91 17 LYS B C 1
ATOM 2253 O O . LYS B 1 17 ? -18.141 -19.453 -35.781 1 50.91 17 LYS B O 1
ATOM 2258 N N . TRP B 1 18 ? -19.188 -21.109 -36.812 1 50.12 18 TRP B N 1
ATOM 2259 C CA . TRP B 1 18 ? -18.734 -22.078 -35.812 1 50.12 18 TRP B CA 1
ATOM 2260 C C . TRP B 1 18 ? -17.234 -22.25 -35.875 1 50.12 18 TRP B C 1
ATOM 2262 O O . TRP B 1 18 ? -16.562 -22.312 -34.844 1 50.12 18 TRP B O 1
ATOM 2272 N N . GLU B 1 19 ? -16.703 -22.344 -37.156 1 51.22 19 GLU B N 1
ATOM 2273 C CA . GLU B 1 19 ? -15.258 -22.438 -37.281 1 51.22 19 GLU B CA 1
ATOM 2274 C C . GLU B 1 19 ? -14.57 -21.188 -36.719 1 51.22 19 GLU B C 1
ATOM 2276 O O . GLU B 1 19 ? -13.516 -21.297 -36.094 1 51.22 19 GLU B O 1
ATOM 2281 N N . HIS B 1 20 ? -15.219 -20.094 -36.938 1 56.75 20 HIS B N 1
ATOM 2282 C CA . HIS B 1 20 ? -14.672 -18.844 -36.406 1 56.75 20 HIS B CA 1
ATOM 2283 C C . HIS B 1 20 ? -14.75 -18.844 -34.875 1 56.75 20 HIS B C 1
ATOM 2285 O O . HIS B 1 20 ? -13.812 -18.391 -34.219 1 56.75 20 HIS B O 1
ATOM 2291 N N . LEU B 1 21 ? -15.875 -19.297 -34.438 1 59.12 21 LEU B N 1
ATOM 2292 C CA . LEU B 1 21 ? -16.016 -19.359 -33 1 59.12 21 LEU B CA 1
ATOM 2293 C C . LEU B 1 21 ? -15.055 -20.391 -32.406 1 59.12 21 LEU B C 1
ATOM 2295 O O . LEU B 1 21 ? -14.461 -20.172 -31.344 1 59.12 21 LEU B O 1
ATOM 2299 N N . ASP B 1 22 ? -14.984 -21.594 -33.125 1 62.91 22 ASP B N 1
ATOM 2300 C CA . ASP B 1 22 ? -14.055 -22.625 -32.719 1 62.91 22 ASP B CA 1
ATOM 2301 C C . ASP B 1 22 ? -12.609 -22.125 -32.781 1 62.91 22 ASP B C 1
ATOM 2303 O O . ASP B 1 22 ? -11.797 -22.438 -31.906 1 62.91 22 ASP B O 1
ATOM 2307 N N . GLY B 1 23 ? -12.344 -21.422 -33.844 1 63.16 23 GLY B N 1
ATOM 2308 C CA . GLY B 1 23 ? -11.023 -20.828 -33.969 1 63.16 23 GLY B CA 1
ATOM 2309 C C . GLY B 1 23 ? -10.711 -19.828 -32.875 1 63.16 23 GLY B C 1
ATOM 2310 O O . GLY B 1 23 ? -9.602 -19.812 -32.344 1 63.16 23 GLY B O 1
ATOM 2311 N N . MET B 1 24 ? -11.727 -19.078 -32.625 1 71.44 24 MET B N 1
ATOM 2312 C CA . MET B 1 24 ? -11.555 -18.094 -31.578 1 71.44 24 MET B CA 1
ATOM 2313 C C . MET B 1 24 ? -11.336 -18.75 -30.219 1 71.44 24 MET B C 1
ATOM 2315 O O . MET B 1 24 ? -10.508 -18.312 -29.422 1 71.44 24 MET B O 1
ATOM 2319 N N . LYS B 1 25 ? -12.062 -19.812 -30.031 1 75.94 25 LYS B N 1
ATOM 2320 C CA . LYS B 1 25 ? -11.906 -20.547 -28.781 1 75.94 25 LYS B CA 1
ATOM 2321 C C . LYS B 1 25 ? -10.531 -21.203 -28.703 1 75.94 25 LYS B C 1
ATOM 2323 O O . LYS B 1 25 ? -9.922 -21.25 -27.625 1 75.94 25 LYS B O 1
ATOM 2328 N N . ALA B 1 26 ? -10.188 -21.719 -29.844 1 78.94 26 ALA B N 1
ATOM 2329 C CA . ALA B 1 26 ? -8.867 -22.344 -29.875 1 78.94 26 ALA B CA 1
ATOM 2330 C C . ALA B 1 26 ? -7.77 -21.312 -29.625 1 78.94 26 ALA B C 1
ATOM 2332 O O . ALA B 1 26 ? -6.793 -21.594 -28.922 1 78.94 26 ALA B O 1
ATOM 2333 N N . GLU B 1 27 ? -7.906 -20.203 -30.219 1 83.75 27 GLU B N 1
ATOM 2334 C CA . GLU B 1 27 ? -6.93 -19.141 -30 1 83.75 27 GLU B CA 1
ATOM 2335 C C . GLU B 1 27 ? -6.934 -18.672 -28.547 1 83.75 27 GLU B C 1
ATOM 2337 O O . GLU B 1 27 ? -5.875 -18.422 -27.969 1 83.75 27 GLU B O 1
ATOM 2342 N N . GLU B 1 28 ? -8.07 -18.609 -28.062 1 87.44 28 GLU B N 1
ATOM 2343 C CA . GLU B 1 28 ? -8.188 -18.234 -26.656 1 87.44 28 GLU B CA 1
ATOM 2344 C C . GLU B 1 28 ? -7.527 -19.25 -25.734 1 87.44 28 GLU B C 1
ATOM 2346 O O . GLU B 1 28 ? -6.863 -18.891 -24.766 1 87.44 28 GLU B O 1
ATOM 2351 N N . ALA B 1 29 ? -7.77 -20.484 -26.078 1 89.5 29 ALA B N 1
ATOM 2352 C CA . ALA B 1 29 ? -7.152 -21.547 -25.281 1 89.5 29 ALA B CA 1
ATOM 2353 C C . ALA B 1 29 ? -5.629 -21.484 -25.391 1 89.5 29 ALA B C 1
ATOM 2355 O O . ALA B 1 29 ? -4.93 -21.734 -24.406 1 89.5 29 ALA B O 1
ATOM 2356 N N . PHE B 1 30 ? -5.16 -21.203 -26.594 1 92.94 30 PHE B N 1
ATOM 2357 C CA . PHE B 1 30 ? -3.725 -21.078 -26.812 1 92.94 30 PHE B CA 1
ATOM 2358 C C . PHE B 1 30 ? -3.145 -19.953 -25.953 1 92.94 30 PHE B C 1
ATOM 2360 O O . PHE B 1 30 ? -2.115 -20.141 -25.297 1 92.94 30 PHE B O 1
ATOM 2367 N N . VAL B 1 31 ? -3.732 -18.828 -25.938 1 94.88 31 VAL B N 1
ATOM 2368 C CA . VAL B 1 31 ? -3.252 -17.688 -25.172 1 94.88 31 VAL B CA 1
ATOM 2369 C C . VAL B 1 31 ? -3.32 -17.984 -23.688 1 94.88 31 VAL B C 1
ATOM 2371 O O . VAL B 1 31 ? -2.406 -17.641 -22.938 1 94.88 31 VAL B O 1
ATOM 2374 N N . GLU B 1 32 ? -4.355 -18.625 -23.312 1 92.38 32 GLU B N 1
ATOM 2375 C CA . GLU B 1 32 ? -4.504 -18.984 -21.906 1 92.38 32 GLU B CA 1
ATOM 2376 C C . GLU B 1 32 ? -3.389 -19.922 -21.453 1 92.38 32 GLU B C 1
ATOM 2378 O O . GLU B 1 32 ? -2.854 -19.781 -20.344 1 92.38 32 GLU B O 1
ATOM 2383 N N . GLU B 1 33 ? -3.148 -20.859 -22.266 1 90.62 33 GLU B N 1
ATOM 2384 C CA . GLU B 1 33 ? -2.061 -21.781 -21.953 1 90.62 33 GLU B CA 1
ATOM 2385 C C . GLU B 1 33 ? -0.723 -21.047 -21.859 1 90.62 33 GLU B C 1
ATOM 2387 O O . GLU B 1 33 ? 0.111 -21.375 -21.016 1 90.62 33 GLU B O 1
ATOM 2392 N N . PHE B 1 34 ? -0.531 -20.109 -22.781 1 95.12 34 PHE B N 1
ATOM 2393 C CA . PHE B 1 34 ? 0.668 -19.281 -22.75 1 95.12 34 PHE B CA 1
ATOM 2394 C C . PHE B 1 34 ? 0.765 -18.516 -21.438 1 95.12 34 PHE B C 1
ATOM 2396 O O . PHE B 1 34 ? 1.81 -18.531 -20.797 1 95.12 34 PHE B O 1
ATOM 2403 N N . LEU B 1 35 ? -0.29 -17.938 -21.047 1 94.38 35 LEU B N 1
ATOM 2404 C CA . LEU B 1 35 ? -0.304 -17.156 -19.812 1 94.38 35 LEU B CA 1
ATOM 2405 C C . LEU B 1 35 ? -0.078 -18.047 -18.594 1 94.38 35 LEU B C 1
ATOM 2407 O O . LEU B 1 35 ? 0.634 -17.656 -17.656 1 94.38 35 LEU B O 1
ATOM 2411 N N . ASP B 1 36 ? -0.658 -19.203 -18.656 1 90.19 36 ASP B N 1
ATOM 2412 C CA . ASP B 1 36 ? -0.432 -20.156 -17.562 1 90.19 36 ASP B CA 1
ATOM 2413 C C . ASP B 1 36 ? 1.044 -20.547 -17.469 1 90.19 36 ASP B C 1
ATOM 2415 O O . ASP B 1 36 ? 1.587 -20.656 -16.375 1 90.19 36 ASP B O 1
ATOM 2419 N N . ALA B 1 37 ? 1.618 -20.766 -18.562 1 92.19 37 ALA B N 1
ATOM 2420 C CA . ALA B 1 37 ? 3.039 -21.109 -18.594 1 92.19 37 ALA B CA 1
ATOM 2421 C C . ALA B 1 37 ? 3.887 -19.969 -18.016 1 92.19 37 ALA B C 1
ATOM 2423 O O . ALA B 1 37 ? 4.852 -20.219 -17.297 1 92.19 37 ALA B O 1
ATOM 2424 N N . CYS B 1 38 ? 3.551 -18.734 -18.344 1 94.38 38 CYS B N 1
ATOM 2425 C CA . CYS B 1 38 ? 4.266 -17.578 -17.812 1 94.38 38 CYS B CA 1
ATOM 2426 C C . CYS B 1 38 ? 4.168 -17.516 -16.297 1 94.38 38 CYS B C 1
ATOM 2428 O O . CYS B 1 38 ? 5.176 -17.312 -15.617 1 94.38 38 CYS B O 1
ATOM 2430 N N . ALA B 1 39 ? 3.02 -17.734 -15.812 1 89.56 39 ALA B N 1
ATOM 2431 C CA . ALA B 1 39 ? 2.785 -17.672 -14.367 1 89.56 39 ALA B CA 1
ATOM 2432 C C . ALA B 1 39 ? 3.512 -18.812 -13.648 1 89.56 39 ALA B C 1
ATOM 2434 O O . ALA B 1 39 ? 4.043 -18.609 -12.555 1 89.56 39 ALA B O 1
ATOM 2435 N N . ALA B 1 40 ? 3.549 -19.938 -14.289 1 86.56 40 ALA B N 1
ATOM 2436 C CA . ALA B 1 40 ? 4.137 -21.141 -13.688 1 86.56 40 ALA B CA 1
ATOM 2437 C C . ALA B 1 40 ? 5.66 -21.109 -13.773 1 86.56 40 ALA B C 1
ATOM 2439 O O . ALA B 1 40 ? 6.344 -21.844 -13.062 1 86.56 40 ALA B O 1
ATOM 2440 N N . GLY B 1 41 ? 6.137 -20.281 -14.625 1 89.88 41 GLY B N 1
ATOM 2441 C CA . GLY B 1 41 ? 7.57 -20.25 -14.859 1 89.88 41 GLY B CA 1
ATOM 2442 C C . GLY B 1 41 ? 8.055 -21.344 -15.789 1 89.88 41 GLY B C 1
ATOM 2443 O O . GLY B 1 41 ? 9.203 -21.766 -15.711 1 89.88 41 GLY B O 1
ATOM 2444 N N . ASP B 1 42 ? 7.199 -21.859 -16.578 1 89.5 42 ASP B N 1
ATOM 2445 C CA . ASP B 1 42 ? 7.543 -22.891 -17.547 1 89.5 42 ASP B CA 1
ATOM 2446 C C . ASP B 1 42 ? 8.195 -22.266 -18.781 1 89.5 42 ASP B C 1
ATOM 2448 O O . ASP B 1 42 ? 7.516 -21.984 -19.781 1 89.5 42 ASP B O 1
ATOM 2452 N N . LEU B 1 43 ? 9.484 -22.203 -18.75 1 93.5 43 LEU B N 1
ATOM 2453 C CA . LEU B 1 43 ? 10.234 -21.5 -19.781 1 93.5 43 LEU B CA 1
ATOM 2454 C C . LEU B 1 43 ? 10.07 -22.203 -21.125 1 93.5 43 LEU B C 1
ATOM 2456 O O . LEU B 1 43 ? 9.891 -21.547 -22.156 1 93.5 43 LEU B O 1
ATOM 2460 N N . SER B 1 44 ? 10.125 -23.5 -21.078 1 93.25 44 SER B N 1
ATOM 2461 C CA . SER B 1 44 ? 10.047 -24.266 -22.328 1 93.25 44 SER B CA 1
ATOM 2462 C C . SER B 1 44 ? 8.742 -23.984 -23.062 1 93.25 44 SER B C 1
ATOM 2464 O O . SER B 1 44 ? 8.75 -23.625 -24.234 1 93.25 44 SER B O 1
ATOM 2466 N N . ASN B 1 45 ? 7.645 -24.125 -22.391 1 93.56 45 ASN B N 1
ATOM 2467 C CA . ASN B 1 45 ? 6.344 -23.891 -23.016 1 93.56 45 ASN B CA 1
ATOM 2468 C C . ASN B 1 45 ? 6.164 -22.422 -23.406 1 93.56 45 ASN B C 1
ATOM 2470 O O . ASN B 1 45 ? 5.527 -22.125 -24.422 1 93.56 45 ASN B O 1
ATOM 2474 N N . THR B 1 46 ? 6.652 -21.531 -22.594 1 96.44 46 THR B N 1
ATOM 2475 C CA . THR B 1 46 ? 6.586 -20.109 -22.922 1 96.44 46 THR B CA 1
ATOM 2476 C C . THR B 1 46 ? 7.316 -19.812 -24.219 1 96.44 46 THR B C 1
ATOM 2478 O O . THR B 1 46 ? 6.77 -19.141 -25.109 1 96.44 46 THR B O 1
ATOM 2481 N N . GLN B 1 47 ? 8.516 -20.344 -24.359 1 97.06 47 GLN B N 1
ATOM 2482 C CA . GLN B 1 47 ? 9.32 -20.109 -25.547 1 97.06 47 GLN B CA 1
ATOM 2483 C C . GLN B 1 47 ? 8.68 -20.734 -26.781 1 97.06 47 GLN B C 1
ATOM 2485 O O . GLN B 1 47 ? 8.727 -20.172 -27.875 1 97.06 47 GLN B O 1
ATOM 2490 N N . GLU B 1 48 ? 8.172 -21.906 -26.578 1 96.31 48 GLU B N 1
ATOM 2491 C CA . GLU B 1 48 ? 7.477 -22.562 -27.688 1 96.31 48 GLU B CA 1
ATOM 2492 C C . GLU B 1 48 ? 6.305 -21.703 -28.172 1 96.31 48 GLU B C 1
ATOM 2494 O O . GLU B 1 48 ? 6.098 -21.562 -29.375 1 96.31 48 GLU B O 1
ATOM 2499 N N . ALA B 1 49 ? 5.543 -21.203 -27.297 1 96.88 49 ALA B N 1
ATOM 2500 C CA . ALA B 1 49 ? 4.418 -20.359 -27.656 1 96.88 49 ALA B CA 1
ATOM 2501 C C . ALA B 1 49 ? 4.891 -19.094 -28.375 1 96.88 49 ALA B C 1
ATOM 2503 O O . ALA B 1 49 ? 4.281 -18.688 -29.375 1 96.88 49 ALA B O 1
ATOM 2504 N N . ILE B 1 50 ? 5.926 -18.5 -27.922 1 97.31 50 ILE B N 1
ATOM 2505 C CA . ILE B 1 50 ? 6.492 -17.297 -28.547 1 97.31 50 ILE B CA 1
ATOM 2506 C C . ILE B 1 50 ? 6.938 -17.625 -29.969 1 97.31 50 ILE B C 1
ATOM 2508 O O . ILE B 1 50 ? 6.664 -16.859 -30.891 1 97.31 50 ILE B O 1
ATOM 2512 N N . SER B 1 51 ? 7.602 -18.75 -30.141 1 96.75 51 SER B N 1
ATOM 2513 C CA . SER B 1 51 ? 8.172 -19.141 -31.422 1 96.75 51 SER B CA 1
ATOM 2514 C C . SER B 1 51 ? 7.086 -19.469 -32.438 1 96.75 51 SER B C 1
ATOM 2516 O O . SER B 1 51 ? 7.332 -19.453 -33.656 1 96.75 51 SER B O 1
ATOM 2518 N N . SER B 1 52 ? 5.926 -19.75 -31.953 1 95.75 52 SER B N 1
ATOM 2519 C CA . SER B 1 52 ? 4.82 -20.047 -32.844 1 95.75 52 SER B CA 1
ATOM 2520 C C . SER B 1 52 ? 4.457 -18.844 -33.719 1 95.75 52 SER B C 1
ATOM 2522 O O . SER B 1 52 ? 3.879 -19 -34.781 1 95.75 52 SER B O 1
ATOM 2524 N N . GLY B 1 53 ? 4.645 -17.656 -33.219 1 93.94 53 GLY B N 1
ATOM 2525 C CA . GLY B 1 53 ? 4.336 -16.422 -33.938 1 93.94 53 GLY B CA 1
ATOM 2526 C C . GLY B 1 53 ? 2.875 -16.031 -33.844 1 93.94 53 GLY B C 1
ATOM 2527 O O . GLY B 1 53 ? 2.441 -15.086 -34.5 1 93.94 53 GLY B O 1
ATOM 2528 N N . ARG B 1 54 ? 2.148 -16.703 -33.031 1 94.88 54 ARG B N 1
ATOM 2529 C CA . ARG B 1 54 ? 0.707 -16.484 -32.938 1 94.88 54 ARG B CA 1
ATOM 2530 C C . ARG B 1 54 ? 0.364 -15.422 -31.906 1 94.88 54 ARG B C 1
ATOM 2532 O O . ARG B 1 54 ? -0.757 -14.914 -31.875 1 94.88 54 ARG B O 1
ATOM 2539 N N . LEU B 1 55 ? 1.268 -15.047 -31.078 1 96.62 55 LEU B N 1
ATOM 2540 C CA . LEU B 1 55 ? 1.007 -14.141 -29.969 1 96.62 55 LEU B CA 1
ATOM 2541 C C . LEU B 1 55 ? 1.074 -12.688 -30.438 1 96.62 55 LEU B C 1
ATOM 2543 O O . LEU B 1 55 ? 1.946 -12.32 -31.219 1 96.62 55 LEU B O 1
ATOM 2547 N N . THR B 1 56 ? 0.148 -11.891 -29.969 1 95.88 56 THR B N 1
ATOM 2548 C CA . THR B 1 56 ? 0.208 -10.453 -30.188 1 95.88 56 THR B CA 1
ATOM 2549 C C . THR B 1 56 ? 1.082 -9.781 -29.125 1 95.88 56 THR B C 1
ATOM 2551 O O . THR B 1 56 ? 1.477 -10.422 -28.141 1 95.88 56 THR B O 1
ATOM 2554 N N . VAL B 1 57 ? 1.364 -8.539 -29.344 1 95.75 57 VAL B N 1
ATOM 2555 C CA . VAL B 1 57 ? 2.152 -7.781 -28.391 1 95.75 57 VAL B CA 1
ATOM 2556 C C . VAL B 1 57 ? 1.383 -7.656 -27.062 1 95.75 57 VAL B C 1
ATOM 2558 O O . VAL B 1 57 ? 1.978 -7.691 -25.984 1 95.75 57 VAL B O 1
ATOM 2561 N N . GLU B 1 58 ? 0.089 -7.516 -27.172 1 95.62 58 GLU B N 1
ATOM 2562 C CA . GLU B 1 58 ? -0.75 -7.43 -25.984 1 95.62 58 GLU B CA 1
ATOM 2563 C C . GLU B 1 58 ? -0.69 -8.719 -25.172 1 95.62 58 GLU B C 1
ATOM 2565 O O . GLU B 1 58 ? -0.703 -8.68 -23.938 1 95.62 58 GLU B O 1
ATOM 2570 N N . ASP B 1 59 ? -0.663 -9.805 -25.875 1 96.31 59 ASP B N 1
ATOM 2571 C CA . ASP B 1 59 ? -0.512 -11.086 -25.203 1 96.31 59 ASP B CA 1
ATOM 2572 C C . ASP B 1 59 ? 0.817 -11.156 -24.453 1 96.31 59 ASP B C 1
ATOM 2574 O O . ASP B 1 59 ? 0.864 -11.594 -23.297 1 96.31 59 ASP B O 1
ATOM 2578 N N . LEU B 1 60 ? 1.835 -10.727 -25.156 1 97.31 60 LEU B N 1
ATOM 2579 C CA . LEU B 1 60 ? 3.16 -10.719 -24.531 1 97.31 60 LEU B CA 1
ATOM 2580 C C . LEU B 1 60 ? 3.189 -9.805 -23.312 1 97.31 60 LEU B C 1
ATOM 2582 O O . LEU B 1 60 ? 3.775 -10.164 -22.281 1 97.31 60 LEU B O 1
ATOM 2586 N N . ASP B 1 61 ? 2.541 -8.688 -23.406 1 95.88 61 ASP B N 1
ATOM 2587 C CA . ASP B 1 61 ? 2.463 -7.75 -22.297 1 95.88 61 ASP B CA 1
ATOM 2588 C C . ASP B 1 61 ? 1.761 -8.383 -21.094 1 95.88 61 ASP B C 1
ATOM 2590 O O . ASP B 1 61 ? 2.186 -8.203 -19.953 1 95.88 61 ASP B O 1
ATOM 2594 N N . GLU B 1 62 ? 0.706 -9.062 -21.391 1 94.88 62 GLU B N 1
ATOM 2595 C CA . GLU B 1 62 ? -0.019 -9.734 -20.312 1 94.88 62 GLU B CA 1
ATOM 2596 C C . GLU B 1 62 ? 0.836 -10.82 -19.656 1 94.88 62 GLU B C 1
ATOM 2598 O O . GLU B 1 62 ? 0.811 -10.984 -18.438 1 94.88 62 GLU B O 1
ATOM 2603 N N . GLY B 1 63 ? 1.474 -11.555 -20.453 1 95.88 63 GLY B N 1
ATOM 2604 C CA . GLY B 1 63 ? 2.416 -12.531 -19.922 1 95.88 63 GLY B CA 1
ATOM 2605 C C . GLY B 1 63 ? 3.488 -11.906 -19.047 1 95.88 63 GLY B C 1
ATOM 2606 O O . GLY B 1 63 ? 3.836 -12.461 -18 1 95.88 63 GLY B O 1
ATOM 2607 N N . LEU B 1 64 ? 3.994 -10.75 -19.438 1 95.69 64 LEU B N 1
ATOM 2608 C CA . LEU B 1 64 ? 5.02 -10.039 -18.688 1 95.69 64 LEU B CA 1
ATOM 2609 C C . LEU B 1 64 ? 4.492 -9.625 -17.312 1 95.69 64 LEU B C 1
ATOM 2611 O O . LEU B 1 64 ? 5.199 -9.727 -16.312 1 95.69 64 LEU B O 1
ATOM 2615 N N . LYS B 1 65 ? 3.297 -9.133 -17.344 1 91.56 65 LYS B N 1
ATOM 2616 C CA . LYS B 1 65 ? 2.67 -8.766 -16.078 1 91.56 65 LYS B CA 1
ATOM 2617 C C . LYS B 1 65 ? 2.619 -9.961 -15.117 1 91.56 65 LYS B C 1
ATOM 2619 O O . LYS B 1 65 ? 3.023 -9.852 -13.961 1 91.56 65 LYS B O 1
ATOM 2624 N N . LEU B 1 66 ? 2.182 -11.07 -15.594 1 90.06 66 LEU B N 1
ATOM 2625 C CA . LEU B 1 66 ? 2.035 -12.266 -14.781 1 90.06 66 LEU B CA 1
ATOM 2626 C C . LEU B 1 66 ? 3.396 -12.781 -14.328 1 90.06 66 LEU B C 1
ATOM 2628 O O . LEU B 1 66 ? 3.562 -13.164 -13.164 1 90.06 66 LEU B O 1
ATOM 2632 N N . ALA B 1 67 ? 4.301 -12.828 -15.227 1 92.25 67 ALA B N 1
ATOM 2633 C CA . ALA B 1 67 ? 5.648 -13.297 -14.906 1 92.25 67 ALA B CA 1
ATOM 2634 C C . ALA B 1 67 ? 6.301 -12.406 -13.844 1 92.25 67 ALA B C 1
ATOM 2636 O O . ALA B 1 67 ? 7.031 -12.898 -12.984 1 92.25 67 ALA B O 1
ATOM 2637 N N . THR B 1 68 ? 6.078 -11.125 -13.945 1 89.62 68 THR B N 1
ATOM 2638 C CA . THR B 1 68 ? 6.609 -10.18 -12.969 1 89.62 68 THR B CA 1
ATOM 2639 C C . THR B 1 68 ? 5.945 -10.375 -11.609 1 89.62 68 THR B C 1
ATOM 2641 O O . THR B 1 68 ? 6.617 -10.406 -10.578 1 89.62 68 THR B O 1
ATOM 2644 N N . GLU B 1 69 ? 4.711 -10.508 -11.617 1 84.44 69 GLU B N 1
ATOM 2645 C CA . GLU B 1 69 ? 3.967 -10.734 -10.383 1 84.44 69 GLU B CA 1
ATOM 2646 C C . GLU B 1 69 ? 4.445 -11.992 -9.672 1 84.44 69 GLU B C 1
ATOM 2648 O O . GLU B 1 69 ? 4.543 -12.023 -8.445 1 84.44 69 GLU B O 1
ATOM 2653 N N . GLU B 1 70 ? 4.727 -13.016 -10.445 1 85.44 70 GLU B N 1
ATOM 2654 C CA . GLU B 1 70 ? 5.129 -14.305 -9.883 1 85.44 70 GLU B CA 1
ATOM 2655 C C . GLU B 1 70 ? 6.641 -14.383 -9.711 1 85.44 70 GLU B C 1
ATOM 2657 O O . GLU B 1 70 ? 7.172 -15.414 -9.305 1 85.44 70 GLU B O 1
ATOM 2662 N N . ALA B 1 71 ? 7.301 -13.305 -10.078 1 85.75 71 ALA B N 1
ATOM 2663 C CA . ALA B 1 71 ? 8.742 -13.211 -9.891 1 85.75 71 ALA B CA 1
ATOM 2664 C C . ALA B 1 71 ? 9.469 -14.312 -10.664 1 85.75 71 ALA B C 1
ATOM 2666 O O . ALA B 1 71 ? 10.273 -15.055 -10.094 1 85.75 71 ALA B O 1
ATOM 2667 N N . ARG B 1 72 ? 9.211 -14.383 -11.922 1 89.06 72 ARG B N 1
ATOM 2668 C CA . ARG B 1 72 ? 9.844 -15.344 -12.82 1 89.06 72 ARG B CA 1
ATOM 2669 C C . ARG B 1 72 ? 10.859 -14.664 -13.727 1 89.06 72 ARG B C 1
ATOM 2671 O O . ARG B 1 72 ? 10.547 -14.312 -14.867 1 89.06 72 ARG B O 1
ATOM 2678 N N . PRO B 1 73 ? 12.109 -14.578 -13.305 1 90.75 73 PRO B N 1
ATOM 2679 C CA . PRO B 1 73 ? 13.078 -13.773 -14.047 1 90.75 73 PRO B CA 1
ATOM 2680 C C . PRO B 1 73 ? 13.352 -14.32 -15.445 1 90.75 73 PRO B C 1
ATOM 2682 O O . PRO B 1 73 ? 13.508 -13.555 -16.406 1 90.75 73 PRO B O 1
ATOM 2685 N N . GLU B 1 74 ? 13.445 -15.648 -15.586 1 93 74 GLU B N 1
ATOM 2686 C CA . GLU B 1 74 ? 13.758 -16.234 -16.891 1 93 74 GLU B CA 1
ATOM 2687 C C . GLU B 1 74 ? 12.633 -15.977 -17.891 1 93 74 GLU B C 1
ATOM 2689 O O . GLU B 1 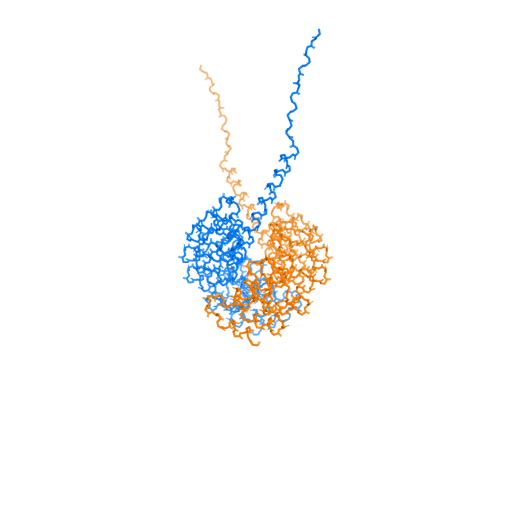74 ? 12.891 -15.734 -19.062 1 93 74 GLU B O 1
ATOM 2694 N N . ILE B 1 75 ? 11.422 -16.078 -17.375 1 95.5 75 ILE B N 1
ATOM 2695 C CA . ILE B 1 75 ? 10.273 -15.812 -18.234 1 95.5 75 ILE B CA 1
ATOM 2696 C C . ILE B 1 75 ? 10.258 -14.344 -18.656 1 95.5 75 ILE B C 1
ATOM 2698 O O . ILE B 1 75 ? 9.984 -14.023 -19.812 1 95.5 75 ILE B O 1
ATOM 2702 N N . VAL B 1 76 ? 10.531 -13.438 -17.734 1 95.94 76 VAL B N 1
ATOM 2703 C CA . VAL B 1 76 ? 10.586 -12.008 -18 1 95.94 76 VAL B CA 1
ATOM 2704 C C . VAL B 1 76 ? 11.578 -11.727 -19.125 1 95.94 76 VAL B C 1
ATOM 2706 O O . VAL B 1 76 ? 11.258 -11.008 -20.078 1 95.94 76 VAL B O 1
ATOM 2709 N N . THR B 1 77 ? 12.742 -12.336 -19.047 1 95.38 77 THR B N 1
ATOM 2710 C CA . THR B 1 77 ? 13.766 -12.156 -20.062 1 95.38 77 THR B CA 1
ATOM 2711 C C . THR B 1 77 ? 13.258 -12.625 -21.438 1 95.38 77 THR B C 1
ATOM 2713 O O . THR B 1 77 ? 13.398 -11.914 -22.438 1 95.38 77 THR B O 1
ATOM 2716 N N . ALA B 1 78 ? 12.688 -13.812 -21.469 1 96.94 78 ALA B N 1
ATOM 2717 C CA . ALA B 1 78 ? 12.18 -14.375 -22.719 1 96.94 78 ALA B CA 1
ATOM 2718 C C . ALA B 1 78 ? 11.125 -13.469 -23.344 1 96.94 78 ALA B C 1
ATOM 2720 O O . ALA B 1 78 ? 11.086 -13.297 -24.562 1 96.94 78 ALA B O 1
ATOM 2721 N N . LEU B 1 79 ? 10.297 -12.906 -22.5 1 97.75 79 LEU B N 1
ATOM 2722 C CA . LEU B 1 79 ? 9.211 -12.062 -22.984 1 97.75 79 LEU B CA 1
ATOM 2723 C C . LEU B 1 79 ? 9.758 -10.742 -23.516 1 97.75 79 LEU B C 1
ATOM 2725 O O . LEU B 1 79 ? 9.273 -10.227 -24.531 1 97.75 79 LEU B O 1
ATOM 2729 N N . PHE B 1 80 ? 10.727 -10.195 -22.891 1 96.31 80 PHE B N 1
ATOM 2730 C CA . PHE B 1 80 ? 11.367 -8.984 -23.375 1 96.31 80 PHE B CA 1
ATOM 2731 C C . PHE B 1 80 ? 12.031 -9.234 -24.734 1 96.31 80 PHE B C 1
ATOM 2733 O O . PHE B 1 80 ? 11.906 -8.422 -25.641 1 96.31 80 PHE B O 1
ATOM 2740 N N . ASP B 1 81 ? 12.719 -10.336 -24.828 1 95.62 81 ASP B N 1
ATOM 2741 C CA . ASP B 1 81 ? 13.375 -10.695 -26.094 1 95.62 81 ASP B CA 1
ATOM 2742 C C . ASP B 1 81 ? 12.352 -10.844 -27.219 1 95.62 81 ASP B C 1
ATOM 2744 O O . ASP B 1 81 ? 12.664 -10.602 -28.375 1 95.62 81 ASP B O 1
ATOM 2748 N N . ALA B 1 82 ? 11.164 -11.234 -26.875 1 96.75 82 ALA B N 1
ATOM 2749 C CA . ALA B 1 82 ? 10.102 -11.453 -27.859 1 96.75 82 ALA B CA 1
ATOM 2750 C C . ALA B 1 82 ? 9.406 -10.141 -28.203 1 96.75 82 ALA B C 1
ATOM 2752 O O . ALA B 1 82 ? 8.594 -10.094 -29.141 1 96.75 82 ALA B O 1
ATOM 2753 N N . GLY B 1 83 ? 9.625 -9.062 -27.391 1 95.19 83 GLY B N 1
ATOM 2754 C CA . GLY B 1 83 ? 9.117 -7.754 -27.766 1 95.19 83 GLY B CA 1
ATOM 2755 C C . GLY B 1 83 ? 8.094 -7.203 -26.797 1 95.19 83 GLY B C 1
ATOM 2756 O O . GLY B 1 83 ? 7.422 -6.215 -27.078 1 95.19 83 GLY B O 1
ATOM 2757 N N . ALA B 1 84 ? 7.883 -7.816 -25.641 1 96.19 84 ALA B N 1
ATOM 2758 C CA . ALA B 1 84 ? 6.98 -7.27 -24.641 1 96.19 84 ALA B CA 1
ATOM 2759 C C . ALA B 1 84 ? 7.418 -5.867 -24.219 1 96.19 84 ALA B C 1
ATOM 2761 O O . ALA B 1 84 ? 8.609 -5.555 -24.219 1 96.19 84 ALA B O 1
ATOM 2762 N N . ARG 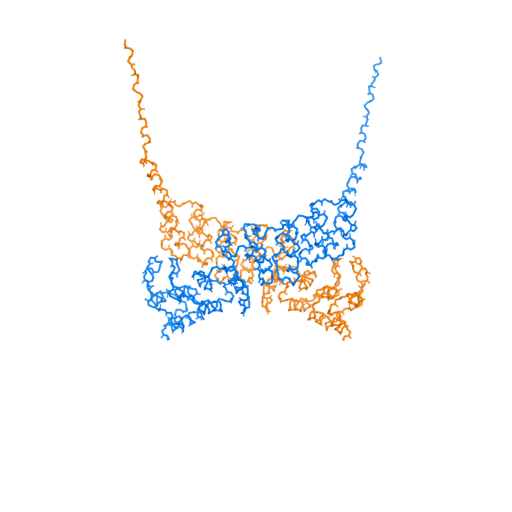B 1 85 ? 6.445 -5.047 -23.875 1 92.88 85 ARG B N 1
ATOM 2763 C CA . ARG B 1 85 ? 6.73 -3.66 -23.516 1 92.88 85 ARG B CA 1
ATOM 2764 C C . ARG B 1 85 ? 6.859 -3.498 -22 1 92.88 85 ARG B C 1
ATOM 2766 O O . ARG B 1 85 ? 5.938 -3.83 -21.25 1 92.88 85 ARG B O 1
ATOM 2773 N N . ALA B 1 86 ? 7.926 -2.914 -21.547 1 88.38 86 ALA B N 1
ATOM 2774 C CA . ALA B 1 86 ? 8.211 -2.736 -20.125 1 88.38 86 ALA B CA 1
ATOM 2775 C C . ALA B 1 86 ? 7.129 -1.896 -19.438 1 88.38 86 ALA B C 1
ATOM 2777 O O . ALA B 1 86 ? 6.754 -2.158 -18.297 1 88.38 86 ALA B O 1
ATOM 2778 N N . THR B 1 87 ? 6.621 -0.933 -20.094 1 84.06 87 THR B N 1
ATOM 2779 C CA . THR B 1 87 ? 5.668 0.023 -19.547 1 84.06 87 THR B CA 1
ATOM 2780 C C . THR B 1 87 ? 4.367 -0.672 -19.156 1 84.06 87 THR B C 1
ATOM 2782 O O . THR B 1 87 ? 3.613 -0.173 -18.328 1 84.06 87 THR B O 1
ATOM 2785 N N . SER B 1 88 ? 4.156 -1.862 -19.688 1 83.81 88 SER B N 1
ATOM 2786 C CA . SER B 1 88 ? 2.896 -2.562 -19.453 1 83.81 88 SER B CA 1
ATOM 2787 C C . SER B 1 88 ? 2.887 -3.234 -18.078 1 83.81 88 SER B C 1
ATOM 2789 O O . SER B 1 88 ? 1.824 -3.588 -17.562 1 83.81 88 SER B O 1
ATOM 2791 N N . ALA B 1 89 ? 4.062 -3.369 -17.547 1 86.25 89 ALA B N 1
ATOM 2792 C CA . ALA B 1 89 ? 4.133 -4.195 -16.344 1 86.25 89 ALA B CA 1
ATOM 2793 C C . ALA B 1 89 ? 4.754 -3.42 -15.188 1 86.25 89 ALA B C 1
ATOM 2795 O O . ALA B 1 89 ? 5.094 -4 -14.156 1 86.25 89 ALA B O 1
ATOM 2796 N N . ILE B 1 90 ? 4.805 -2.133 -15.32 1 85.88 90 ILE B N 1
ATOM 2797 C CA . ILE B 1 90 ? 5.531 -1.344 -14.336 1 85.88 90 ILE B CA 1
ATOM 2798 C C . ILE B 1 90 ? 4.781 -1.37 -13 1 85.88 90 ILE B C 1
ATOM 2800 O O . ILE B 1 90 ? 5.398 -1.323 -11.938 1 85.88 90 ILE B O 1
ATOM 2804 N N . SER B 1 91 ? 3.455 -1.441 -13.062 1 79.75 91 SER B N 1
ATOM 2805 C CA . SER B 1 91 ? 2.658 -1.444 -11.836 1 79.75 91 SER B CA 1
ATOM 2806 C C . SER B 1 91 ? 2.914 -2.703 -11.016 1 79.75 91 SER B C 1
ATOM 2808 O O . SER B 1 91 ? 2.562 -2.76 -9.836 1 79.75 91 SER B O 1
ATOM 2810 N N . TRP B 1 92 ? 3.602 -3.662 -11.578 1 81.88 92 TRP B N 1
ATOM 2811 C CA . TRP B 1 92 ? 3.832 -4.938 -10.906 1 81.88 92 TRP B CA 1
ATOM 2812 C C . TRP B 1 92 ? 5.219 -4.977 -10.273 1 81.88 92 TRP B C 1
ATOM 2814 O O . TRP B 1 92 ? 5.574 -5.949 -9.602 1 81.88 92 TRP B O 1
ATOM 2824 N N . LEU B 1 93 ? 5.902 -3.91 -10.523 1 82.25 93 LEU B N 1
ATOM 2825 C CA . LEU B 1 93 ? 7.234 -3.822 -9.938 1 82.25 93 LEU B CA 1
ATOM 2826 C C . LEU B 1 93 ? 7.164 -3.352 -8.484 1 82.25 93 LEU B C 1
ATOM 2828 O O . LEU B 1 93 ? 8.195 -3.078 -7.867 1 82.25 93 LEU B O 1
ATOM 2832 N N . THR B 1 94 ? 5.852 -3.283 -8.094 1 71.69 94 THR B N 1
ATOM 2833 C CA . THR B 1 94 ? 5.676 -2.805 -6.723 1 71.69 94 THR B CA 1
ATOM 2834 C C . THR B 1 94 ? 5.496 -3.975 -5.762 1 71.69 94 THR B C 1
ATOM 2836 O O . THR B 1 94 ? 5.039 -5.047 -6.16 1 71.69 94 THR B O 1
ATOM 2839 N N . GLY B 1 95 ? 6.5 -4.344 -4.898 1 65.62 95 GLY B N 1
ATOM 2840 C CA . GLY B 1 95 ? 6.391 -5.445 -3.953 1 65.62 95 GLY B CA 1
ATOM 2841 C C . GLY B 1 95 ? 7.688 -5.734 -3.225 1 65.62 95 GLY B C 1
ATOM 2842 O O . GLY B 1 95 ? 8.625 -4.938 -3.279 1 65.62 95 GLY B O 1
ATOM 2843 N N . GLU B 1 96 ? 7.637 -6.695 -2.422 1 62.94 96 GLU B N 1
ATOM 2844 C CA . GLU B 1 96 ? 8.789 -7.004 -1.577 1 62.94 96 GLU B CA 1
ATOM 2845 C C . GLU B 1 96 ? 9.383 -8.367 -1.934 1 62.94 96 GLU B C 1
ATOM 2847 O O . GLU B 1 96 ? 10.055 -8.984 -1.11 1 62.94 96 GLU B O 1
ATOM 2852 N N . GLN B 1 97 ? 9.297 -8.664 -3.199 1 65.69 97 GLN B N 1
ATOM 2853 C CA . GLN B 1 97 ? 9.805 -9.969 -3.629 1 65.69 97 GLN B CA 1
ATOM 2854 C C . GLN B 1 97 ? 11.328 -9.969 -3.697 1 65.69 97 GLN B C 1
ATOM 2856 O O . GLN B 1 97 ? 11.938 -8.977 -4.109 1 65.69 97 GLN B O 1
ATOM 2861 N N . ARG B 1 98 ? 11.898 -11.094 -3.207 1 65.31 98 ARG B N 1
ATOM 2862 C CA . ARG B 1 98 ? 13.352 -11.266 -3.223 1 65.31 98 ARG B CA 1
ATOM 2863 C C . ARG B 1 98 ? 13.906 -11.109 -4.633 1 65.31 98 ARG B C 1
ATOM 2865 O O . ARG B 1 98 ? 15 -10.578 -4.82 1 65.31 98 ARG B O 1
ATOM 2872 N N . GLU B 1 99 ? 13.125 -11.555 -5.57 1 72.06 99 GLU B N 1
ATOM 2873 C CA . GLU B 1 99 ? 13.602 -11.586 -6.949 1 72.06 99 GLU B CA 1
ATOM 2874 C C . GLU B 1 99 ? 13.359 -10.25 -7.645 1 72.06 99 GLU B C 1
ATOM 2876 O O . GLU B 1 99 ? 13.844 -10.023 -8.758 1 72.06 99 GLU B O 1
ATOM 2881 N N . LEU B 1 100 ? 12.805 -9.414 -6.984 1 82.12 100 LEU B N 1
ATOM 2882 C CA . LEU B 1 100 ? 12.328 -8.203 -7.641 1 82.12 100 LEU B CA 1
ATOM 2883 C C . LEU B 1 100 ? 13.5 -7.352 -8.125 1 82.12 100 LEU B C 1
ATOM 2885 O O . LEU B 1 100 ? 13.477 -6.832 -9.242 1 82.12 100 LEU B O 1
ATOM 2889 N N . PRO B 1 101 ? 14.555 -7.297 -7.387 1 87.5 101 PRO B N 1
ATOM 2890 C CA . PRO B 1 101 ? 15.664 -6.492 -7.898 1 87.5 101 PRO B CA 1
ATOM 2891 C C . PRO B 1 101 ? 16.203 -7 -9.234 1 87.5 101 PRO B C 1
ATOM 2893 O O . PRO B 1 101 ? 16.5 -6.203 -10.125 1 87.5 101 PRO B O 1
ATOM 2896 N N . GLY B 1 102 ? 16.312 -8.305 -9.328 1 90.19 102 GLY B N 1
ATOM 2897 C CA . GLY B 1 102 ? 16.734 -8.875 -10.594 1 90.19 102 GLY B CA 1
ATOM 2898 C C . GLY B 1 102 ? 15.781 -8.578 -11.734 1 90.19 102 GLY B C 1
ATOM 2899 O O . GLY B 1 102 ? 16.219 -8.297 -12.859 1 90.19 102 GLY B O 1
ATOM 2900 N N . ILE B 1 103 ? 14.57 -8.664 -11.469 1 91.88 103 ILE B N 1
ATOM 2901 C CA . ILE B 1 103 ? 13.547 -8.375 -12.461 1 91.88 103 ILE B CA 1
ATOM 2902 C C . ILE B 1 103 ? 13.617 -6.898 -12.859 1 91.88 103 ILE B C 1
ATOM 2904 O O . ILE B 1 103 ? 13.531 -6.559 -14.039 1 91.88 103 ILE B O 1
ATOM 2908 N N . ILE B 1 104 ? 13.742 -6.062 -11.898 1 93 104 ILE B N 1
ATOM 2909 C CA . ILE B 1 104 ? 13.859 -4.629 -12.148 1 93 104 ILE B CA 1
ATOM 2910 C C . ILE B 1 104 ? 15.047 -4.359 -13.078 1 93 104 ILE B C 1
ATOM 2912 O O . ILE B 1 104 ? 14.938 -3.564 -14.008 1 93 104 ILE B O 1
ATOM 2916 N N . ARG B 1 105 ? 16.156 -5.016 -12.852 1 94.31 105 ARG B N 1
ATOM 2917 C CA . ARG B 1 105 ? 17.328 -4.867 -13.711 1 94.31 105 ARG B CA 1
ATOM 2918 C C . ARG B 1 105 ? 16.984 -5.227 -15.156 1 94.31 105 ARG B C 1
ATOM 2920 O O . ARG B 1 105 ? 17.453 -4.559 -16.078 1 94.31 105 ARG B O 1
ATOM 2927 N N . GLN B 1 106 ? 16.297 -6.242 -15.305 1 94.5 106 GLN B N 1
ATOM 2928 C CA . GLN B 1 106 ? 15.891 -6.648 -16.641 1 94.5 106 GLN B CA 1
ATOM 2929 C C . GLN B 1 106 ? 15.031 -5.574 -17.312 1 94.5 106 GLN B C 1
ATOM 2931 O O . GLN B 1 106 ? 15.172 -5.316 -18.516 1 94.5 106 GLN B O 1
ATOM 2936 N N . PHE B 1 107 ? 14.141 -5.02 -16.562 1 95.19 107 PHE B N 1
ATOM 2937 C CA . PHE B 1 107 ? 13.328 -3.932 -17.094 1 95.19 107 PHE B CA 1
ATOM 2938 C C . PHE B 1 107 ? 14.211 -2.789 -17.578 1 95.19 107 PHE B C 1
ATOM 2940 O O . PHE B 1 107 ? 13.977 -2.227 -18.656 1 95.19 107 PHE B O 1
ATOM 2947 N N . PHE B 1 108 ? 15.203 -2.506 -16.844 1 94.5 108 PHE B N 1
ATOM 2948 C CA . PHE B 1 108 ? 16.125 -1.432 -17.203 1 94.5 108 PHE B CA 1
ATOM 2949 C C . PHE B 1 108 ? 16.906 -1.794 -18.469 1 94.5 108 PHE B C 1
ATOM 2951 O O . PHE B 1 108 ? 17.078 -0.96 -19.359 1 94.5 108 PHE B O 1
ATOM 2958 N N . ASP B 1 109 ? 17.375 -2.988 -18.484 1 93.62 109 ASP B N 1
ATOM 2959 C CA . ASP B 1 109 ? 18.125 -3.453 -19.641 1 93.62 109 ASP B CA 1
ATOM 2960 C C . ASP B 1 109 ? 17.281 -3.363 -20.906 1 93.62 109 ASP B C 1
ATOM 2962 O O . ASP B 1 109 ? 17.812 -3.318 -22.016 1 93.62 109 ASP B O 1
ATOM 2966 N N . HIS B 1 110 ? 16.031 -3.271 -20.75 1 92.31 110 HIS B N 1
ATOM 2967 C CA . HIS B 1 110 ? 15.148 -3.232 -21.906 1 92.31 110 HIS B CA 1
ATOM 2968 C C . HIS B 1 110 ? 14.453 -1.88 -22.016 1 92.31 110 HIS B C 1
ATOM 2970 O O . HIS B 1 110 ? 13.344 -1.792 -22.547 1 92.31 110 HIS B O 1
ATOM 2976 N N . GLY B 1 111 ? 14.953 -0.927 -21.328 1 90.19 111 GLY B N 1
ATOM 2977 C CA . GLY B 1 111 ? 14.625 0.446 -21.688 1 90.19 111 GLY B CA 1
ATOM 2978 C C . GLY B 1 111 ? 13.695 1.111 -20.688 1 90.19 111 GLY B C 1
ATOM 2979 O O . GLY B 1 111 ? 13.102 2.152 -20.984 1 90.19 111 GLY B O 1
ATOM 2980 N N . LEU B 1 112 ? 13.516 0.558 -19.609 1 93.31 112 LEU B N 1
ATOM 2981 C CA . LEU B 1 112 ? 12.68 1.241 -18.625 1 93.31 112 LEU B CA 1
ATOM 2982 C C . LEU B 1 112 ? 13.336 2.539 -18.172 1 93.31 112 LEU B C 1
ATOM 2984 O O . LEU B 1 112 ? 14.539 2.566 -17.891 1 93.31 112 LEU B O 1
ATOM 2988 N N . ASP B 1 113 ? 12.547 3.594 -18.125 1 94.38 113 ASP B N 1
ATOM 2989 C CA . ASP B 1 113 ? 12.992 4.867 -17.562 1 94.38 113 ASP B CA 1
ATOM 2990 C C . ASP B 1 113 ? 12.977 4.828 -16.047 1 94.38 113 ASP B C 1
ATOM 2992 O O . ASP B 1 113 ? 11.938 4.578 -15.43 1 94.38 113 ASP B O 1
ATOM 2996 N N . PRO B 1 114 ? 14.102 5.02 -15.438 1 94.62 114 PRO B N 1
ATOM 2997 C CA . PRO B 1 114 ? 14.148 4.992 -13.977 1 94.62 114 PRO B CA 1
ATOM 2998 C C . PRO B 1 114 ? 13.203 6.008 -13.336 1 94.62 114 PRO B C 1
ATOM 3000 O O . PRO B 1 114 ? 12.875 5.887 -12.156 1 94.62 114 PRO B O 1
ATOM 3003 N N . ASN B 1 115 ? 12.812 7 -14.039 1 94.81 115 ASN B N 1
ATOM 3004 C CA . ASN B 1 115 ? 11.914 8.008 -13.5 1 94.81 115 ASN B CA 1
ATOM 3005 C C . ASN B 1 115 ? 10.492 7.824 -14.023 1 94.81 115 ASN B C 1
ATOM 3007 O O . ASN B 1 115 ? 9.688 8.758 -13.992 1 94.81 115 ASN B O 1
ATOM 3011 N N . ALA B 1 116 ? 10.242 6.59 -14.523 1 91.81 116 ALA B N 1
ATOM 3012 C CA . ALA B 1 116 ? 8.891 6.27 -14.969 1 91.81 116 ALA B CA 1
ATOM 3013 C C . ALA B 1 116 ? 7.891 6.363 -13.812 1 91.81 116 ALA B C 1
ATOM 3015 O O . ALA B 1 116 ? 8.273 6.266 -12.648 1 91.81 116 ALA B O 1
ATOM 3016 N N . THR B 1 117 ? 6.629 6.652 -14.188 1 90.31 117 THR B N 1
ATOM 3017 C CA . THR B 1 117 ? 5.594 6.801 -13.172 1 90.31 117 THR B CA 1
ATOM 3018 C C . THR B 1 117 ? 4.469 5.793 -13.398 1 90.31 117 THR B C 1
ATOM 3020 O O . THR B 1 117 ? 4.242 5.348 -14.523 1 90.31 117 THR B O 1
ATOM 3023 N N . SER B 1 118 ? 3.857 5.297 -12.375 1 85.06 118 SER B N 1
ATOM 3024 C CA . SER B 1 118 ? 2.611 4.539 -12.391 1 85.06 118 SER B CA 1
ATOM 3025 C C . SER B 1 118 ? 1.459 5.359 -11.82 1 85.06 118 SER B C 1
ATOM 3027 O O . SER B 1 118 ? 1.478 5.73 -10.641 1 85.06 118 SER B O 1
ATOM 3029 N N . ASN B 1 119 ? 0.477 5.684 -12.648 1 78.44 119 ASN B N 1
ATOM 3030 C CA . ASN B 1 119 ? -0.631 6.539 -12.242 1 78.44 119 ASN B CA 1
ATOM 3031 C C . ASN B 1 119 ? -0.133 7.863 -11.664 1 78.44 119 ASN B C 1
ATOM 3033 O O . ASN B 1 119 ? -0.582 8.289 -10.602 1 78.44 119 ASN B O 1
ATOM 3037 N N . GLY B 1 120 ? 1.014 8.32 -12.211 1 82.5 120 GLY B N 1
ATOM 3038 C CA . GLY B 1 120 ? 1.549 9.625 -11.844 1 82.5 120 GLY B CA 1
ATOM 3039 C C . GLY B 1 120 ? 2.572 9.547 -10.727 1 82.5 120 GLY B C 1
ATOM 3040 O O . GLY B 1 120 ? 3.266 10.531 -10.445 1 82.5 120 GLY B O 1
ATOM 3041 N N . GLU B 1 121 ? 2.674 8.453 -10.109 1 87.69 121 GLU B N 1
ATOM 3042 C CA . GLU B 1 121 ? 3.604 8.297 -9 1 87.69 121 GLU B CA 1
ATOM 3043 C C . GLU B 1 121 ? 4.941 7.738 -9.469 1 87.69 121 GLU B C 1
ATOM 3045 O O . GLU B 1 121 ? 4.988 6.699 -10.125 1 87.69 121 GLU B O 1
ATOM 3050 N N . PRO B 1 122 ? 5.961 8.469 -9.148 1 92.56 122 PRO B N 1
ATOM 3051 C CA . PRO B 1 122 ? 7.266 7.875 -9.469 1 92.56 122 PRO B CA 1
ATOM 3052 C C . PRO B 1 122 ? 7.445 6.488 -8.867 1 92.56 122 PRO B C 1
ATOM 3054 O O . PRO B 1 122 ? 7.082 6.258 -7.711 1 92.56 122 PRO B O 1
ATOM 3057 N N . LEU B 1 123 ? 8.031 5.594 -9.578 1 91.94 123 LEU B N 1
ATOM 3058 C CA . LEU B 1 123 ? 8.148 4.207 -9.133 1 91.94 123 LEU B CA 1
ATOM 3059 C C . LEU B 1 123 ? 9.016 4.113 -7.883 1 91.94 123 LEU B C 1
ATOM 3061 O O . LEU B 1 123 ? 8.773 3.266 -7.02 1 91.94 123 LEU B O 1
ATOM 3065 N N . LEU B 1 124 ? 9.984 4.957 -7.793 1 93.31 124 LEU B N 1
ATOM 3066 C CA . LEU B 1 124 ? 10.852 4.965 -6.621 1 93.31 124 LEU B CA 1
ATOM 3067 C C . LEU B 1 124 ? 10.047 5.16 -5.344 1 93.31 124 LEU B C 1
ATOM 3069 O O . LEU B 1 124 ? 10.398 4.613 -4.293 1 93.31 124 LEU B O 1
ATOM 3073 N N . CYS B 1 125 ? 8.922 5.879 -5.465 1 91.5 125 CYS B N 1
ATOM 3074 C CA . CYS B 1 125 ? 8.062 6.145 -4.312 1 91.5 125 CYS B CA 1
ATOM 3075 C C . CYS B 1 125 ? 7.242 4.918 -3.945 1 91.5 125 CYS B C 1
ATOM 3077 O O . CYS B 1 125 ? 6.707 4.828 -2.838 1 91.5 125 CYS B O 1
ATOM 3079 N N . LEU B 1 126 ? 7.184 4.023 -4.848 1 86.56 126 LEU B N 1
ATOM 3080 C CA . LEU B 1 126 ? 6.309 2.875 -4.645 1 86.56 126 LEU B CA 1
ATOM 3081 C C . LEU B 1 126 ? 7.102 1.671 -4.145 1 86.56 126 LEU B C 1
ATOM 3083 O O . LEU B 1 126 ? 6.516 0.647 -3.779 1 86.56 126 LEU B O 1
ATOM 3087 N N . LEU B 1 127 ? 8.359 1.754 -4.133 1 87.06 127 LEU B N 1
ATOM 3088 C CA . LEU B 1 127 ? 9.203 0.647 -3.705 1 87.06 127 LEU B CA 1
ATOM 3089 C C . LEU B 1 127 ? 9.344 0.625 -2.186 1 87.06 127 LEU B C 1
ATOM 3091 O O . LEU B 1 127 ? 9.438 1.678 -1.552 1 87.06 127 LEU B O 1
ATOM 3095 N N . SER B 1 128 ? 9.359 -0.569 -1.632 1 81.25 128 SER B N 1
ATOM 3096 C CA . SER B 1 128 ? 9.359 -0.678 -0.176 1 81.25 128 SER B CA 1
ATOM 3097 C C . SER B 1 128 ? 10.641 -1.331 0.334 1 81.25 128 SER B C 1
ATOM 3099 O O . SER B 1 128 ? 10.852 -1.428 1.544 1 81.25 128 SER B O 1
ATOM 3101 N N . THR B 1 129 ? 11.5 -1.789 -0.56 1 85.06 129 THR B N 1
ATOM 3102 C CA . THR B 1 129 ? 12.734 -2.439 -0.122 1 85.06 129 THR B CA 1
ATOM 3103 C C . THR B 1 129 ? 13.953 -1.688 -0.643 1 85.06 129 THR B C 1
ATOM 3105 O O . THR B 1 129 ? 13.945 -1.169 -1.761 1 85.06 129 THR B O 1
ATOM 3108 N N . PRO B 1 130 ? 14.945 -1.639 0.244 1 91.5 130 PRO B N 1
ATOM 3109 C CA . PRO B 1 130 ? 16.172 -0.95 -0.187 1 91.5 130 PRO B CA 1
ATOM 3110 C C . PRO B 1 130 ? 16.781 -1.572 -1.436 1 91.5 130 PRO B C 1
ATOM 3112 O O . PRO B 1 130 ? 17.344 -0.86 -2.273 1 91.5 130 PRO B O 1
ATOM 3115 N N . GLU B 1 131 ? 16.719 -2.877 -1.582 1 90.56 131 GLU B N 1
ATOM 3116 C CA . GLU B 1 131 ? 17.344 -3.564 -2.713 1 90.56 131 GLU B CA 1
ATOM 3117 C C . GLU B 1 131 ? 16.719 -3.119 -4.035 1 90.56 131 GLU B C 1
ATOM 3119 O O . GLU B 1 131 ? 17.438 -2.84 -4.996 1 90.56 131 GLU B O 1
ATOM 3124 N N . SER B 1 132 ? 15.461 -3.068 -4.012 1 91.19 132 SER B N 1
ATOM 3125 C CA . SER B 1 132 ? 14.773 -2.641 -5.223 1 91.19 132 SER B CA 1
ATOM 3126 C C . SER B 1 132 ? 15.016 -1.163 -5.508 1 91.19 132 SER B C 1
ATOM 3128 O O . SER B 1 132 ? 15.234 -0.775 -6.66 1 91.19 132 SER B O 1
ATOM 3130 N N . ALA B 1 133 ? 14.953 -0.39 -4.473 1 94.5 133 ALA B N 1
ATOM 3131 C CA . ALA B 1 133 ? 15.203 1.041 -4.633 1 94.5 133 ALA B CA 1
ATOM 3132 C C . ALA B 1 133 ? 16.609 1.3 -5.152 1 94.5 133 ALA B C 1
ATOM 3134 O O . ALA B 1 133 ? 16.828 2.211 -5.953 1 94.5 133 ALA B O 1
ATOM 3135 N N . ARG B 1 134 ? 17.531 0.543 -4.684 1 95.94 134 ARG B N 1
ATOM 3136 C CA . ARG B 1 134 ? 18.922 0.688 -5.098 1 95.94 134 ARG B CA 1
ATOM 3137 C C . ARG B 1 134 ? 19.062 0.521 -6.605 1 95.94 134 ARG B C 1
ATOM 3139 O O . ARG B 1 134 ? 19.828 1.242 -7.246 1 95.94 134 ARG B O 1
ATOM 3146 N N . GLU B 1 135 ? 18.359 -0.401 -7.195 1 94.94 135 GLU B N 1
ATOM 3147 C CA . GLU B 1 135 ? 18.422 -0.616 -8.641 1 94.94 135 GLU B CA 1
ATOM 3148 C C . GLU B 1 135 ? 18 0.64 -9.398 1 94.94 135 GLU B C 1
ATOM 3150 O O . GLU B 1 135 ? 18.594 0.972 -10.43 1 94.94 135 GLU B O 1
ATOM 3155 N N . PHE B 1 136 ? 16.984 1.293 -8.93 1 96.06 136 PHE B N 1
ATOM 3156 C CA . PHE B 1 136 ? 16.5 2.514 -9.57 1 96.06 136 PHE B CA 1
ATOM 3157 C C . PHE B 1 136 ? 17.516 3.643 -9.398 1 96.06 136 PHE B C 1
ATOM 3159 O O . PHE B 1 136 ? 17.828 4.348 -10.359 1 96.06 136 PHE B O 1
ATOM 3166 N N . LEU B 1 137 ? 18 3.771 -8.227 1 97.62 137 LEU B N 1
ATOM 3167 C CA . LEU B 1 137 ? 18.906 4.871 -7.91 1 97.62 137 LEU B CA 1
ATOM 3168 C C . LEU B 1 137 ? 20.203 4.738 -8.688 1 97.62 137 LEU B C 1
ATOM 3170 O O . LEU B 1 137 ? 20.734 5.734 -9.188 1 97.62 137 LEU B O 1
ATOM 3174 N N . LEU B 1 138 ? 20.75 3.557 -8.797 1 96.44 138 LEU B N 1
ATOM 3175 C CA . LEU B 1 138 ? 21.984 3.311 -9.531 1 96.44 138 LEU B CA 1
ATOM 3176 C C . LEU B 1 138 ? 21.812 3.627 -11.016 1 96.44 138 LEU B C 1
ATOM 3178 O O . LEU B 1 138 ? 22.797 3.9 -11.711 1 96.44 138 LEU B O 1
ATOM 3182 N N . ARG B 1 139 ? 20.625 3.623 -11.453 1 96.06 139 ARG B N 1
ATOM 3183 C CA . ARG B 1 139 ? 20.344 3.863 -12.867 1 96.06 139 ARG B CA 1
ATOM 3184 C C . ARG B 1 139 ? 19.922 5.309 -13.109 1 96.06 139 ARG B C 1
ATOM 3186 O O . ARG B 1 139 ? 19.531 5.668 -14.219 1 96.06 139 ARG B O 1
ATOM 3193 N N . GLY B 1 140 ? 19.875 6.074 -12.023 1 96.19 140 GLY B N 1
ATOM 3194 C CA . GLY B 1 140 ? 19.719 7.508 -12.203 1 96.19 140 GLY B CA 1
ATOM 3195 C C . GLY B 1 140 ? 18.344 8.008 -11.789 1 96.19 140 GLY B C 1
ATOM 3196 O O . GLY B 1 140 ? 17.938 9.117 -12.156 1 96.19 140 GLY B O 1
ATOM 3197 N N . ALA B 1 141 ? 17.625 7.25 -11.148 1 97.31 141 ALA B N 1
ATOM 3198 C CA . ALA B 1 141 ? 16.344 7.75 -10.633 1 97.31 141 ALA B CA 1
ATOM 3199 C C . ALA B 1 141 ? 16.562 8.961 -9.727 1 97.31 141 ALA B C 1
ATOM 3201 O O . ALA B 1 141 ? 17.5 8.992 -8.938 1 97.31 141 ALA B O 1
ATOM 3202 N N . ASP B 1 142 ? 15.734 9.953 -9.812 1 97.81 142 ASP B N 1
ATOM 3203 C CA . ASP B 1 142 ? 15.781 11.148 -8.977 1 97.81 142 ASP B CA 1
ATOM 3204 C C . ASP B 1 142 ? 15.18 10.875 -7.598 1 97.81 142 ASP B C 1
ATOM 3206 O O . ASP B 1 142 ? 13.969 10.688 -7.473 1 97.81 142 ASP B O 1
ATOM 3210 N N . PRO B 1 143 ? 15.977 10.875 -6.621 1 97.62 143 PRO B N 1
ATOM 3211 C CA . PRO B 1 143 ? 15.484 10.562 -5.277 1 97.62 143 PRO B CA 1
ATOM 3212 C C . PRO B 1 143 ? 14.609 11.672 -4.699 1 97.62 143 PRO B C 1
ATOM 3214 O O . PRO B 1 143 ? 14.039 11.508 -3.615 1 97.62 143 PRO B O 1
ATOM 3217 N N . ASN B 1 144 ? 14.414 12.781 -5.406 1 97.12 144 ASN B N 1
ATOM 3218 C CA . ASN B 1 144 ? 13.633 13.906 -4.898 1 97.12 144 ASN B CA 1
ATOM 3219 C C . ASN B 1 144 ? 12.383 14.148 -5.742 1 97.12 144 ASN B C 1
ATOM 3221 O O . ASN B 1 144 ? 11.688 15.148 -5.559 1 97.12 144 ASN B O 1
ATOM 3225 N N . ARG B 1 145 ? 12.133 13.258 -6.676 1 95.5 145 ARG B N 1
ATOM 3226 C CA . ARG B 1 145 ? 10.93 13.391 -7.484 1 95.5 145 ARG B CA 1
ATOM 3227 C C . ARG B 1 145 ? 9.688 13.023 -6.676 1 95.5 145 ARG B C 1
ATOM 3229 O O . ARG B 1 145 ? 9.57 11.898 -6.188 1 95.5 145 ARG B O 1
ATOM 3236 N N . CYS B 1 146 ? 8.719 13.93 -6.613 1 92.44 146 CYS B N 1
ATOM 3237 C CA . CYS B 1 146 ? 7.57 13.758 -5.734 1 92.44 146 CYS B CA 1
ATOM 3238 C C . CYS B 1 146 ? 6.359 13.258 -6.52 1 92.44 146 CYS B C 1
ATOM 3240 O O . CYS B 1 146 ? 6.297 13.414 -7.738 1 92.44 146 CYS B O 1
ATOM 3242 N N . SER B 1 147 ? 5.469 12.617 -5.777 1 87.62 147 SER B N 1
ATOM 3243 C CA . SER B 1 147 ? 4.168 12.25 -6.328 1 87.62 147 SER B CA 1
ATOM 3244 C C . SER B 1 147 ? 3.316 13.492 -6.594 1 87.62 147 SER B C 1
ATOM 3246 O O . SER B 1 147 ? 3.674 14.594 -6.184 1 87.62 147 SER B O 1
ATOM 3248 N N . PRO B 1 148 ? 2.189 13.227 -7.297 1 78.75 148 PRO B N 1
ATOM 3249 C CA . PRO B 1 148 ? 1.283 14.352 -7.543 1 78.75 148 PRO B CA 1
ATOM 3250 C C . PRO B 1 148 ? 0.742 14.961 -6.25 1 78.75 148 PRO B C 1
ATOM 3252 O O . PRO B 1 148 ? 0.373 16.141 -6.23 1 78.75 148 PRO B O 1
ATOM 3255 N N . ARG B 1 149 ? 0.769 14.25 -5.215 1 74.94 149 ARG B N 1
ATOM 3256 C CA . ARG B 1 149 ? 0.276 14.734 -3.932 1 74.94 149 ARG B CA 1
ATOM 3257 C C . ARG B 1 149 ? 1.406 15.344 -3.105 1 74.94 149 ARG B C 1
ATOM 3259 O O . ARG B 1 149 ? 1.215 15.68 -1.935 1 74.94 149 ARG B O 1
ATOM 3266 N N . GLY B 1 150 ? 2.646 15.289 -3.662 1 82.94 150 GLY B N 1
ATOM 3267 C CA . GLY B 1 150 ? 3.764 15.953 -3.01 1 82.94 150 GLY B CA 1
ATOM 3268 C C . GLY B 1 150 ? 4.582 15.023 -2.135 1 82.94 150 GLY B C 1
ATOM 3269 O O . GLY B 1 150 ? 5.461 15.469 -1.395 1 82.94 150 GLY B O 1
ATOM 3270 N N . ALA B 1 151 ? 4.355 13.805 -2.244 1 86.38 151 ALA B N 1
ATOM 3271 C CA . ALA B 1 151 ? 5.109 12.859 -1.425 1 86.38 151 ALA B CA 1
ATOM 3272 C C . ALA B 1 151 ? 6.445 12.508 -2.076 1 86.38 151 ALA B C 1
ATOM 3274 O O . ALA B 1 151 ? 6.48 12.031 -3.213 1 86.38 151 ALA B O 1
ATOM 3275 N N . SER B 1 152 ? 7.492 12.773 -1.341 1 93.69 152 SER B N 1
ATOM 3276 C CA . SER B 1 152 ? 8.82 12.383 -1.792 1 93.69 152 SER B CA 1
ATOM 3277 C C . SER B 1 152 ? 9.117 10.93 -1.451 1 93.69 152 SER B C 1
ATOM 3279 O O . SER B 1 152 ? 8.43 10.328 -0.623 1 93.69 152 SER B O 1
ATOM 3281 N N . PRO B 1 153 ? 10.141 10.359 -2.096 1 94.69 153 PRO B N 1
ATOM 3282 C CA . PRO B 1 153 ? 10.547 9 -1.741 1 94.69 153 PRO B CA 1
ATOM 3283 C C . PRO B 1 153 ? 10.906 8.859 -0.264 1 94.69 153 PRO B C 1
ATOM 3285 O O . PRO B 1 153 ? 10.562 7.848 0.362 1 94.69 153 PRO B O 1
ATOM 3288 N N . LEU B 1 154 ? 11.469 9.859 0.297 1 95.75 154 LEU B N 1
ATOM 3289 C CA . LEU B 1 154 ? 11.789 9.797 1.72 1 95.75 154 LEU B CA 1
ATOM 3290 C C . LEU B 1 154 ? 10.516 9.75 2.559 1 95.75 154 LEU B C 1
ATOM 3292 O O . LEU B 1 154 ? 10.438 9 3.535 1 95.75 154 LEU B O 1
ATOM 3296 N N . MET B 1 155 ? 9.57 10.594 2.18 1 92.44 155 MET B N 1
ATOM 3297 C CA . MET B 1 155 ? 8.305 10.594 2.896 1 92.44 155 MET B CA 1
ATOM 3298 C C . MET B 1 155 ? 7.629 9.227 2.816 1 92.44 155 MET B C 1
ATOM 3300 O O . MET B 1 155 ? 7.086 8.742 3.809 1 92.44 155 MET B O 1
ATOM 3304 N N . ARG B 1 156 ? 7.656 8.672 1.665 1 89.12 156 ARG B N 1
ATOM 3305 C CA . ARG B 1 156 ? 7.07 7.344 1.478 1 89.12 156 ARG B CA 1
ATOM 3306 C C . ARG B 1 156 ? 7.824 6.293 2.283 1 89.12 156 ARG B C 1
ATOM 3308 O O . ARG B 1 156 ? 7.223 5.348 2.799 1 89.12 156 ARG B O 1
ATOM 3315 N N . ALA B 1 157 ? 9.117 6.383 2.314 1 91.25 157 ALA B N 1
ATOM 3316 C CA . ALA B 1 157 ? 9.922 5.457 3.105 1 91.25 157 ALA B CA 1
ATOM 3317 C C . ALA B 1 157 ? 9.508 5.488 4.574 1 91.25 157 ALA B C 1
ATOM 3319 O O . ALA B 1 157 ? 9.5 4.453 5.246 1 91.25 157 ALA B O 1
ATOM 3320 N N . ILE B 1 158 ? 9.133 6.668 5.07 1 91.12 158 ILE B N 1
ATOM 3321 C CA . ILE B 1 158 ? 8.672 6.809 6.445 1 91.12 158 ILE B CA 1
ATOM 3322 C C . ILE B 1 158 ? 7.352 6.055 6.625 1 91.12 158 ILE B C 1
ATOM 3324 O O . ILE B 1 158 ? 7.188 5.301 7.586 1 91.12 158 ILE B O 1
ATOM 3328 N N . SER B 1 159 ? 6.551 6.223 5.652 1 83.44 159 SER B N 1
ATOM 3329 C CA . SER B 1 159 ? 5.215 5.645 5.746 1 83.44 159 SER B CA 1
ATOM 3330 C C . SER B 1 159 ? 5.254 4.129 5.566 1 83.44 159 SER B C 1
ATOM 3332 O O . SER B 1 159 ? 4.418 3.412 6.117 1 83.44 159 SER B O 1
ATOM 3334 N N . SER B 1 160 ? 6.199 3.656 4.852 1 78.56 160 SER B N 1
ATOM 3335 C CA . SER B 1 160 ? 6.234 2.238 4.512 1 78.56 160 SER B CA 1
ATOM 3336 C C . SER B 1 160 ? 7.051 1.446 5.527 1 78.56 160 SER B C 1
ATOM 3338 O O . SER B 1 160 ? 7.156 0.222 5.426 1 78.56 160 SER B O 1
ATOM 3340 N N . THR B 1 161 ? 7.566 2.092 6.48 1 78.06 161 THR B N 1
ATOM 3341 C CA . THR B 1 161 ? 8.383 1.408 7.477 1 78.06 161 THR B CA 1
ATOM 3342 C C . THR B 1 161 ? 7.52 0.511 8.359 1 78.06 161 THR B C 1
ATOM 3344 O O . THR B 1 161 ? 6.602 0.989 9.031 1 78.06 161 THR B O 1
ATOM 3347 N N . CYS B 1 162 ? 7.707 -0.792 8.273 1 72.44 162 CYS B N 1
ATOM 3348 C CA . CYS B 1 162 ? 6.91 -1.742 9.031 1 72.44 162 CYS B CA 1
ATOM 3349 C C . CY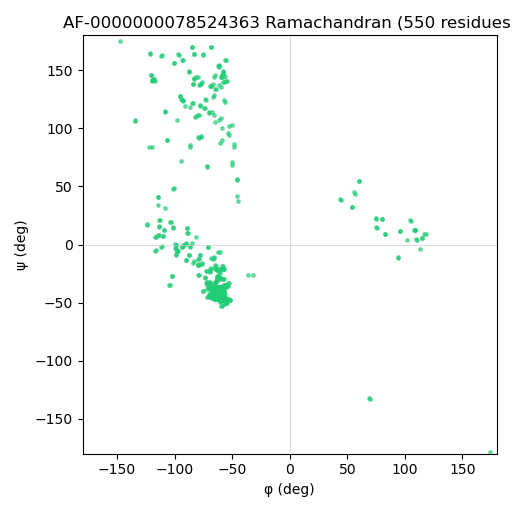S B 1 162 ? 7.688 -2.273 10.234 1 72.44 162 CYS B C 1
ATOM 3351 O O . CYS B 1 162 ? 7.098 -2.734 11.211 1 72.44 162 CYS B O 1
ATOM 3353 N N . GLU B 1 163 ? 8.945 -2.264 10.07 1 78.06 163 GLU B N 1
ATOM 3354 C CA . GLU B 1 163 ? 9.844 -2.645 11.164 1 78.06 163 GLU B CA 1
ATOM 3355 C C . GLU B 1 163 ? 10.812 -1.515 11.5 1 78.06 163 GLU B C 1
ATOM 3357 O O . GLU B 1 163 ? 10.852 -0.495 10.812 1 78.06 163 GLU B O 1
ATOM 3362 N N . GLU B 1 164 ? 11.406 -1.661 12.664 1 87.25 164 GLU B N 1
ATOM 3363 C CA . GLU B 1 164 ? 12.398 -0.663 13.039 1 87.25 164 GLU B CA 1
ATOM 3364 C C . GLU B 1 164 ? 13.672 -0.813 12.211 1 87.25 164 GLU B C 1
ATOM 3366 O O . GLU B 1 164 ? 14.711 -1.247 12.719 1 87.25 164 GLU B O 1
ATOM 3371 N N . ASP B 1 165 ? 13.539 -0.551 10.961 1 88.5 165 ASP B N 1
ATOM 3372 C CA . ASP B 1 165 ? 14.625 -0.658 9.984 1 88.5 165 ASP B CA 1
ATOM 3373 C C . ASP B 1 165 ? 14.664 0.568 9.07 1 88.5 165 ASP B C 1
ATOM 3375 O O . ASP B 1 165 ? 13.812 0.725 8.195 1 88.5 165 ASP B O 1
ATOM 3379 N N . PRO B 1 166 ? 15.617 1.421 9.25 1 93.12 166 PRO B N 1
ATOM 3380 C CA . PRO B 1 166 ? 15.695 2.652 8.461 1 93.12 166 PRO B CA 1
ATOM 3381 C C . PRO B 1 166 ? 16.484 2.473 7.168 1 93.12 166 PRO B C 1
ATOM 3383 O O . PRO B 1 166 ? 16.891 3.457 6.543 1 93.12 166 PRO B O 1
ATOM 3386 N N . SER B 1 167 ? 16.781 1.252 6.703 1 94.44 167 SER B N 1
ATOM 3387 C CA . SER B 1 167 ? 17.703 0.962 5.605 1 94.44 167 SER B CA 1
ATOM 3388 C C . SER B 1 167 ? 17.266 1.659 4.324 1 94.44 167 SER B C 1
ATOM 3390 O O . SER B 1 167 ? 18.094 2.199 3.59 1 94.44 167 SER B O 1
ATOM 3392 N N . LEU B 1 168 ? 16 1.632 4.039 1 94.31 168 LEU B N 1
ATOM 3393 C CA . LEU B 1 168 ? 15.516 2.285 2.828 1 94.31 168 LEU B CA 1
ATOM 3394 C C . LEU B 1 168 ? 15.719 3.795 2.908 1 94.31 168 LEU B C 1
ATOM 3396 O O . LEU B 1 168 ? 16.156 4.422 1.937 1 94.31 168 LEU B O 1
ATOM 3400 N N . PHE B 1 169 ? 15.352 4.34 3.99 1 95.88 169 PHE B N 1
ATOM 3401 C CA . PHE B 1 169 ? 15.531 5.77 4.227 1 95.88 169 PHE B CA 1
ATOM 3402 C C . PHE B 1 169 ? 17 6.164 4.059 1 95.88 169 PHE B C 1
ATOM 3404 O O . PHE B 1 169 ? 17.312 7.133 3.367 1 95.88 169 PHE B O 1
ATOM 3411 N N . GLU B 1 170 ? 17.906 5.387 4.637 1 96.75 170 GLU B N 1
ATOM 3412 C CA . GLU B 1 170 ? 19.328 5.645 4.57 1 96.75 170 GLU B CA 1
ATOM 3413 C C . GLU B 1 170 ? 19.859 5.531 3.139 1 96.75 170 GLU B C 1
ATOM 3415 O O . GLU B 1 170 ? 20.703 6.32 2.715 1 96.75 170 GLU B O 1
ATOM 3420 N N . LEU B 1 171 ? 19.375 4.598 2.463 1 97.38 171 LEU B N 1
ATOM 3421 C CA . LEU B 1 171 ? 19.781 4.414 1.07 1 97.38 171 LEU B CA 1
ATOM 3422 C C . LEU B 1 171 ? 19.422 5.641 0.238 1 97.38 171 LEU B C 1
ATOM 3424 O O . LEU B 1 171 ? 20.234 6.109 -0.564 1 97.38 171 LEU B O 1
ATOM 3428 N N . LEU B 1 172 ? 18.203 6.121 0.423 1 97.88 172 LEU B N 1
ATOM 3429 C CA . LEU B 1 172 ? 17.75 7.293 -0.318 1 97.88 172 LEU B CA 1
ATOM 3430 C C . LEU B 1 172 ? 18.609 8.508 0.001 1 97.88 172 LEU B C 1
ATOM 3432 O O . LEU B 1 172 ? 19.016 9.242 -0.903 1 97.88 172 LEU B O 1
ATOM 3436 N N . LEU B 1 173 ? 18.953 8.688 1.269 1 97.56 173 LEU B N 1
ATOM 3437 C CA . LEU B 1 173 ? 19.812 9.789 1.68 1 97.56 173 LEU B CA 1
ATOM 3438 C C . LEU B 1 173 ? 21.188 9.672 1.024 1 97.56 173 LEU B C 1
ATOM 3440 O O . LEU B 1 173 ? 21.734 10.664 0.544 1 97.56 173 LEU B O 1
ATOM 3444 N N . ALA B 1 174 ? 21.719 8.508 1.06 1 97.5 174 ALA B N 1
ATOM 3445 C CA . ALA B 1 174 ? 23.031 8.25 0.504 1 97.5 174 ALA B CA 1
ATOM 3446 C C . ALA B 1 174 ? 23.078 8.586 -0.984 1 97.5 174 ALA B C 1
ATOM 3448 O O . ALA B 1 174 ? 24.156 8.859 -1.533 1 97.5 174 ALA B O 1
ATOM 3449 N N . HIS B 1 175 ? 21.969 8.617 -1.604 1 97.75 175 HIS B N 1
ATOM 3450 C CA . HIS B 1 175 ? 21.938 8.859 -3.043 1 97.75 175 HIS B CA 1
ATOM 3451 C C . HIS B 1 175 ? 21.375 10.25 -3.35 1 97.75 175 HIS B C 1
ATOM 3453 O O . HIS B 1 175 ? 20.859 10.484 -4.438 1 97.75 175 HIS B O 1
ATOM 3459 N N . GLY B 1 176 ? 21.266 11.07 -2.342 1 97.25 176 GLY B N 1
ATOM 3460 C CA . GLY B 1 176 ? 21.062 12.484 -2.615 1 97.25 176 GLY B CA 1
ATOM 3461 C C . GLY B 1 176 ? 19.672 12.953 -2.254 1 97.25 176 GLY B C 1
ATOM 3462 O O . GLY B 1 176 ? 19.297 14.094 -2.551 1 97.25 176 GLY B O 1
ATOM 3463 N N . ALA B 1 177 ? 18.859 12.133 -1.684 1 97.75 177 ALA B N 1
ATOM 3464 C CA . ALA B 1 177 ? 17.578 12.625 -1.213 1 97.75 177 ALA B CA 1
ATOM 3465 C C . ALA B 1 177 ? 17.75 13.727 -0.172 1 97.75 177 ALA B C 1
ATOM 3467 O O . ALA B 1 177 ? 18.641 13.656 0.668 1 97.75 177 ALA B O 1
ATOM 3468 N N . LYS B 1 178 ? 16.891 14.672 -0.186 1 96.75 178 LYS B N 1
ATOM 3469 C CA . LYS B 1 178 ? 17.016 15.82 0.705 1 96.75 178 LYS B CA 1
ATOM 3470 C C . LYS B 1 178 ? 16.25 15.602 2.004 1 96.75 178 LYS B C 1
ATOM 3472 O O . LYS B 1 178 ? 15.047 15.305 1.981 1 96.75 178 LYS B O 1
ATOM 3477 N N . LEU B 1 179 ? 16.938 15.703 3.049 1 96.19 179 LEU B N 1
ATOM 3478 C CA . LEU B 1 179 ? 16.328 15.602 4.371 1 96.19 179 LEU B CA 1
ATOM 3479 C C . LEU B 1 179 ? 15.602 16.891 4.734 1 96.19 179 LEU B C 1
ATOM 3481 O O . LEU B 1 179 ? 16.172 17.781 5.352 1 96.19 179 LEU B O 1
ATOM 3485 N N . GLU B 1 180 ? 14.359 16.906 4.445 1 93.12 180 GLU B N 1
ATOM 3486 C CA . GLU B 1 180 ? 13.562 18.109 4.688 1 93.12 180 GLU B CA 1
ATOM 3487 C C . GLU B 1 180 ? 12.992 18.125 6.102 1 93.12 180 GLU B C 1
ATOM 3489 O O . GLU B 1 180 ? 12.609 17.078 6.633 1 93.12 180 GLU B O 1
ATOM 3494 N N . PRO B 1 181 ? 12.844 19.266 6.617 1 90.19 181 PRO B N 1
ATOM 3495 C CA . PRO B 1 181 ? 12.375 19.375 7.996 1 90.19 181 PRO B CA 1
ATOM 3496 C C . PRO B 1 181 ? 10.953 18.844 8.18 1 90.19 181 PRO B C 1
ATOM 3498 O O . PRO B 1 181 ? 10.633 18.281 9.227 1 90.19 181 PRO B O 1
ATOM 3501 N N . HIS B 1 182 ? 10.188 18.984 7.223 1 89.88 182 HIS B N 1
ATOM 3502 C CA . HIS B 1 182 ? 8.781 18.625 7.359 1 89.88 182 HIS B CA 1
ATOM 3503 C C . HIS B 1 182 ? 8.617 17.125 7.512 1 89.88 182 HIS B C 1
ATOM 3505 O O . HIS B 1 182 ? 7.551 16.641 7.918 1 89.88 182 HIS B O 1
ATOM 3511 N N . LEU B 1 183 ? 9.672 16.312 7.27 1 93.88 183 LEU B N 1
ATOM 3512 C CA . LEU B 1 183 ? 9.625 14.867 7.43 1 93.88 183 LEU B CA 1
ATOM 3513 C C . LEU B 1 183 ? 9.367 14.492 8.883 1 93.88 183 LEU B C 1
ATOM 3515 O O . LEU B 1 183 ? 8.773 13.445 9.164 1 93.88 183 LEU B O 1
ATOM 3519 N N . LEU B 1 184 ? 9.828 15.367 9.75 1 94.94 184 LEU B N 1
ATOM 3520 C CA . LEU B 1 184 ? 9.562 15.125 11.164 1 94.94 184 LEU B CA 1
ATOM 3521 C C . LEU B 1 184 ? 8.062 15.117 11.438 1 94.94 184 LEU B C 1
ATOM 3523 O O . LEU B 1 184 ? 7.574 14.297 12.219 1 94.94 184 LEU B O 1
ATOM 3527 N N . PHE B 1 185 ? 7.328 15.961 10.766 1 92.94 185 PHE B N 1
ATOM 3528 C CA . PHE B 1 185 ? 5.879 16.031 10.938 1 92.94 185 PHE B CA 1
ATOM 3529 C C . PHE B 1 185 ? 5.199 14.82 10.328 1 92.94 185 PHE B C 1
ATOM 3531 O O . PHE B 1 185 ? 4.172 14.359 10.828 1 92.94 185 PHE B O 1
ATOM 3538 N N . LYS B 1 186 ? 5.793 14.328 9.266 1 90.62 186 LYS B N 1
ATOM 3539 C CA . LYS B 1 186 ? 5.27 13.102 8.68 1 90.62 186 LYS B CA 1
ATOM 3540 C C . LYS B 1 186 ? 5.41 11.93 9.641 1 90.62 186 LYS B C 1
ATOM 3542 O O . LYS B 1 186 ? 4.504 11.102 9.75 1 90.62 186 LYS B O 1
ATOM 3547 N N . ALA B 1 187 ? 6.516 11.828 10.289 1 92.62 187 ALA B N 1
ATOM 3548 C CA . ALA B 1 187 ? 6.758 10.742 11.234 1 92.62 187 ALA B CA 1
ATOM 3549 C C . ALA B 1 187 ? 5.738 10.773 12.367 1 92.62 187 ALA B C 1
ATOM 3551 O O . ALA B 1 187 ? 5.422 9.734 12.953 1 92.62 187 ALA B O 1
ATOM 3552 N N . ILE B 1 188 ? 5.191 11.977 12.609 1 92.5 188 ILE B N 1
ATOM 3553 C CA . ILE B 1 188 ? 4.258 12.141 13.719 1 92.5 188 ILE B CA 1
ATOM 3554 C C . ILE B 1 188 ? 2.822 12.055 13.195 1 92.5 188 ILE B C 1
ATOM 3556 O O . ILE B 1 188 ? 1.87 12.109 13.977 1 92.5 188 ILE B O 1
ATOM 3560 N N . ALA B 1 189 ? 2.67 11.977 11.883 1 86.12 189 ALA B N 1
ATOM 3561 C CA . ALA B 1 189 ? 1.353 11.906 11.258 1 86.12 189 ALA B CA 1
ATOM 3562 C C . ALA B 1 189 ? 0.542 10.734 11.812 1 86.12 189 ALA B C 1
ATOM 3564 O O . ALA B 1 189 ? 1.104 9.789 12.359 1 86.12 189 ALA B O 1
ATOM 3565 N N . PRO B 1 190 ? -0.705 11.016 11.57 1 75.94 190 PRO B N 1
ATOM 3566 C CA . PRO B 1 190 ? -1.533 9.891 12.023 1 75.94 190 PRO B CA 1
ATOM 3567 C C . PRO B 1 190 ? -1.33 8.633 11.18 1 75.94 190 PRO B C 1
ATOM 3569 O O . PRO B 1 190 ? -0.954 8.727 10.008 1 75.94 190 PRO B O 1
ATOM 3572 N N . ARG B 1 191 ? -1.208 7.52 11.516 1 65.56 191 ARG B N 1
ATOM 3573 C CA . ARG B 1 191 ? -1.266 6.336 10.664 1 65.56 191 ARG B CA 1
ATOM 3574 C C . ARG B 1 191 ? 0.092 5.645 10.594 1 65.56 191 ARG B C 1
ATOM 3576 O O . ARG B 1 191 ? 0.238 4.613 9.938 1 65.56 191 ARG B O 1
ATOM 3583 N N . LEU B 1 192 ? 1.055 6.25 11.219 1 76.38 192 LEU B N 1
ATOM 3584 C CA . LEU B 1 192 ? 2.354 5.652 10.938 1 76.38 192 LEU B CA 1
ATOM 3585 C C . LEU B 1 192 ? 2.684 4.566 11.961 1 76.38 192 LEU B C 1
ATOM 3587 O O . LEU B 1 192 ? 2.688 4.824 13.164 1 76.38 192 LEU B O 1
ATOM 3591 N N . ARG B 1 193 ? 2.852 3.379 11.523 1 73.56 193 ARG B N 1
ATOM 3592 C CA . ARG B 1 193 ? 3.15 2.213 12.352 1 73.56 193 ARG B CA 1
ATOM 3593 C C . ARG B 1 193 ? 4.438 2.418 13.148 1 73.56 193 ARG B C 1
ATOM 3595 O O . ARG B 1 193 ? 4.512 2.053 14.32 1 73.56 193 ARG B O 1
ATOM 3602 N N . GLN B 1 194 ? 5.422 2.979 12.562 1 85.56 194 GLN B N 1
ATOM 3603 C CA . GLN B 1 194 ? 6.715 3.164 13.203 1 85.56 194 GLN B CA 1
ATOM 3604 C C . GLN B 1 194 ? 7.02 4.645 13.414 1 85.56 194 GLN B C 1
ATOM 3606 O O . GLN B 1 194 ? 8.148 5.086 13.211 1 85.56 194 GLN B O 1
ATOM 3611 N N . GLY B 1 195 ? 5.949 5.344 13.828 1 90.75 195 GLY B N 1
ATOM 3612 C CA . GLY B 1 195 ? 6.094 6.781 13.992 1 90.75 195 GLY B CA 1
ATOM 3613 C C . GLY B 1 195 ? 7.125 7.164 15.031 1 90.75 195 GLY B C 1
ATOM 3614 O O . GLY B 1 195 ? 7.941 8.062 14.812 1 90.75 195 GLY B O 1
ATOM 3615 N N . GLU B 1 196 ? 7.078 6.469 16.172 1 93.88 196 GLU B N 1
ATOM 3616 C CA . GLU B 1 196 ? 8.016 6.773 17.25 1 93.88 196 GLU B CA 1
ATOM 3617 C C . GLU B 1 196 ? 9.453 6.5 16.828 1 93.88 196 GLU B C 1
ATOM 3619 O O . GLU B 1 196 ? 10.344 7.324 17.062 1 93.88 196 GLU B O 1
ATOM 3624 N N . PHE B 1 197 ? 9.602 5.359 16.234 1 95.25 197 PHE B N 1
ATOM 3625 C CA . PHE B 1 197 ? 10.93 4.984 15.766 1 95.25 197 PHE B CA 1
ATOM 3626 C C . PHE B 1 197 ? 11.461 6.012 14.773 1 95.25 197 PHE B C 1
ATOM 3628 O O . PHE B 1 197 ? 12.602 6.461 14.891 1 95.25 197 PHE B O 1
ATOM 3635 N N . MET B 1 198 ? 10.641 6.348 13.844 1 95.25 198 MET B N 1
ATOM 3636 C CA . MET B 1 198 ? 11.086 7.266 12.797 1 95.25 198 MET B CA 1
ATOM 3637 C C . MET B 1 198 ? 11.32 8.664 13.359 1 95.25 198 MET B C 1
ATOM 3639 O O . MET B 1 198 ? 12.211 9.375 12.906 1 95.25 198 MET B O 1
ATOM 3643 N N . THR B 1 199 ? 10.453 9.078 14.273 1 96.75 199 THR B N 1
ATOM 3644 C CA . THR B 1 199 ? 10.672 10.359 14.938 1 96.75 199 THR B CA 1
ATOM 3645 C C . THR B 1 199 ? 12.039 10.398 15.617 1 96.75 199 THR B C 1
ATOM 3647 O O . THR B 1 199 ? 12.805 11.336 15.43 1 96.75 199 THR B O 1
ATOM 3650 N N . LYS B 1 200 ? 12.32 9.383 16.406 1 96.69 200 LYS B N 1
ATOM 3651 C CA . LYS B 1 200 ? 13.617 9.273 17.062 1 96.69 200 LYS B CA 1
ATOM 3652 C C . LYS B 1 200 ? 14.758 9.266 16.062 1 96.69 200 LYS B C 1
ATOM 3654 O O . LYS B 1 200 ? 15.766 9.945 16.25 1 96.69 200 LYS B O 1
ATOM 3659 N N . TYR B 1 201 ? 14.578 8.539 15.055 1 96.88 201 TYR B N 1
ATOM 3660 C CA . TYR B 1 201 ? 15.586 8.414 14.008 1 96.88 201 TYR B CA 1
ATOM 3661 C C . TYR B 1 201 ? 15.859 9.758 13.352 1 96.88 201 TYR B C 1
ATOM 3663 O O . TYR B 1 201 ? 17.016 10.133 13.148 1 96.88 201 TYR B O 1
ATOM 3671 N N . LEU B 1 202 ? 14.844 10.477 13.016 1 97.06 202 LEU B N 1
ATOM 3672 C CA . LEU B 1 202 ? 14.984 11.75 12.32 1 97.06 202 LEU B CA 1
ATOM 3673 C C . LEU B 1 202 ? 15.625 12.797 13.227 1 97.06 202 LEU B C 1
ATOM 3675 O O . LEU B 1 202 ? 16.422 13.625 12.766 1 97.06 202 LEU B O 1
ATOM 3679 N N . LEU B 1 203 ? 15.328 12.781 14.469 1 97.25 203 LEU B N 1
ATOM 3680 C CA . LEU B 1 203 ? 15.984 13.664 15.422 1 97.25 203 LEU B CA 1
ATOM 3681 C C . LEU B 1 203 ? 17.469 13.359 15.516 1 97.25 203 LEU B C 1
ATOM 3683 O O . LEU B 1 203 ? 18.297 14.281 15.57 1 97.25 203 LEU B O 1
ATOM 3687 N N . ALA B 1 204 ? 17.812 12.125 15.539 1 96.62 204 ALA B N 1
ATOM 3688 C CA . ALA B 1 204 ? 19.203 11.703 15.594 1 96.62 204 ALA B CA 1
ATOM 3689 C C . ALA B 1 204 ? 19.953 12.148 14.336 1 96.62 204 ALA B C 1
ATOM 3691 O O . ALA B 1 204 ? 21.172 12.391 14.383 1 96.62 204 ALA B O 1
ATOM 3692 N N . LYS B 1 205 ? 19.234 12.281 13.273 1 96.06 205 LYS B N 1
ATOM 3693 C CA . LYS B 1 205 ? 19.844 12.727 12.023 1 96.06 205 LYS B CA 1
ATOM 3694 C C . LYS B 1 205 ? 20.047 14.234 12.016 1 96.06 205 LYS B C 1
ATOM 3696 O O . LYS B 1 205 ? 20.641 14.781 11.086 1 96.06 205 LYS B O 1
ATOM 3701 N N . GLY B 1 206 ? 19.438 14.898 12.977 1 95.19 206 GLY B N 1
ATOM 3702 C CA . GLY B 1 206 ? 19.797 16.297 13.148 1 95.19 206 GLY B CA 1
ATOM 3703 C C . GLY B 1 206 ? 18.641 17.25 12.859 1 95.19 206 GLY B C 1
ATOM 3704 O O . GLY B 1 206 ? 18.812 18.469 12.828 1 95.19 206 GLY B O 1
ATOM 3705 N N . LEU B 1 207 ? 17.484 16.766 12.617 1 96.44 207 LEU B N 1
ATOM 3706 C CA . LEU B 1 207 ? 16.344 17.656 12.398 1 96.44 207 LEU B CA 1
ATOM 3707 C C . LEU B 1 207 ? 16.016 18.438 13.664 1 96.44 207 LEU B C 1
ATOM 3709 O O . LEU B 1 207 ? 16.094 17.906 14.773 1 96.44 207 LEU B O 1
ATOM 3713 N N . ASP B 1 208 ? 15.602 19.656 13.453 1 95.62 208 ASP B N 1
ATOM 3714 C CA . ASP B 1 208 ? 15.305 20.547 14.57 1 95.62 208 ASP B CA 1
ATOM 3715 C C . ASP B 1 208 ? 14.008 20.156 15.266 1 95.62 208 ASP B C 1
ATOM 3717 O O . ASP B 1 208 ? 12.938 20.188 14.664 1 95.62 208 ASP B O 1
ATOM 3721 N N . ILE B 1 209 ? 14.156 19.812 16.5 1 95.81 209 ILE B N 1
ATOM 3722 C CA . ILE B 1 209 ? 13.039 19.328 17.312 1 95.81 209 ILE B CA 1
ATOM 3723 C C . ILE B 1 209 ? 12.016 20.438 17.484 1 95.81 209 ILE B C 1
ATOM 3725 O O . ILE B 1 209 ? 10.844 20.172 17.781 1 95.81 209 ILE B O 1
ATOM 3729 N N . ASN B 1 210 ? 12.406 21.734 17.312 1 94.12 210 ASN B N 1
ATOM 3730 C CA . ASN B 1 210 ? 11.523 22.875 17.547 1 94.12 210 ASN B CA 1
ATOM 3731 C C . ASN B 1 210 ? 11.203 23.609 16.25 1 94.12 210 ASN B C 1
ATOM 3733 O O . ASN B 1 210 ? 10.867 24.797 16.266 1 94.12 210 ASN B O 1
ATOM 3737 N N . MET B 1 211 ? 11.391 22.859 15.195 1 91.81 211 MET B N 1
ATOM 3738 C CA . MET B 1 211 ? 11.023 23.484 13.922 1 91.81 211 MET B CA 1
ATOM 3739 C C . MET B 1 211 ? 9.531 23.812 13.898 1 91.81 211 MET B C 1
ATOM 3741 O O . MET B 1 211 ? 8.742 23.188 14.609 1 91.81 211 MET B O 1
ATOM 3745 N N . THR B 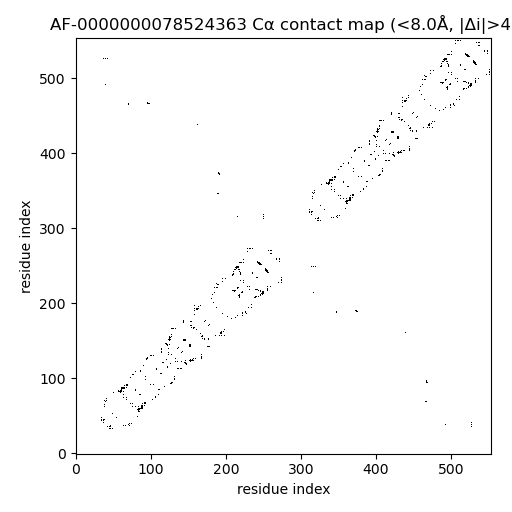1 212 ? 9.172 24.828 13.102 1 89.12 212 THR B N 1
ATOM 3746 C CA . THR B 1 212 ? 7.777 25.234 13.023 1 89.12 212 THR B CA 1
ATOM 3747 C C . THR B 1 212 ? 7.23 25.047 11.617 1 89.12 212 THR B C 1
ATOM 3749 O O . THR B 1 212 ? 7.965 25.203 10.633 1 89.12 212 THR B O 1
ATOM 3752 N N . HIS B 1 213 ? 6.043 24.609 11.547 1 88.94 213 HIS B N 1
ATOM 3753 C CA . HIS B 1 213 ? 5.301 24.469 10.297 1 88.94 213 HIS B CA 1
ATOM 3754 C C . HIS B 1 213 ? 4.055 25.344 10.297 1 88.94 213 HIS B C 1
ATOM 3756 O O . HIS B 1 213 ? 3.385 25.484 11.32 1 88.94 213 HIS B O 1
ATOM 3762 N N . GLU B 1 214 ? 3.748 25.906 9.188 1 83.75 214 GLU B N 1
ATOM 3763 C CA . GLU B 1 214 ? 2.656 26.859 9.078 1 83.75 214 GLU B CA 1
ATOM 3764 C C . GLU B 1 214 ? 1.317 26.219 9.43 1 83.75 214 GLU B C 1
ATOM 3766 O O . GLU B 1 214 ? 0.428 26.891 9.969 1 83.75 214 GLU B O 1
ATOM 3771 N N . ILE B 1 215 ? 1.224 24.938 9.234 1 84.62 215 ILE B N 1
ATOM 3772 C CA . ILE B 1 215 ? -0.05 24.266 9.438 1 84.62 215 ILE B CA 1
ATOM 3773 C C . ILE B 1 215 ? -0.016 23.484 10.75 1 84.62 215 ILE B C 1
ATOM 3775 O O . ILE B 1 215 ? -0.993 23.484 11.508 1 84.62 215 ILE B O 1
ATOM 3779 N N . TRP B 1 216 ? 1.119 22.922 11.117 1 88.88 216 TRP B N 1
ATOM 3780 C CA . TRP B 1 216 ? 1.126 21.891 12.164 1 88.88 216 TRP B CA 1
ATOM 3781 C C . TRP B 1 216 ? 1.804 22.406 13.43 1 88.88 216 TRP B C 1
ATOM 3783 O O . TRP B 1 216 ? 1.871 21.703 14.438 1 88.88 216 TRP B O 1
ATOM 3793 N N . GLY B 1 217 ? 2.279 23.656 13.352 1 89.81 217 GLY B N 1
ATOM 3794 C CA . GLY B 1 217 ? 2.982 24.188 14.508 1 89.81 217 GLY B CA 1
ATOM 3795 C C . GLY B 1 217 ? 4.316 23.516 14.758 1 89.81 217 GLY B C 1
ATOM 3796 O O . GLY B 1 217 ? 5.137 23.391 13.844 1 89.81 217 GLY B O 1
ATOM 3797 N N . SER B 1 218 ? 4.574 23.125 15.977 1 93.19 218 SER B N 1
ATOM 3798 C CA . SER B 1 218 ? 5.785 22.391 16.312 1 93.19 218 SER B CA 1
ATOM 3799 C C . SER B 1 218 ? 5.516 20.891 16.359 1 93.19 218 SER B C 1
ATOM 3801 O O . SER B 1 218 ? 4.359 20.453 16.391 1 93.19 218 SER B O 1
ATOM 3803 N N . PRO B 1 219 ? 6.574 20.094 16.328 1 95.06 219 PRO B N 1
ATOM 3804 C CA . PRO B 1 219 ? 6.383 18.641 16.469 1 95.06 219 PRO B CA 1
ATOM 3805 C C . PRO B 1 219 ? 5.602 18.266 17.719 1 95.06 219 PRO B C 1
ATOM 3807 O O . PRO B 1 219 ? 4.773 17.359 17.688 1 95.06 219 PRO B O 1
ATOM 3810 N N . LEU B 1 220 ? 5.836 19.016 18.75 1 95.44 220 LEU B N 1
ATOM 3811 C CA . LEU B 1 220 ? 5.105 18.75 19.984 1 95.44 220 LEU B CA 1
ATOM 3812 C C . LEU B 1 220 ? 3.619 19.047 19.812 1 95.44 220 LEU B C 1
ATOM 3814 O O . LEU B 1 220 ? 2.768 18.297 20.297 1 95.44 220 LEU B O 1
ATOM 3818 N N . HIS B 1 221 ? 3.271 20.172 19.156 1 93.62 221 HIS B N 1
ATOM 3819 C CA . HIS B 1 221 ? 1.879 20.484 18.859 1 93.62 221 HIS B CA 1
ATOM 3820 C C . HIS B 1 221 ? 1.209 19.328 18.109 1 93.62 221 HIS B C 1
ATOM 3822 O O . HIS B 1 221 ? 0.102 18.922 18.469 1 93.62 221 HIS B O 1
ATOM 3828 N N . ARG B 1 222 ? 1.897 18.844 17.094 1 91.75 222 ARG B N 1
ATOM 3829 C CA . ARG B 1 222 ? 1.345 17.781 16.25 1 91.75 222 ARG B CA 1
ATOM 3830 C C . ARG B 1 222 ? 1.153 16.5 17.047 1 91.75 222 ARG B C 1
ATOM 3832 O O . ARG B 1 222 ? 0.134 15.82 16.906 1 91.75 222 ARG B O 1
ATOM 3839 N N . ALA B 1 223 ? 2.146 16.156 17.859 1 93.94 223 ALA B N 1
ATOM 3840 C CA . ALA B 1 223 ? 2.053 14.945 18.672 1 93.94 223 ALA B CA 1
ATOM 3841 C C . ALA B 1 223 ? 0.87 15.031 19.641 1 93.94 223 ALA B C 1
ATOM 3843 O O . ALA B 1 223 ? 0.187 14.031 19.875 1 93.94 223 ALA B O 1
ATOM 3844 N N . ILE B 1 224 ? 0.614 16.203 20.172 1 92.25 224 ILE B N 1
ATOM 3845 C CA . ILE B 1 224 ? -0.496 16.422 21.094 1 92.25 224 ILE B CA 1
ATOM 3846 C C . ILE B 1 224 ? -1.819 16.328 20.344 1 92.25 224 ILE B C 1
ATOM 3848 O O . ILE B 1 224 ? -2.775 15.711 20.828 1 92.25 224 ILE B O 1
ATOM 3852 N N . THR B 1 225 ? -1.825 16.938 19.156 1 87.31 225 THR B N 1
ATOM 3853 C CA . THR B 1 225 ? -3.025 16.938 18.328 1 87.31 225 THR B CA 1
ATOM 3854 C C . THR B 1 225 ? -3.525 15.508 18.109 1 87.31 225 THR B C 1
ATOM 3856 O O . THR B 1 225 ? -4.734 15.266 18.109 1 87.31 225 THR B O 1
ATOM 3859 N N . TYR B 1 226 ? -2.602 14.57 18.047 1 87.31 226 TYR B N 1
ATOM 3860 C CA . TYR B 1 226 ? -2.996 13.203 17.719 1 87.31 226 TYR B CA 1
ATOM 3861 C C . TYR B 1 226 ? -2.848 12.297 18.938 1 87.31 226 TYR B C 1
ATOM 3863 O O . TYR B 1 226 ? -2.947 11.07 18.828 1 87.31 226 TYR B O 1
ATOM 3871 N N . SER B 1 227 ? -2.564 12.844 20.062 1 89.12 227 SER B N 1
ATOM 3872 C CA . SER B 1 227 ? -2.473 12.141 21.344 1 89.12 227 SER B CA 1
ATOM 3873 C C . SER B 1 227 ? -1.476 10.992 21.266 1 89.12 227 SER B C 1
ATOM 3875 O O . SER B 1 227 ? -1.786 9.867 21.672 1 89.12 227 SER B O 1
ATOM 3877 N N . LYS B 1 228 ? -0.369 11.258 20.688 1 91.56 228 LYS B N 1
ATOM 3878 C CA . LYS B 1 228 ? 0.7 10.266 20.594 1 91.56 228 LYS B CA 1
ATOM 3879 C C . LYS B 1 228 ? 1.591 10.312 21.844 1 91.56 228 LYS B C 1
ATOM 3881 O O . LYS B 1 228 ? 2.689 10.875 21.797 1 91.56 228 LYS B O 1
ATOM 3886 N N . LEU B 1 229 ? 1.184 9.664 22.812 1 93.88 229 LEU B N 1
ATOM 3887 C CA . LEU B 1 229 ? 1.79 9.789 24.125 1 93.88 229 LEU B CA 1
ATOM 3888 C C . LEU B 1 229 ? 3.262 9.398 24.094 1 93.88 229 LEU B C 1
ATOM 3890 O O . LEU B 1 229 ? 4.105 10.07 24.688 1 93.88 229 LEU B O 1
ATOM 3894 N N . SER B 1 230 ? 3.584 8.312 23.375 1 95 230 SER B N 1
ATOM 3895 C CA . SER B 1 230 ? 4.969 7.859 23.328 1 95 230 SER B CA 1
ATOM 3896 C C . SER B 1 230 ? 5.859 8.875 22.625 1 95 230 SER B C 1
ATOM 3898 O O . SER B 1 230 ? 7.012 9.078 23.016 1 95 230 SER B O 1
ATOM 3900 N N . ILE B 1 231 ? 5.309 9.492 21.625 1 96.5 231 ILE B N 1
ATOM 3901 C CA . ILE B 1 231 ? 6.078 10.469 20.875 1 96.5 231 ILE B CA 1
ATOM 3902 C C . ILE B 1 231 ? 6.207 11.758 21.672 1 96.5 231 ILE B C 1
ATOM 3904 O O . ILE B 1 231 ? 7.25 12.414 21.641 1 96.5 231 ILE B O 1
ATOM 3908 N N . ILE B 1 232 ? 5.098 12.125 22.344 1 96.81 232 ILE B N 1
ATOM 3909 C CA . ILE B 1 232 ? 5.164 13.289 23.234 1 96.81 232 ILE B CA 1
ATOM 3910 C C . ILE B 1 232 ? 6.289 13.094 24.234 1 96.81 232 ILE B C 1
ATOM 3912 O O . ILE B 1 232 ? 7.125 13.984 24.422 1 96.81 232 ILE B O 1
ATOM 3916 N N . LYS B 1 233 ? 6.324 11.969 24.875 1 97.31 233 LYS B N 1
ATOM 3917 C CA . LYS B 1 233 ? 7.375 11.664 25.828 1 97.31 233 LYS B CA 1
ATOM 3918 C C . LYS B 1 233 ? 8.758 11.75 25.188 1 97.31 233 LYS B C 1
ATOM 3920 O O . LYS B 1 233 ? 9.672 12.352 25.75 1 97.31 233 LYS B O 1
ATOM 3925 N N . LEU B 1 234 ? 8.836 11.156 24.094 1 97.5 234 LEU B N 1
ATOM 3926 C CA . LEU B 1 234 ? 10.094 11.156 23.344 1 97.5 234 LEU B CA 1
ATOM 3927 C C . LEU B 1 234 ? 10.57 12.578 23.078 1 97.5 234 LEU B C 1
ATOM 3929 O O . LEU B 1 234 ? 11.742 12.898 23.266 1 97.5 234 LEU B O 1
ATOM 3933 N N . LEU B 1 235 ? 9.695 13.43 22.578 1 97.88 235 LEU B N 1
ATOM 3934 C CA . LEU B 1 235 ? 10.039 14.805 22.234 1 97.88 235 LEU B CA 1
ATOM 3935 C C . LEU B 1 235 ? 10.422 15.594 23.484 1 97.88 235 LEU B C 1
ATOM 3937 O O . LEU B 1 235 ? 11.398 16.344 23.469 1 97.88 235 LEU B O 1
ATOM 3941 N N . VAL B 1 236 ? 9.711 15.391 24.531 1 97 236 VAL B N 1
ATOM 3942 C CA . VAL B 1 236 ? 9.992 16.078 25.781 1 97 236 VAL B CA 1
ATOM 3943 C C . VAL B 1 236 ? 11.352 15.648 26.312 1 97 236 VAL B C 1
ATOM 3945 O O . VAL B 1 236 ? 12.172 16.484 26.703 1 97 236 VAL B O 1
ATOM 3948 N N . ASP B 1 237 ? 11.602 14.375 26.328 1 96.75 237 ASP B N 1
ATOM 3949 C CA . ASP B 1 237 ? 12.875 13.836 26.797 1 96.75 237 ASP B CA 1
ATOM 3950 C C . ASP B 1 237 ? 14.039 14.359 25.953 1 96.75 237 ASP B C 1
ATOM 3952 O O . ASP B 1 237 ? 15.156 14.516 26.453 1 96.75 237 ASP B O 1
ATOM 3956 N N . ALA B 1 238 ? 13.758 14.641 24.797 1 96.06 238 ALA B N 1
ATOM 3957 C CA . ALA B 1 238 ? 14.797 15.102 23.875 1 96.06 238 ALA B CA 1
ATOM 3958 C C . ALA B 1 238 ? 14.984 16.609 23.969 1 96.06 238 ALA B C 1
ATOM 3960 O O . ALA B 1 238 ? 15.852 17.172 23.297 1 96.06 238 ALA B O 1
ATOM 3961 N N . GLY B 1 239 ? 14.086 17.297 24.703 1 95.31 239 GLY B N 1
ATOM 3962 C CA . GLY B 1 239 ? 14.305 18.703 24.984 1 95.31 239 GLY B CA 1
ATOM 3963 C C . GLY B 1 239 ? 13.414 19.625 24.156 1 95.31 239 GLY B C 1
ATOM 3964 O O . GLY B 1 239 ? 13.75 20.781 23.938 1 95.31 239 GLY B O 1
ATOM 3965 N N . ALA B 1 240 ? 12.367 19.109 23.656 1 96.56 240 ALA B N 1
ATOM 3966 C CA . ALA B 1 240 ? 11.438 19.938 22.906 1 96.56 240 ALA B CA 1
ATOM 3967 C C . ALA B 1 240 ? 10.93 21.094 23.766 1 96.56 240 ALA B C 1
ATOM 3969 O O . ALA B 1 240 ? 10.672 20.938 24.953 1 96.56 240 ALA B O 1
ATOM 3970 N N . ASP B 1 241 ? 10.711 22.266 23.156 1 95.19 241 ASP B N 1
ATOM 3971 C CA . ASP B 1 241 ? 10.25 23.453 23.859 1 95.19 241 ASP B CA 1
ATOM 3972 C C . ASP B 1 241 ? 8.734 23.422 24.062 1 95.19 241 ASP B C 1
ATOM 3974 O O . ASP B 1 241 ? 7.969 23.609 23.125 1 95.19 241 ASP B O 1
ATOM 3978 N N . ARG B 1 242 ? 8.305 23.266 25.25 1 94.12 242 ARG B N 1
ATOM 3979 C CA . ARG B 1 242 ? 6.891 23.156 25.594 1 94.12 242 ARG B CA 1
ATOM 3980 C C . ARG B 1 242 ? 6.215 24.516 25.594 1 94.12 242 ARG B C 1
ATOM 3982 O O . ARG B 1 242 ? 4.984 24.609 25.562 1 94.12 242 ARG B O 1
ATOM 3989 N N . THR B 1 243 ? 7.016 25.547 25.484 1 91.06 243 THR B N 1
ATOM 3990 C CA . THR B 1 243 ? 6.48 26.891 25.562 1 91.06 243 THR B CA 1
ATOM 3991 C C . THR B 1 243 ? 6.625 27.609 24.219 1 91.06 243 THR B C 1
ATOM 3993 O O . THR B 1 243 ? 6.387 28.812 24.125 1 91.06 243 THR B O 1
ATOM 3996 N N . ALA B 1 244 ? 7.043 26.828 23.234 1 86.19 244 ALA B N 1
ATOM 3997 C CA . ALA B 1 244 ? 7.211 27.406 21.891 1 86.19 244 ALA B CA 1
ATOM 3998 C C . ALA B 1 244 ? 5.895 27.969 21.375 1 86.19 244 ALA B C 1
ATOM 4000 O O . ALA B 1 244 ? 4.836 27.359 21.547 1 86.19 244 ALA B O 1
ATOM 4001 N N . ARG B 1 245 ? 5.93 29.172 20.797 1 86.12 245 ARG B N 1
ATOM 4002 C CA . ARG B 1 245 ? 4.754 29.844 20.234 1 86.12 245 ARG B CA 1
ATOM 4003 C C . ARG B 1 245 ? 4.941 30.109 18.75 1 86.12 245 ARG B C 1
ATOM 4005 O O . ARG B 1 245 ? 5.348 31.203 18.359 1 86.12 245 ARG B O 1
ATOM 4012 N N . PRO B 1 246 ? 4.637 29.094 17.953 1 79.81 246 PRO B N 1
ATOM 4013 C CA . PRO B 1 246 ? 4.801 29.312 16.516 1 79.81 246 PRO B CA 1
ATOM 4014 C C . PRO B 1 246 ? 3.83 30.344 15.961 1 79.81 246 PRO B C 1
ATOM 4016 O O . PRO B 1 246 ? 2.623 30.266 16.203 1 79.81 246 PRO B O 1
ATOM 4019 N N . ALA B 1 247 ? 4.328 31.344 15.266 1 75.44 247 ALA B N 1
ATOM 4020 C CA . ALA B 1 247 ? 3.527 32.438 14.719 1 75.44 247 ALA B CA 1
ATOM 4021 C C . ALA B 1 247 ? 2.83 32 13.43 1 75.44 247 ALA B C 1
ATOM 4023 O O . ALA B 1 247 ? 3.387 31.234 12.633 1 75.44 247 ALA B O 1
ATOM 4024 N N . GLY B 1 248 ? 1.652 32.531 13.32 1 70.12 248 GLY B N 1
ATOM 4025 C CA . GLY B 1 248 ? 0.976 32.344 12.039 1 70.12 248 GLY B CA 1
ATOM 4026 C C . GLY B 1 248 ? 0.42 30.953 11.844 1 70.12 248 GLY B C 1
ATOM 4027 O O . GLY B 1 248 ? 0.367 30.453 10.719 1 70.12 248 GLY B O 1
ATOM 4028 N N . THR B 1 249 ? 0.206 30.266 12.953 1 72.88 249 THR B N 1
ATOM 4029 C CA . THR B 1 249 ? -0.328 28.906 12.867 1 72.88 249 THR B CA 1
ATOM 4030 C C . THR B 1 249 ? -1.751 28.859 13.414 1 72.88 249 THR B C 1
ATOM 4032 O O . THR B 1 249 ? -2.223 29.812 14.031 1 72.88 249 THR B O 1
ATOM 4035 N N . PRO B 1 250 ? -2.379 27.844 13.07 1 73.25 250 PRO B N 1
ATOM 4036 C CA . PRO B 1 250 ? -3.73 27.688 13.609 1 73.25 250 PRO B CA 1
ATOM 4037 C C . PRO B 1 250 ? -3.746 27.578 15.133 1 73.25 250 PRO B C 1
ATOM 4039 O O . PRO B 1 250 ? -4.816 27.625 15.75 1 73.25 250 PRO B O 1
ATOM 4042 N N . TYR B 1 251 ? -2.627 27.516 15.703 1 76.62 251 TYR B N 1
ATOM 4043 C CA . TYR B 1 251 ? -2.555 27.375 17.156 1 76.62 251 TYR B CA 1
ATOM 4044 C C . TYR B 1 251 ? -2.547 28.734 17.828 1 76.62 251 TYR B C 1
ATOM 4046 O O . TYR B 1 251 ? -2.438 28.828 19.062 1 76.62 251 TYR B O 1
ATOM 4054 N N . HIS B 1 252 ? -2.814 29.75 17.016 1 72.25 252 HIS B N 1
ATOM 4055 C CA . HIS B 1 252 ? -3.037 31.094 17.516 1 72.25 252 HIS B CA 1
ATOM 4056 C C . HIS B 1 252 ? -2.012 31.469 18.594 1 72.25 252 HIS B C 1
ATOM 4058 O O . HIS B 1 252 ? -2.375 31.906 19.672 1 72.25 252 HIS B O 1
ATOM 4064 N N . ASP B 1 253 ? -0.825 31.094 18.438 1 79.5 253 ASP B N 1
ATOM 4065 C CA . ASP B 1 253 ? 0.294 31.453 19.312 1 79.5 253 ASP B CA 1
ATOM 4066 C C . ASP B 1 253 ? 0.242 30.688 20.625 1 79.5 253 ASP B C 1
ATOM 4068 O O . ASP B 1 253 ? 0.804 31.125 21.625 1 79.5 253 ASP B O 1
ATOM 4072 N N . GLU B 1 254 ? -0.508 29.703 20.672 1 88.75 254 GLU B N 1
ATOM 4073 C CA . GLU B 1 254 ? -0.532 28.859 21.859 1 88.75 254 GLU B CA 1
ATOM 4074 C C . GLU B 1 254 ? 0.666 27.906 21.875 1 88.75 254 GLU B C 1
ATOM 4076 O O . GLU B 1 254 ? 1.003 27.297 20.859 1 88.75 254 GLU B O 1
ATOM 4081 N N . SER B 1 255 ? 1.195 27.828 23.062 1 92.69 255 SER B N 1
ATOM 4082 C CA . SER B 1 255 ? 2.254 26.844 23.25 1 92.69 255 SER B CA 1
ATOM 4083 C C . SER B 1 255 ? 1.687 25.422 23.328 1 92.69 255 SER B C 1
ATOM 4085 O O . SER B 1 255 ? 0.482 25.25 23.516 1 92.69 255 SER B O 1
ATOM 4087 N N . PRO B 1 256 ? 2.59 24.438 23.156 1 93.69 256 PRO B N 1
ATOM 4088 C CA . PRO B 1 256 ? 2.119 23.047 23.312 1 93.69 256 PRO B CA 1
ATOM 4089 C C . PRO B 1 256 ? 1.459 22.797 24.656 1 93.69 256 PRO B C 1
ATOM 4091 O O . PRO B 1 256 ? 0.441 22.109 24.734 1 93.69 256 PRO B O 1
ATOM 4094 N N . LEU B 1 257 ? 1.972 23.422 25.672 1 93.25 257 LEU B N 1
ATOM 4095 C CA . LEU B 1 257 ? 1.401 23.266 27 1 93.25 257 LEU B CA 1
ATOM 4096 C C . LEU B 1 257 ? 0.014 23.891 27.078 1 93.25 257 LEU B C 1
ATOM 4098 O O . LEU B 1 257 ? -0.922 23.281 27.594 1 93.25 257 LEU B O 1
ATOM 4102 N N . GLU B 1 258 ? -0.14 25.094 26.562 1 92.75 258 GLU B N 1
ATOM 4103 C CA . GLU B 1 258 ? -1.423 25.781 26.578 1 92.75 258 GLU B CA 1
ATOM 4104 C C . GLU B 1 258 ? -2.447 25.062 25.703 1 92.75 258 GLU B C 1
ATOM 4106 O O . GLU B 1 258 ? -3.619 24.953 26.078 1 92.75 258 GLU B O 1
ATOM 4111 N N . PHE B 1 259 ? -1.974 24.609 24.625 1 91.69 259 PHE B N 1
ATOM 4112 C CA . PHE B 1 259 ? -2.828 23.859 23.703 1 91.69 259 PHE B CA 1
ATOM 4113 C C . PHE B 1 259 ? -3.371 22.609 24.375 1 91.69 259 PHE B C 1
ATOM 4115 O O . PHE B 1 259 ? -4.562 22.297 24.25 1 91.69 259 PHE B O 1
ATOM 4122 N N . ALA B 1 260 ? -2.525 21.844 25.016 1 92.62 260 ALA B N 1
ATOM 4123 C CA . ALA B 1 260 ? -2.926 20.641 25.719 1 92.62 260 ALA B CA 1
ATOM 4124 C C . ALA B 1 260 ? -3.932 20.953 26.828 1 92.62 260 ALA B C 1
ATOM 4126 O O . ALA B 1 260 ? -4.859 20.172 27.078 1 92.62 260 ALA B O 1
ATOM 4127 N N . GLU B 1 261 ? -3.791 22.031 27.469 1 91.94 261 GLU B N 1
ATOM 4128 C CA . GLU B 1 261 ? -4.668 22.453 28.562 1 91.94 261 GLU B CA 1
ATOM 4129 C C . GLU B 1 261 ? -6.059 22.812 28.047 1 91.94 261 GLU B C 1
ATOM 4131 O O . GLU B 1 261 ? -7.059 22.578 28.734 1 91.94 261 GLU B O 1
ATOM 4136 N N . ARG B 1 262 ? -6.059 23.344 26.938 1 87.69 262 ARG B N 1
ATOM 4137 C CA . ARG B 1 262 ? -7.32 23.797 26.359 1 87.69 262 ARG B CA 1
ATOM 4138 C C . ARG B 1 262 ? -8.094 22.625 25.766 1 87.69 262 ARG B C 1
ATOM 4140 O O . ARG B 1 262 ? -9.328 22.672 25.688 1 87.69 262 ARG B O 1
ATOM 4147 N N . SER B 1 263 ? -7.316 21.656 25.406 1 82.12 263 SER B N 1
ATOM 4148 C CA . SER B 1 263 ? -7.949 20.516 24.75 1 82.12 263 SER B CA 1
ATOM 4149 C C . SER B 1 263 ? -8.836 19.734 25.719 1 82.12 263 SER B C 1
ATOM 4151 O O . SER B 1 263 ? -8.5 19.609 26.891 1 82.12 263 SER B O 1
ATOM 4153 N N . GLU B 1 264 ? -10 19.344 25.328 1 79.75 264 GLU B N 1
ATOM 4154 C CA . GLU B 1 264 ? -10.938 18.594 26.156 1 79.75 264 GLU B CA 1
ATOM 4155 C C . GLU B 1 264 ? -10.914 17.109 25.797 1 79.75 264 GLU B C 1
ATOM 4157 O O . GLU B 1 264 ? -11.945 16.438 25.859 1 79.75 264 GLU B O 1
ATOM 4162 N N . ARG B 1 265 ? -9.805 16.672 25.719 1 81 265 ARG B N 1
ATOM 4163 C CA . ARG B 1 265 ? -9.664 15.266 25.359 1 81 265 ARG B CA 1
ATOM 4164 C C . ARG B 1 265 ? -9.586 14.383 26.594 1 81 265 ARG B C 1
ATOM 4166 O O . ARG B 1 265 ? -9.219 14.852 27.688 1 81 265 ARG B O 1
ATOM 4173 N N . SER B 1 266 ? -9.898 13.094 26.375 1 83.81 266 SER B N 1
ATOM 4174 C CA . SER B 1 266 ? -9.906 12.148 27.484 1 83.81 266 SER B CA 1
ATOM 4175 C C . SER B 1 266 ? -8.5 11.883 28 1 83.81 266 SER B C 1
ATOM 4177 O O . SER B 1 266 ? -8.312 11.516 29.172 1 83.81 266 SER B O 1
ATOM 4179 N N . ASP B 1 267 ? -7.551 12.094 27.172 1 88.44 267 ASP B N 1
ATOM 4180 C CA . ASP B 1 267 ? -6.176 11.797 27.562 1 88.44 267 ASP B CA 1
ATOM 4181 C C . ASP B 1 267 ? -5.434 13.078 27.953 1 88.44 267 ASP B C 1
ATOM 4183 O O . ASP B 1 267 ? -4.203 13.094 28.016 1 88.44 267 ASP B O 1
ATOM 4187 N N . LYS B 1 268 ? -6.199 14.094 28.172 1 92.06 268 LYS B N 1
ATOM 4188 C CA . LYS B 1 268 ? -5.629 15.398 28.5 1 92.06 268 LYS B CA 1
ATOM 4189 C C . LYS B 1 268 ? -4.664 15.297 29.672 1 92.06 268 LYS B C 1
ATOM 4191 O O . LYS B 1 268 ? -3.549 15.82 29.625 1 92.06 268 LYS B O 1
ATOM 4196 N N . GLU B 1 269 ? -5.109 14.609 30.688 1 93.19 269 GLU B N 1
ATOM 4197 C CA . GLU B 1 269 ? -4.297 14.531 31.891 1 93.19 269 GLU B CA 1
ATOM 4198 C C . GLU B 1 269 ? -2.994 13.773 31.641 1 93.19 269 GLU B C 1
ATOM 4200 O O . GLU B 1 269 ? -1.947 14.133 32.188 1 93.19 269 GLU B O 1
ATOM 4205 N N . ALA B 1 270 ? -3.076 12.789 30.891 1 94.56 270 ALA B N 1
ATOM 4206 C CA . ALA B 1 270 ? -1.87 12.031 30.562 1 94.56 270 ALA B CA 1
ATOM 4207 C C . ALA B 1 270 ? -0.887 12.898 29.766 1 94.56 270 ALA B C 1
ATOM 4209 O O . ALA B 1 270 ? 0.321 12.852 30.016 1 94.56 270 ALA B O 1
ATOM 4210 N N . ILE B 1 271 ? -1.406 13.617 28.891 1 95.56 271 ILE B N 1
ATOM 4211 C CA . ILE B 1 271 ? -0.591 14.492 28.047 1 95.56 271 ILE B CA 1
ATOM 4212 C C . ILE B 1 271 ? 0.081 15.555 28.906 1 95.56 271 ILE B C 1
ATOM 4214 O O . ILE B 1 271 ? 1.286 15.789 28.797 1 95.56 271 ILE B O 1
ATOM 4218 N N . LEU B 1 272 ? -0.713 16.141 29.766 1 95.62 272 LEU B N 1
ATOM 4219 C CA . LEU B 1 272 ? -0.192 17.203 30.625 1 95.62 272 LEU B CA 1
ATOM 4220 C C . LEU B 1 272 ? 0.872 16.656 31.578 1 95.62 272 LEU B C 1
ATOM 4222 O O . LEU B 1 272 ? 1.859 17.344 31.859 1 95.62 272 LEU B O 1
ATOM 4226 N N . SER B 1 273 ? 0.653 15.492 32.031 1 95.81 273 SER B N 1
ATOM 4227 C CA . SER B 1 273 ? 1.646 14.867 32.906 1 95.81 273 SER B CA 1
ATOM 4228 C C . SER B 1 273 ? 2.975 14.68 32.188 1 95.81 273 SER B C 1
ATOM 4230 O O . SER B 1 273 ? 4.039 14.898 32.75 1 95.81 273 SER B O 1
ATOM 4232 N N . LEU B 1 274 ? 2.9 14.32 31 1 95.38 274 LEU B N 1
ATOM 4233 C CA . LEU B 1 274 ? 4.109 14.125 30.219 1 95.38 274 LEU B CA 1
ATOM 4234 C C . LEU B 1 274 ? 4.797 15.461 29.938 1 95.38 274 LEU B C 1
ATOM 4236 O O . LEU B 1 274 ? 6.027 15.547 29.969 1 95.38 274 LEU B O 1
ATOM 4240 N N . LEU B 1 275 ? 3.99 16.469 29.703 1 94.88 275 LEU B N 1
ATOM 4241 C CA . LEU B 1 275 ? 4.535 17.766 29.344 1 94.88 275 LEU B CA 1
ATOM 4242 C C . LEU B 1 275 ? 5.176 18.438 30.562 1 94.88 275 LEU B C 1
ATOM 4244 O O . LEU B 1 275 ? 6.098 19.25 30.422 1 94.88 275 LEU B O 1
ATOM 4248 N N . ARG B 1 276 ? 4.75 18.016 31.703 1 92.19 276 ARG B N 1
ATOM 4249 C CA . ARG B 1 276 ? 5.246 18.625 32.938 1 92.19 276 ARG B CA 1
ATOM 4250 C C . ARG B 1 276 ? 6.359 17.797 33.562 1 92.19 276 ARG B C 1
ATOM 4252 O O . ARG B 1 276 ? 6.977 18.219 34.531 1 92.19 276 ARG B O 1
ATOM 4259 N N . SER B 1 277 ? 6.695 16.688 33.094 1 86 277 SER B N 1
ATOM 4260 C CA . SER B 1 277 ? 7.758 15.836 33.594 1 86 277 SER B CA 1
ATOM 4261 C C . SER B 1 277 ? 9.133 16.406 33.281 1 86 277 SER B C 1
ATOM 4263 O O . SER B 1 277 ? 9.297 17.141 32.312 1 86 277 SER B O 1
#